Protein AF-0000000080637836 (afdb_homodimer)

Secondary structure (DSSP, 8-state):
-------EE---TTHHHHHHHHHHHHHHS-TT--HHHHHHHHHHHHHHHHHHHHHTTT-TTHHHHHHHHHHHHHHHHHHHHHHHHHTT---HHHHHHHHHHHHHHHHHHHHHHHHHSSSS-HHHHHHHHHHHHHHHHHHHHHHHHHS-EE--BTTB-HHHHHHHHHHHHHHHHTS-SS--EEEETTEEEEHHHHHHHHHHHHHHHHHHHHHHHHHHHHHHHSPPP-/-------EE---TTHHHHHHHHHHHHHHS-TT--HHHHHHHHHHHHHHHHHHHHHTTT-GGGHHHHHHHHHHHHHHHHHHHHHHHHTT---HHHHHHHHHHHHHHHHHHHHHHHHHSSSS-HHHHHHHHHHHHHHHHHHHHHHHHHS-EE--BTTB-HHHHHHHHHHHHHHHHTS-TT--EEEETTEEEEHHHHHHHHHHHHHHHHHHHHHHHHHHHHHHHSPPP-

Solvent-accessible surface area (backbone atoms only — not comparable to full-atom values): 22995 Å² total; per-residue (Å²): 130,83,82,79,68,47,59,73,51,72,64,30,86,60,43,62,67,50,46,55,53,42,48,54,51,44,74,66,49,62,86,85,65,48,40,68,56,27,43,52,46,10,46,50,12,22,51,37,20,9,48,15,27,42,45,31,70,80,36,61,72,27,39,56,45,18,40,49,9,50,51,40,20,50,51,14,57,60,35,18,61,45,32,21,57,76,67,68,42,67,31,74,64,30,47,51,52,50,52,55,53,50,50,54,50,33,51,48,45,31,37,55,16,41,19,63,16,77,61,30,50,42,54,46,36,49,44,33,49,46,23,52,49,51,41,49,41,54,38,37,53,43,19,50,74,67,54,38,39,66,75,40,70,91,47,54,33,73,66,55,53,50,51,51,49,42,53,48,41,59,54,50,62,76,44,70,73,83,49,64,60,44,68,55,97,83,41,74,32,41,65,49,32,53,56,43,43,50,53,21,50,50,38,45,48,50,40,53,52,52,49,55,55,48,48,56,52,32,42,69,75,36,53,90,64,132,132,79,80,80,67,47,61,72,53,74,65,31,86,60,43,62,69,49,47,54,53,42,48,55,49,44,72,65,49,60,85,86,64,48,40,67,57,26,43,53,46,10,45,49,12,23,52,39,20,8,49,15,26,41,45,30,69,80,37,62,70,27,40,56,45,19,40,49,10,48,51,41,20,49,51,14,58,59,35,18,62,43,32,20,57,76,68,67,43,67,33,74,64,30,46,50,53,52,51,56,53,49,51,54,47,34,51,49,46,31,37,54,17,41,20,65,15,77,61,31,51,41,51,45,36,49,44,33,50,45,22,51,48,51,41,48,41,53,38,38,53,42,21,50,74,66,52,38,39,65,74,42,69,90,46,55,34,75,66,56,53,52,51,52,50,42,51,48,41,58,55,52,64,76,44,70,73,82,49,62,60,44,68,56,98,83,40,74,34,40,66,48,32,54,56,43,42,50,53,21,50,48,36,46,47,51,41,52,51,50,47,55,56,48,48,56,53,33,42,68,76,37,52,88,63,132

Foldseek 3Di:
DPPLPQPEDQQAPCCVVLLVVLLVVLVPDDPVDALVNLLVQLLVLLLQLLVLQLCCVVPLVSLVSNLSSLVSNCSSLVNSVSNCVSVVVDDPPVCVVSSLVSVLVSLVSNLCSNCNHLQEHSVLSVLLSVLVVLVVVVQVVCCVVVSHRHQDDPNDHPVNVSVVSSVVSVVVSPPDSPAFQDQDPNDRGGPSHVVSNVSSVVSNVSSVVVVVVVVVVVCVVPPDDD/DPPLPQPEDQQAPCCVVVLVVLLVVLVPDDPVDALVNLLVQLLVLLLQLLVLQLCCVVPLVSLVSNLSSLVSNCSSLVNSVSNCVSVVVDDPPVCVVSSLVSVLVSLVSNLCSNCNHLQEHSVLSVLLSVLVVLVVVVQVVCCVVVSHRHQDDPNDHPVNVSVVVSVVSVVVSVPDSPAFQDQDPNDRGGPSHVVSNVSSVVSNVSSVVVVVVVVVVVCVVPPDDD

Radius of gyration: 23.04 Å; Cα contacts (8 Å, |Δi|>4): 621; chains: 2; bounding box: 66×60×45 Å

InterPro domains:
  IPR000462 CDP-alcohol phosphatidyltransferase [PF01066] (32-188)
  IPR043130 CDP-alcohol phosphatidyltransferase, transmembrane domain [G3DSA:1.20.120.1760] (17-220)

Structure (mmCIF, N/CA/C/O backbone):
data_AF-0000000080637836-model_v1
#
loop_
_entity.id
_entity.type
_entity.pdbx_description
1 polymer 'CDP-alcohol phosphatidyltransferase'
#
loop_
_atom_site.group_PDB
_atom_site.id
_atom_site.type_symbol
_atom_site.label_atom_id
_atom_site.label_alt_id
_atom_site.label_comp_id
_atom_site.label_asym_id
_atom_site.label_entity_id
_atom_site.label_seq_id
_atom_site.pdbx_PDB_ins_code
_atom_site.Cartn_x
_atom_site.Cartn_y
_atom_site.Cartn_z
_atom_site.occupancy
_atom_site.B_iso_or_equiv
_atom_site.auth_seq_id
_atom_site.auth_comp_id
_atom_site.auth_asym_id
_atom_site.auth_atom_id
_atom_site.pdbx_PDB_model_num
ATOM 1 N N . MET A 1 1 ? -12.875 20.547 17.578 1 31.66 1 MET A N 1
ATOM 2 C CA . MET A 1 1 ? -12.359 19.609 16.578 1 31.66 1 MET A CA 1
ATOM 3 C C . MET A 1 1 ? -13.031 19.828 15.227 1 31.66 1 MET A C 1
ATOM 5 O O . MET A 1 1 ? -14.211 19.516 15.055 1 31.66 1 MET A O 1
ATOM 9 N N . GLU A 1 2 ? -12.773 20.812 14.516 1 35.12 2 GLU A N 1
ATOM 10 C CA . GLU A 1 2 ? -13.43 21.281 13.297 1 35.12 2 GLU A CA 1
ATOM 11 C C . GLU A 1 2 ? -13.602 20.141 12.297 1 35.12 2 GLU A C 1
ATOM 13 O O . GLU A 1 2 ? -12.719 19.281 12.164 1 35.12 2 GLU A O 1
ATOM 18 N N . ARG A 1 3 ? -14.82 19.828 11.844 1 41.84 3 ARG A N 1
ATOM 19 C CA . ARG A 1 3 ? -15.477 18.781 11.062 1 41.84 3 ARG A CA 1
ATOM 20 C C . ARG A 1 3 ? -14.805 18.609 9.703 1 41.84 3 ARG A C 1
ATOM 22 O O . ARG A 1 3 ? -14.984 19.438 8.805 1 41.84 3 ARG A O 1
ATOM 29 N N . LYS A 1 4 ? -13.547 18.094 9.711 1 47.25 4 LYS A N 1
ATOM 30 C CA . LYS A 1 4 ? -12.781 18 8.469 1 47.25 4 LYS A CA 1
ATOM 31 C C . LYS A 1 4 ? -13.531 17.188 7.422 1 47.25 4 LYS A C 1
ATOM 33 O O . LYS A 1 4 ? -13.672 15.977 7.551 1 47.25 4 LYS A O 1
ATOM 38 N N . ASP A 1 5 ? -14.711 17.656 6.898 1 44.5 5 ASP A N 1
ATOM 39 C CA . ASP A 1 5 ? -15.438 17.031 5.801 1 44.5 5 ASP A CA 1
ATOM 40 C C . ASP A 1 5 ? -14.602 17.016 4.523 1 44.5 5 ASP A C 1
ATOM 42 O O . ASP A 1 5 ? -14.492 18.031 3.838 1 44.5 5 ASP A O 1
ATOM 46 N N . ALA A 1 6 ? -13.641 16.172 4.5 1 47.97 6 ALA A N 1
ATOM 47 C CA . ALA A 1 6 ? -12.945 16.125 3.215 1 47.97 6 ALA A CA 1
ATOM 48 C C . ALA A 1 6 ? -13.938 16.031 2.059 1 47.97 6 ALA A C 1
ATOM 50 O O . ALA A 1 6 ? -14.797 15.148 2.035 1 47.97 6 ALA A O 1
ATOM 51 N N . ARG A 1 7 ? -14.188 17.141 1.222 1 46.5 7 ARG A N 1
ATOM 52 C CA . ARG A 1 7 ? -15.07 17.156 0.063 1 46.5 7 ARG A CA 1
ATOM 53 C C . ARG A 1 7 ? -14.727 16.031 -0.908 1 46.5 7 ARG A C 1
ATOM 55 O O . ARG A 1 7 ? -13.578 15.906 -1.338 1 46.5 7 ARG A O 1
ATOM 62 N N . ARG A 1 8 ? -15.578 14.93 -0.896 1 47 8 ARG A N 1
ATOM 63 C CA . ARG A 1 8 ? -15.43 13.812 -1.821 1 47 8 ARG A CA 1
ATOM 64 C C . ARG A 1 8 ? -15.742 14.242 -3.252 1 47 8 ARG A C 1
ATOM 66 O O . ARG A 1 8 ? -16.828 14.734 -3.533 1 47 8 ARG A O 1
ATOM 73 N N . ILE A 1 9 ? -14.812 14.453 -4.133 1 45.25 9 ILE A N 1
ATOM 74 C CA . ILE A 1 9 ? -15.062 14.719 -5.543 1 45.25 9 ILE A CA 1
ATOM 75 C C . ILE A 1 9 ? -15.031 13.406 -6.328 1 45.25 9 ILE A C 1
ATOM 77 O O . ILE A 1 9 ? -14 12.727 -6.367 1 45.25 9 ILE A O 1
ATOM 81 N N . GLN A 1 10 ? -16.266 12.773 -6.484 1 48.22 10 GLN A N 1
ATOM 82 C CA . GLN A 1 10 ? -16.391 11.586 -7.332 1 48.22 10 GLN A CA 1
ATOM 83 C C . GLN A 1 10 ? -16.812 11.969 -8.75 1 48.22 10 GLN A C 1
ATOM 85 O O . GLN A 1 10 ? -17.953 12.359 -8.984 1 48.22 10 GLN A O 1
ATOM 90 N N . GLU A 1 11 ? -15.93 12.242 -9.648 1 54.5 11 GLU A N 1
ATOM 91 C CA . GLU A 1 11 ? -16.328 12.547 -11.023 1 54.5 11 GLU A CA 1
ATOM 92 C C . GLU A 1 11 ? -16.156 11.336 -11.93 1 54.5 11 GLU A C 1
ATOM 94 O O . GLU A 1 11 ? -15.141 11.188 -12.602 1 54.5 11 GLU A O 1
ATOM 99 N N . SER A 1 12 ? -16.969 10.273 -11.531 1 59.62 12 SER A N 1
ATOM 100 C CA . SER A 1 12 ? -16.906 9.156 -12.469 1 59.62 12 SER A CA 1
ATOM 101 C C . SER A 1 12 ? -18.109 9.164 -13.398 1 59.62 12 SER A C 1
ATOM 103 O O . SER A 1 12 ? -19.109 9.828 -13.133 1 59.62 12 SER A O 1
ATOM 105 N N . PHE A 1 13 ? -17.953 8.469 -14.508 1 52.56 13 PHE A N 1
ATOM 106 C CA . PHE A 1 13 ? -18.953 8.414 -15.57 1 52.56 13 PHE A CA 1
ATOM 107 C C . PHE A 1 13 ? -20.281 7.918 -15.039 1 52.56 13 PHE A C 1
ATOM 109 O O . PHE A 1 13 ? -21.344 8.391 -15.461 1 52.56 13 PHE A O 1
ATOM 116 N N . LEU A 1 14 ? -20.188 6.98 -14.109 1 58.09 14 LEU A N 1
ATOM 117 C CA . LEU A 1 14 ? -21.422 6.359 -13.664 1 58.09 14 LEU A CA 1
ATOM 118 C C . LEU A 1 14 ? -21.875 6.953 -12.336 1 58.09 14 LEU A C 1
ATOM 120 O O . LEU A 1 14 ? -22.797 6.43 -11.695 1 58.09 14 LEU A O 1
ATOM 124 N N . SER A 1 15 ? -21.359 8.008 -12.055 1 64.56 15 SER A N 1
ATOM 125 C CA . SER A 1 15 ? -21.609 8.547 -10.719 1 64.56 15 SER A CA 1
ATOM 126 C C . SER A 1 15 ? -23.031 9.086 -10.602 1 64.56 15 SER A C 1
ATOM 128 O O . SER A 1 15 ? -23.719 8.844 -9.602 1 64.56 15 SER A O 1
ATOM 130 N N . GLY A 1 16 ? -23.516 9.609 -11.648 1 69.62 16 GLY A N 1
ATOM 131 C CA . GLY A 1 16 ? -24.828 10.234 -11.562 1 69.62 16 GLY A CA 1
ATOM 132 C C . GLY A 1 16 ? -25.953 9.234 -11.375 1 69.62 16 GLY A C 1
ATOM 133 O O . GLY A 1 16 ? -26.516 9.109 -10.281 1 69.62 16 GLY A O 1
ATOM 134 N N . PRO A 1 17 ? -26.141 8.383 -12.375 1 74.31 17 PRO A N 1
ATOM 135 C CA . PRO A 1 17 ? -27.219 7.391 -12.258 1 74.31 17 PRO A CA 1
ATOM 136 C C . PRO A 1 17 ? -27.016 6.43 -11.086 1 74.31 17 PRO A C 1
ATOM 138 O O . PRO A 1 17 ? -27.984 6.027 -10.438 1 74.31 17 PRO A O 1
ATOM 141 N N . GLU A 1 18 ? -25.844 6.062 -10.805 1 80.94 18 GLU A N 1
ATOM 142 C CA . GLU A 1 18 ? -25.547 5.168 -9.688 1 80.94 18 GLU A CA 1
ATOM 143 C C . GLU A 1 18 ? -25.953 5.797 -8.359 1 80.94 18 GLU A C 1
ATOM 145 O O . GLU A 1 18 ? -26.516 5.121 -7.488 1 80.94 18 GLU A O 1
ATOM 150 N N . ARG A 1 19 ? -25.781 6.969 -8.328 1 82.5 19 ARG A N 1
ATOM 151 C CA . ARG A 1 19 ? -26.078 7.672 -7.082 1 82.5 19 ARG A CA 1
ATOM 152 C C . ARG A 1 19 ? -27.594 7.684 -6.816 1 82.5 19 ARG A C 1
ATOM 154 O O . ARG A 1 19 ? -28.016 7.465 -5.688 1 82.5 19 ARG A O 1
ATOM 161 N N . LYS A 1 20 ? -28.312 7.895 -7.84 1 86.56 20 LYS A N 1
ATOM 162 C CA . LYS A 1 20 ? -29.766 7.938 -7.695 1 86.56 20 LYS A CA 1
ATOM 163 C C . LYS A 1 20 ? -30.328 6.574 -7.285 1 86.56 20 LYS A C 1
ATOM 165 O O . LYS A 1 20 ? -31.203 6.488 -6.426 1 86.56 20 LYS A O 1
ATOM 170 N N . VAL A 1 21 ? -29.797 5.586 -7.902 1 89 21 VAL A N 1
ATOM 171 C CA . VAL A 1 21 ? -30.234 4.23 -7.605 1 89 21 VAL A CA 1
ATOM 172 C C . VAL A 1 21 ? -29.859 3.867 -6.168 1 89 21 VAL A C 1
ATOM 174 O O . VAL A 1 21 ? -30.656 3.291 -5.434 1 89 21 VAL A O 1
ATOM 177 N N . LEU A 1 22 ? -28.703 4.23 -5.773 1 90.5 22 LEU A N 1
ATOM 178 C CA . LEU A 1 22 ? -28.219 3.912 -4.438 1 90.5 22 LEU A CA 1
ATOM 179 C C . LEU A 1 22 ? -29.031 4.648 -3.375 1 90.5 22 LEU A C 1
ATOM 181 O O . LEU A 1 22 ? -29.359 4.078 -2.332 1 90.5 22 LEU A O 1
ATOM 185 N N . GLU A 1 23 ? -29.344 5.848 -3.664 1 91.31 23 GLU A N 1
ATOM 186 C CA . GLU A 1 23 ? -30.172 6.617 -2.734 1 91.31 23 GLU A CA 1
ATOM 187 C C . GLU A 1 23 ? -31.578 6.02 -2.617 1 91.31 23 GLU A C 1
ATOM 189 O O . GLU A 1 23 ? -32.156 5.992 -1.528 1 91.31 23 GLU A O 1
ATOM 194 N N . TRP A 1 24 ? -32.031 5.543 -3.793 1 92.69 24 TRP A N 1
ATOM 195 C CA . TRP A 1 24 ? -33.344 4.902 -3.816 1 92.69 24 TRP A CA 1
ATOM 196 C C . TRP A 1 24 ? -33.312 3.631 -2.973 1 92.69 24 TRP A C 1
ATOM 198 O O . TRP A 1 24 ? -34.25 3.387 -2.203 1 92.69 24 TRP A O 1
ATOM 208 N N . ILE A 1 25 ? -32.344 2.875 -3.037 1 93.88 25 ILE A N 1
ATOM 209 C CA . ILE A 1 25 ? -32.25 1.635 -2.277 1 93.88 25 ILE A CA 1
ATOM 210 C C . ILE A 1 25 ? -32.062 1.953 -0.797 1 93.88 25 ILE A C 1
ATOM 212 O O . ILE A 1 25 ? -32.688 1.339 0.063 1 93.88 25 ILE A O 1
ATOM 216 N N . ALA A 1 26 ? -31.203 2.867 -0.539 1 93.44 26 ALA A N 1
ATOM 217 C CA . ALA A 1 26 ? -30.906 3.252 0.839 1 93.44 26 ALA A CA 1
ATOM 218 C C . ALA A 1 26 ? -32.156 3.688 1.568 1 93.44 26 ALA A C 1
ATOM 220 O O . ALA A 1 26 ? -32.375 3.365 2.744 1 93.44 26 ALA A O 1
ATOM 221 N N . ALA A 1 27 ? -33.062 4.379 0.859 1 92.62 27 ALA A N 1
ATOM 222 C CA . ALA A 1 27 ? -34.281 4.906 1.447 1 92.62 27 ALA A CA 1
ATOM 223 C C . ALA A 1 27 ? -35.281 3.779 1.77 1 92.62 27 ALA A C 1
ATOM 225 O O . ALA A 1 27 ? -36.156 3.941 2.613 1 92.62 27 ALA A O 1
ATOM 226 N N . ARG A 1 28 ? -35.031 2.637 1.12 1 94.19 28 ARG A N 1
ATOM 227 C CA . ARG A 1 28 ? -36.031 1.566 1.254 1 94.19 28 ARG A CA 1
ATOM 228 C C . ARG A 1 28 ? -35.5 0.461 2.17 1 94.19 28 ARG A C 1
ATOM 230 O O . ARG A 1 28 ? -36.219 -0.492 2.469 1 94.19 28 ARG A O 1
ATOM 237 N N . LEU A 1 29 ? -34.344 0.607 2.635 1 93.69 29 LEU A N 1
ATOM 238 C CA . LEU A 1 29 ? -33.781 -0.412 3.518 1 93.69 29 LEU A CA 1
ATOM 239 C C . LEU A 1 29 ? -34.438 -0.349 4.898 1 93.69 29 LEU A C 1
ATOM 241 O O . LEU A 1 29 ? -34.781 0.734 5.379 1 93.69 29 LEU A O 1
ATOM 245 N N . PRO A 1 30 ? -34.625 -1.51 5.438 1 94.19 30 PRO A N 1
ATOM 246 C CA . PRO A 1 30 ? -35.219 -1.511 6.785 1 94.19 30 PRO A CA 1
ATOM 247 C C . PRO A 1 30 ? -34.406 -0.682 7.777 1 94.19 30 PRO A C 1
ATOM 249 O O . PRO A 1 30 ? -33.188 -0.538 7.617 1 94.19 30 PRO A O 1
ATOM 252 N N . ARG A 1 31 ? -35 -0.292 8.867 1 91.25 31 ARG A N 1
ATOM 253 C CA . ARG A 1 31 ? -34.406 0.625 9.836 1 91.25 31 ARG A CA 1
ATOM 254 C C . ARG A 1 31 ? -33.281 -0.054 10.625 1 91.25 31 ARG A C 1
ATOM 256 O O . ARG A 1 31 ? -32.375 0.61 11.117 1 91.25 31 ARG A O 1
ATOM 263 N N . TRP A 1 32 ? -33.344 -1.328 10.609 1 93.12 32 TRP A N 1
ATOM 264 C CA . TRP A 1 32 ? -32.375 -2.021 11.43 1 93.12 32 TRP A CA 1
ATOM 265 C C . TRP A 1 32 ? -31.031 -2.113 10.711 1 93.12 32 TRP A C 1
ATOM 267 O O . TRP A 1 32 ? -30.016 -2.443 11.32 1 93.12 32 TRP A O 1
ATOM 277 N N . VAL A 1 33 ? -31.047 -1.782 9.5 1 95.56 33 VAL A N 1
ATOM 278 C CA . VAL A 1 33 ? -29.812 -1.808 8.734 1 95.56 33 VAL A CA 1
ATOM 279 C C . VAL A 1 33 ? -29.016 -0.524 8.977 1 95.56 33 VAL A C 1
ATOM 281 O O . VAL A 1 33 ? -29.547 0.578 8.828 1 95.56 33 VAL A O 1
ATOM 284 N N . VAL A 1 34 ? -27.781 -0.696 9.445 1 94.06 34 VAL A N 1
ATOM 285 C CA . VAL A 1 34 ? -26.906 0.445 9.656 1 94.06 34 VAL A CA 1
ATOM 286 C C . VAL A 1 34 ? -25.688 0.338 8.727 1 94.06 34 VAL A C 1
ATOM 288 O O . VAL A 1 34 ? -25.422 -0.729 8.172 1 94.06 34 VAL A O 1
ATOM 291 N N . PRO A 1 35 ? -25.016 1.351 8.508 1 94.75 35 PRO A N 1
ATOM 292 C CA . PRO A 1 35 ? -23.891 1.37 7.566 1 94.75 35 PRO A CA 1
ATOM 293 C C . PRO A 1 35 ? -22.844 0.295 7.871 1 94.75 35 PRO A C 1
ATOM 295 O O . PRO A 1 35 ? -22.328 -0.334 6.949 1 94.75 35 PRO A O 1
ATOM 298 N N . ASP A 1 36 ? -22.609 0.029 9.086 1 94.62 36 ASP A N 1
ATOM 299 C CA . ASP A 1 36 ? -21.609 -0.971 9.469 1 94.62 36 ASP A CA 1
ATOM 300 C C . ASP A 1 36 ? -21.984 -2.35 8.922 1 94.62 36 ASP A C 1
ATOM 302 O O . ASP A 1 36 ? -21.109 -3.115 8.508 1 94.62 36 ASP A O 1
ATOM 306 N N . HIS A 1 37 ? -23.25 -2.623 8.984 1 96.12 37 HIS A N 1
ATOM 307 C CA . HIS A 1 37 ? -23.703 -3.891 8.43 1 96.12 37 HIS A CA 1
ATOM 308 C C . HIS A 1 37 ? -23.359 -4.008 6.949 1 96.12 37 HIS A C 1
ATOM 310 O O . HIS A 1 37 ? -22.938 -5.066 6.488 1 96.12 37 HIS A O 1
ATOM 316 N N . LEU A 1 38 ? -23.547 -2.957 6.301 1 96.56 38 LEU A N 1
ATOM 317 C CA . LEU A 1 38 ? -23.328 -2.949 4.859 1 96.56 38 LEU A CA 1
ATOM 318 C C . LEU A 1 38 ? -21.828 -3.051 4.551 1 96.56 38 LEU A C 1
ATOM 320 O O . LEU A 1 38 ? -21.438 -3.713 3.588 1 96.56 38 LEU A O 1
ATOM 324 N N . THR A 1 39 ? -21.016 -2.408 5.324 1 96.31 39 THR A N 1
ATOM 325 C CA . THR A 1 39 ? -19.562 -2.514 5.156 1 96.31 39 THR A CA 1
ATOM 326 C C . THR A 1 39 ? -19.109 -3.963 5.293 1 96.31 39 THR A C 1
ATOM 328 O O . THR A 1 39 ? -18.391 -4.477 4.438 1 96.31 39 THR A O 1
ATOM 331 N N . TRP A 1 40 ? -19.578 -4.605 6.297 1 97.12 40 TRP A N 1
ATOM 332 C CA . TRP A 1 40 ? -19.172 -5.992 6.535 1 97.12 40 TRP A CA 1
ATOM 333 C C . TRP A 1 40 ? -19.797 -6.918 5.488 1 97.12 40 TRP A C 1
ATOM 335 O O . TRP A 1 40 ? -19.188 -7.922 5.105 1 97.12 40 TRP A O 1
ATOM 345 N N . PHE A 1 41 ? -20.984 -6.57 5.098 1 97.56 41 PHE A N 1
ATOM 346 C CA . PHE A 1 41 ? -21.594 -7.316 4.008 1 97.56 41 PHE A CA 1
ATOM 347 C C . PHE A 1 41 ? -20.781 -7.195 2.732 1 97.56 41 PHE A C 1
ATOM 349 O O . PHE A 1 41 ? -20.594 -8.18 2.006 1 97.56 41 PHE A O 1
ATOM 356 N N . GLY A 1 42 ? -20.328 -6.004 2.484 1 97.38 42 GLY A N 1
ATOM 357 C CA . GLY A 1 42 ? -19.422 -5.809 1.364 1 97.38 42 GLY A CA 1
ATOM 358 C C . GLY A 1 42 ? -18.141 -6.621 1.482 1 97.38 42 GLY A C 1
ATOM 359 O O . GLY A 1 42 ? -17.688 -7.215 0.504 1 97.38 42 GLY A O 1
ATOM 360 N N . PHE A 1 43 ? -17.609 -6.684 2.621 1 97.88 43 PHE A N 1
ATOM 361 C CA . PHE A 1 43 ? -16.406 -7.473 2.84 1 97.88 43 PHE A CA 1
ATOM 362 C C . PHE A 1 43 ? -16.688 -8.953 2.633 1 97.88 43 PHE A C 1
ATOM 364 O O . PHE A 1 43 ? -15.859 -9.688 2.096 1 97.88 43 PHE A O 1
ATOM 371 N N . PHE A 1 44 ? -17.828 -9.367 3.127 1 98.44 44 PHE A N 1
ATOM 372 C CA . PHE A 1 44 ? -18.266 -10.734 2.863 1 98.44 44 PHE A CA 1
ATOM 373 C C . PHE A 1 44 ? -18.266 -11.016 1.366 1 98.44 44 PHE A C 1
ATOM 375 O O . PHE A 1 44 ? -17.844 -12.094 0.932 1 98.44 44 PHE A O 1
ATOM 382 N N . GLY A 1 45 ? -18.75 -10.086 0.604 1 98.38 45 GLY A N 1
ATOM 383 C CA . GLY A 1 45 ? -18.703 -10.219 -0.844 1 98.38 45 GLY A CA 1
ATOM 384 C C . GLY A 1 45 ? -17.281 -10.414 -1.373 1 98.38 45 GLY A C 1
ATOM 385 O O . GLY A 1 45 ? -17.062 -11.203 -2.291 1 98.38 45 GLY A O 1
ATOM 386 N N . ALA A 1 46 ? -16.375 -9.75 -0.812 1 97.94 46 ALA A N 1
ATOM 387 C CA . ALA A 1 46 ? -14.969 -9.898 -1.203 1 97.94 46 ALA A CA 1
ATOM 388 C C . ALA A 1 46 ? -14.461 -11.305 -0.904 1 97.94 46 ALA A C 1
ATOM 390 O O . ALA A 1 46 ? -13.727 -11.891 -1.703 1 97.94 46 ALA A O 1
ATOM 391 N N . LEU A 1 47 ? -14.836 -11.836 0.252 1 98.44 47 LEU A N 1
ATOM 392 C CA . LEU A 1 47 ? -14.461 -13.203 0.607 1 98.44 47 LEU A CA 1
ATOM 393 C C . LEU A 1 47 ? -15.039 -14.203 -0.388 1 98.44 47 LEU A C 1
ATOM 395 O O . LEU A 1 47 ? -14.359 -15.141 -0.797 1 98.44 47 LEU A O 1
ATOM 399 N N . VAL A 1 48 ? -16.219 -13.953 -0.766 1 98.62 48 VAL A N 1
ATOM 400 C CA . VAL A 1 48 ? -16.875 -14.812 -1.734 1 98.62 48 VAL A CA 1
ATOM 401 C C . VAL A 1 48 ? -16.156 -14.734 -3.08 1 98.62 48 VAL A C 1
ATOM 403 O O . VAL A 1 48 ? -15.914 -15.758 -3.725 1 98.62 48 VAL A O 1
ATOM 406 N N . ALA A 1 49 ? -15.867 -13.531 -3.484 1 98.12 49 ALA A N 1
ATOM 407 C CA . ALA A 1 49 ? -15.164 -13.344 -4.746 1 98.12 49 ALA A CA 1
ATOM 408 C C . ALA A 1 49 ? -13.812 -14.055 -4.734 1 98.12 49 ALA A C 1
ATOM 410 O O . ALA A 1 49 ? -13.477 -14.789 -5.668 1 98.12 49 ALA A O 1
ATOM 411 N N . GLY A 1 50 ? -13.07 -13.867 -3.688 1 98.12 50 GLY A N 1
ATOM 412 C CA . GLY A 1 50 ? -11.781 -14.539 -3.562 1 98.12 50 GLY A CA 1
ATOM 413 C C . GLY A 1 50 ? -11.891 -16.047 -3.527 1 98.12 50 GLY A C 1
ATOM 414 O O . GLY A 1 50 ? -11.133 -16.75 -4.203 1 98.12 50 GLY A O 1
ATOM 415 N N . ALA A 1 51 ? -12.844 -16.531 -2.729 1 98.25 51 ALA A N 1
ATOM 416 C CA . ALA A 1 51 ? -13.078 -17.969 -2.658 1 98.25 51 ALA A CA 1
ATOM 417 C C . ALA A 1 51 ? -13.484 -18.516 -4.02 1 98.25 51 ALA A C 1
ATOM 419 O O . ALA A 1 51 ? -13.055 -19.609 -4.406 1 98.25 51 ALA A O 1
ATOM 420 N N . GLY A 1 52 ? -14.352 -17.781 -4.684 1 97.94 52 GLY A N 1
ATOM 421 C CA . GLY A 1 52 ? -14.727 -18.188 -6.027 1 97.94 52 GLY A CA 1
ATOM 422 C C . GLY A 1 52 ? -13.539 -18.406 -6.938 1 97.94 52 GLY A C 1
ATOM 423 O O . GLY A 1 52 ? -13.477 -19.391 -7.66 1 97.94 52 GLY A O 1
ATOM 424 N N . TYR A 1 53 ? -12.625 -17.516 -6.926 1 96.75 53 TYR A N 1
ATOM 425 C CA . TYR A 1 53 ? -11.414 -17.656 -7.723 1 96.75 53 TYR A CA 1
ATOM 426 C C . TYR A 1 53 ? -10.625 -18.891 -7.312 1 96.75 53 TYR A C 1
ATOM 428 O O . TYR A 1 53 ? -10.156 -19.656 -8.172 1 96.75 53 TYR A O 1
ATOM 436 N N . VAL A 1 54 ? -10.484 -19.125 -6.035 1 96.62 54 VAL A N 1
ATOM 437 C CA . VAL A 1 54 ? -9.75 -20.281 -5.551 1 96.62 54 VAL A CA 1
ATOM 438 C C . VAL A 1 54 ? -10.43 -21.562 -6.023 1 96.62 54 VAL A C 1
ATOM 440 O O . VAL A 1 54 ? -9.766 -22.5 -6.48 1 96.62 54 VAL A O 1
ATOM 443 N N . PHE A 1 55 ? -11.703 -21.578 -6.016 1 97.06 55 PHE A N 1
ATOM 444 C CA . PHE A 1 55 ? -12.469 -22.781 -6.324 1 97.06 55 PHE A CA 1
ATOM 445 C C . PHE A 1 55 ? -12.469 -23.047 -7.82 1 97.06 55 PHE A C 1
ATOM 447 O O . PHE A 1 55 ? -12.844 -24.141 -8.258 1 97.06 55 PHE A O 1
ATOM 454 N N . THR A 1 56 ? -12.055 -22.156 -8.617 1 93.56 56 THR A N 1
ATOM 455 C CA . THR A 1 56 ? -11.984 -22.406 -10.055 1 93.56 56 THR A CA 1
ATOM 456 C C . THR A 1 56 ? -10.961 -23.484 -10.375 1 93.56 56 THR A C 1
ATOM 458 O O . THR A 1 56 ? -10.93 -24.016 -11.484 1 93.56 56 THR A O 1
ATOM 461 N N . ASN A 1 57 ? -10.062 -23.75 -9.398 1 91.69 57 ASN A N 1
ATOM 462 C CA . ASN A 1 57 ? -9.156 -24.875 -9.555 1 91.69 57 ASN A CA 1
ATOM 463 C C . ASN A 1 57 ? -9.914 -26.188 -9.734 1 91.69 57 ASN A C 1
ATOM 465 O O . ASN A 1 57 ? -9.375 -27.156 -10.281 1 91.69 57 ASN A O 1
ATOM 469 N N . TRP A 1 58 ? -11.156 -26.203 -9.281 1 93.62 58 TRP A N 1
ATOM 470 C CA . TRP A 1 58 ? -11.953 -27.422 -9.352 1 93.62 58 TRP A CA 1
ATOM 471 C C . TRP A 1 58 ? -13.047 -27.297 -10.406 1 93.62 58 TRP A C 1
ATOM 473 O O . TRP A 1 58 ? -13.75 -28.266 -10.703 1 93.62 58 TRP A O 1
ATOM 483 N N . GLY A 1 59 ? -13.227 -26.172 -10.984 1 91.56 59 GLY A N 1
ATOM 484 C CA . GLY A 1 59 ? -14.227 -25.938 -12.016 1 91.56 59 GLY A CA 1
ATOM 485 C C . GLY A 1 59 ? -14.359 -24.469 -12.398 1 91.56 59 GLY A C 1
ATOM 486 O O . GLY A 1 59 ? -14.484 -23.609 -11.531 1 91.56 59 GLY A O 1
ATOM 487 N N . LYS A 1 60 ? -14.445 -24.219 -13.641 1 90.38 60 LYS A N 1
ATOM 488 C CA . LYS A 1 60 ? -14.5 -22.844 -14.141 1 90.38 60 LYS A CA 1
ATOM 489 C C . LYS A 1 60 ? -15.812 -22.172 -13.766 1 90.38 60 LYS A C 1
ATOM 491 O O . LYS A 1 60 ? -15.906 -20.938 -13.773 1 90.38 60 LYS A O 1
ATOM 496 N N . GLY A 1 61 ? -16.828 -22.953 -13.5 1 92.69 61 GLY A N 1
ATOM 497 C CA . GLY A 1 61 ? -18.125 -22.406 -13.133 1 92.69 61 GLY A CA 1
ATOM 498 C C . GLY A 1 61 ? -18.078 -21.5 -11.922 1 92.69 61 GLY A C 1
ATOM 499 O O . GLY A 1 61 ? -18.922 -20.609 -11.766 1 92.69 61 GLY A O 1
ATOM 500 N N . PHE A 1 62 ? -17.047 -21.672 -11.141 1 95.62 62 PHE A N 1
ATOM 501 C CA . PHE A 1 62 ? -16.922 -20.875 -9.914 1 95.62 62 PHE A CA 1
ATOM 502 C C . PHE A 1 62 ? -16.547 -19.438 -10.242 1 95.62 62 PHE A C 1
ATOM 504 O O . PHE A 1 62 ? -16.578 -18.578 -9.359 1 95.62 62 PHE A O 1
ATOM 511 N N . LEU A 1 63 ? -16.297 -19.125 -11.5 1 95 63 LEU A N 1
ATOM 512 C CA . LEU A 1 63 ? -16.141 -17.734 -11.922 1 95 63 LEU A CA 1
ATOM 513 C C . LEU A 1 63 ? -17.422 -16.953 -11.68 1 95 63 LEU A C 1
ATOM 515 O O . LEU A 1 63 ? -17.359 -15.758 -11.367 1 95 63 LEU A O 1
ATOM 519 N N . TRP A 1 64 ? -18.469 -17.641 -11.781 1 95.81 64 TRP A N 1
ATOM 520 C CA . TRP A 1 64 ? -19.75 -16.984 -11.523 1 95.81 64 TRP A CA 1
ATOM 521 C C . TRP A 1 64 ? -19.906 -16.656 -10.047 1 95.81 64 TRP A C 1
ATOM 523 O O . TRP A 1 64 ? -20.531 -15.656 -9.688 1 95.81 64 TRP A O 1
ATOM 533 N N . VAL A 1 65 ? -19.406 -17.516 -9.211 1 97.38 65 VAL A N 1
ATOM 534 C CA . VAL A 1 65 ? -19.406 -17.25 -7.781 1 97.38 65 VAL A CA 1
ATOM 535 C C . VAL A 1 65 ? -18.547 -16.016 -7.48 1 97.38 65 VAL A C 1
ATOM 537 O O . VAL A 1 65 ? -18.953 -15.156 -6.688 1 97.38 65 VAL A O 1
ATOM 540 N N . SER A 1 66 ? -17.391 -15.945 -8.133 1 97.38 66 SER A N 1
ATOM 541 C CA . SER A 1 66 ? -16.547 -14.773 -7.973 1 97.38 66 SER A CA 1
ATOM 542 C C . SER A 1 66 ? -17.266 -13.508 -8.422 1 97.38 66 SER A C 1
ATOM 544 O O . SER A 1 66 ? -17.219 -12.484 -7.734 1 97.38 66 SER A O 1
ATOM 546 N N . SER A 1 67 ? -17.922 -13.586 -9.562 1 97.12 67 SER A N 1
ATOM 547 C CA . SER A 1 67 ? -18.656 -12.438 -10.078 1 97.12 67 SER A CA 1
ATOM 548 C C . SER A 1 67 ? -19.766 -12.016 -9.117 1 97.12 67 SER A C 1
ATOM 550 O O . SER A 1 67 ? -19.984 -10.82 -8.891 1 97.12 67 SER A O 1
ATOM 552 N N . LEU A 1 68 ? -20.438 -13.008 -8.586 1 97.5 68 LEU A N 1
ATOM 553 C CA . LEU A 1 68 ? -21.453 -12.711 -7.586 1 97.5 68 LEU A CA 1
ATOM 554 C C . LEU A 1 68 ? -20.844 -12.008 -6.379 1 97.5 68 LEU A C 1
ATOM 556 O O . LEU A 1 68 ? -21.422 -11.062 -5.84 1 97.5 68 LEU A O 1
ATOM 560 N N . GLY A 1 69 ? -19.703 -12.5 -5.938 1 98.19 69 GLY A N 1
ATOM 561 C CA . GLY A 1 69 ? -18.984 -11.852 -4.848 1 98.19 69 GLY A CA 1
ATOM 562 C C . GLY A 1 69 ? -18.688 -10.391 -5.113 1 98.19 69 GLY A C 1
ATOM 563 O O . GLY A 1 69 ? -18.828 -9.555 -4.223 1 98.19 69 GLY A O 1
ATOM 564 N N . PHE A 1 70 ? -18.328 -10.047 -6.348 1 97.31 70 PHE A N 1
ATOM 565 C CA . PHE A 1 70 ? -18.062 -8.664 -6.727 1 97.31 70 PHE A CA 1
ATOM 566 C C . PHE A 1 70 ? -19.328 -7.82 -6.637 1 97.31 70 PHE A C 1
ATOM 568 O O . PHE A 1 70 ? -19.266 -6.664 -6.215 1 97.31 70 PHE A O 1
ATOM 575 N N . VAL A 1 71 ? -20.438 -8.367 -7.043 1 96.19 71 VAL A N 1
ATOM 576 C CA . VAL A 1 71 ? -21.703 -7.641 -6.984 1 96.19 71 VAL A CA 1
ATOM 577 C C . VAL A 1 71 ? -22.062 -7.352 -5.527 1 96.19 71 VAL A C 1
ATOM 579 O O . VAL A 1 71 ? -22.453 -6.23 -5.188 1 96.19 71 VAL A O 1
ATOM 582 N N . ILE A 1 72 ? -21.922 -8.344 -4.68 1 97.44 72 ILE A N 1
ATOM 583 C CA . ILE A 1 72 ? -22.219 -8.188 -3.258 1 97.44 72 ILE A CA 1
ATOM 584 C C . ILE A 1 72 ? -21.281 -7.137 -2.656 1 97.44 72 ILE A C 1
ATOM 586 O O . ILE A 1 72 ? -21.719 -6.281 -1.886 1 97.44 72 ILE A O 1
ATOM 590 N N . ASN A 1 73 ? -20.016 -7.238 -3.002 1 97 73 ASN A N 1
ATOM 591 C CA . ASN A 1 73 ? -19.047 -6.273 -2.51 1 97 73 ASN A CA 1
ATOM 592 C C . ASN A 1 73 ? -19.406 -4.852 -2.93 1 97 73 ASN A C 1
ATOM 594 O O . ASN A 1 73 ? -19.344 -3.926 -2.117 1 97 73 ASN A O 1
ATOM 598 N N . TRP A 1 74 ? -19.734 -4.703 -4.211 1 93.75 74 TRP A N 1
ATOM 599 C CA . TRP A 1 74 ? -20.125 -3.404 -4.738 1 93.75 74 TRP A CA 1
ATOM 600 C C . TRP A 1 74 ? -21.344 -2.861 -3.99 1 93.75 74 TRP A C 1
ATOM 602 O O . TRP A 1 74 ? -21.375 -1.686 -3.613 1 93.75 74 TRP A O 1
ATOM 612 N N . PHE A 1 75 ? -22.281 -3.723 -3.793 1 93.94 75 PHE A N 1
ATOM 613 C CA . PHE A 1 75 ? -23.516 -3.346 -3.123 1 93.94 75 PHE A CA 1
ATOM 614 C C . PHE A 1 75 ? -23.234 -2.824 -1.718 1 93.94 75 PHE A C 1
ATOM 616 O O . PHE A 1 75 ? -23.672 -1.729 -1.358 1 93.94 75 PHE A O 1
ATOM 623 N N . GLY A 1 76 ? -22.531 -3.521 -0.961 1 95.38 76 GLY A N 1
ATOM 624 C CA . GLY A 1 76 ? -22.203 -3.119 0.399 1 95.38 76 GLY A CA 1
ATOM 625 C C . GLY A 1 76 ? -21.375 -1.854 0.465 1 95.38 76 GLY A C 1
ATOM 626 O O . GLY A 1 76 ? -21.688 -0.935 1.224 1 95.38 76 GLY A O 1
ATOM 627 N N . ASP A 1 77 ? -20.375 -1.806 -0.333 1 92.25 77 ASP A N 1
ATOM 628 C CA . ASP A 1 77 ? -19.422 -0.704 -0.326 1 92.25 77 ASP A CA 1
ATOM 629 C C . ASP A 1 77 ? -20.078 0.59 -0.813 1 92.25 77 ASP A C 1
ATOM 631 O O . ASP A 1 77 ? -19.781 1.67 -0.294 1 92.25 77 ASP A O 1
ATOM 635 N N . SER A 1 78 ? -20.922 0.54 -1.76 1 89.56 78 SER A N 1
ATOM 636 C CA . SER A 1 78 ? -21.547 1.724 -2.338 1 89.56 78 SER A CA 1
ATOM 637 C C . SER A 1 78 ? -22.703 2.215 -1.478 1 89.56 78 SER A C 1
ATOM 639 O O . SER A 1 78 ? -22.984 3.414 -1.426 1 89.56 78 SER A O 1
ATOM 641 N N . LEU A 1 79 ? -23.312 1.338 -0.764 1 93.25 79 LEU A N 1
ATOM 642 C CA . LEU A 1 79 ? -24.531 1.692 -0.038 1 93.25 79 LEU A CA 1
ATOM 643 C C . LEU A 1 79 ? -24.203 2.188 1.366 1 93.25 79 LEU A C 1
ATOM 645 O O . LEU A 1 79 ? -24.984 2.93 1.967 1 93.25 79 LEU A O 1
ATOM 649 N N . ASP A 1 80 ? -23.125 1.682 1.905 1 93.94 80 ASP A N 1
ATOM 650 C CA . ASP A 1 80 ? -22.844 2.018 3.299 1 93.94 80 ASP A CA 1
ATOM 651 C C . ASP A 1 80 ? -22.688 3.525 3.48 1 93.94 80 ASP A C 1
ATOM 653 O O . ASP A 1 80 ? -23.344 4.121 4.336 1 93.94 80 ASP A O 1
ATOM 657 N N . GLY A 1 81 ? -21.922 4.172 2.621 1 90.62 81 GLY A N 1
ATOM 658 C CA . GLY A 1 81 ? -21.797 5.617 2.688 1 90.62 81 GLY A CA 1
ATOM 659 C C . GLY A 1 81 ? -23.078 6.34 2.322 1 90.62 81 GLY A C 1
ATOM 660 O O . GLY A 1 81 ? -23.438 7.336 2.955 1 90.62 81 GLY A O 1
ATOM 661 N N . THR A 1 82 ? -23.75 5.855 1.328 1 91.81 82 THR A N 1
ATOM 662 C CA . THR A 1 82 ? -25 6.457 0.881 1 91.81 82 THR A CA 1
ATOM 663 C C . THR A 1 82 ? -26.062 6.383 1.978 1 91.81 82 THR A C 1
ATOM 665 O O . THR A 1 82 ? -26.781 7.355 2.225 1 91.81 82 THR A O 1
ATOM 668 N N . LEU A 1 83 ? -26.125 5.242 2.605 1 94.31 83 LEU A N 1
ATOM 669 C CA . LEU A 1 83 ? -27.094 5.07 3.686 1 94.31 83 LEU A CA 1
ATOM 670 C C . LEU A 1 83 ? -26.812 6.035 4.828 1 94.31 83 LEU A C 1
ATOM 672 O O . LEU A 1 83 ? -27.734 6.633 5.391 1 94.31 83 LEU A O 1
ATOM 676 N N . ALA A 1 84 ? -25.562 6.148 5.223 1 93 84 ALA A N 1
ATOM 677 C CA . ALA A 1 84 ? -25.172 7.059 6.293 1 93 84 ALA A CA 1
ATOM 678 C C . ALA A 1 84 ? -25.594 8.492 5.977 1 93 84 ALA A C 1
ATOM 680 O O . ALA A 1 84 ? -26.047 9.219 6.859 1 93 84 ALA A O 1
ATOM 681 N N . ARG A 1 85 ? -25.516 8.836 4.742 1 91.25 85 ARG A N 1
ATOM 682 C CA . ARG A 1 85 ? -25.859 10.188 4.316 1 91.25 85 ARG A CA 1
ATOM 683 C C . ARG A 1 85 ? -27.375 10.383 4.293 1 91.25 85 ARG A C 1
ATOM 685 O O . ARG A 1 85 ? -27.891 11.391 4.797 1 91.25 85 ARG A O 1
ATOM 692 N N . VAL A 1 86 ? -28.031 9.5 3.764 1 92.06 86 VAL A N 1
ATOM 693 C CA . VAL A 1 86 ? -29.469 9.586 3.607 1 92.06 86 VAL A CA 1
ATOM 694 C C . VAL A 1 86 ? -30.141 9.617 4.98 1 92.06 86 VAL A C 1
ATOM 696 O O . VAL A 1 86 ? -31.094 10.367 5.195 1 92.06 86 VAL A O 1
ATOM 699 N N . ARG A 1 87 ? -29.594 8.836 5.828 1 94 87 ARG A N 1
ATOM 700 C CA . ARG A 1 87 ? -30.188 8.758 7.156 1 94 87 ARG A CA 1
ATOM 701 C C . ARG A 1 87 ? -29.562 9.781 8.102 1 94 87 ARG A C 1
ATOM 703 O O . ARG A 1 87 ? -29.922 9.859 9.273 1 94 87 ARG A O 1
ATOM 710 N N . LYS A 1 88 ? -28.531 10.508 7.641 1 92.25 88 LYS A N 1
ATOM 711 C CA . LYS A 1 88 ? -27.859 11.555 8.406 1 92.25 88 LYS A CA 1
ATOM 712 C C . LYS A 1 88 ? -27.25 10.984 9.68 1 92.25 88 LYS A C 1
ATOM 714 O O . LYS A 1 88 ? -27.375 11.578 10.758 1 92.25 88 LYS A O 1
ATOM 719 N N . ILE A 1 89 ? -26.719 9.82 9.602 1 93.38 89 ILE A N 1
ATOM 720 C CA . ILE A 1 89 ? -26.062 9.188 10.742 1 93.38 89 ILE A CA 1
ATOM 721 C C . ILE A 1 89 ? -24.594 8.953 10.43 1 93.38 89 ILE A C 1
ATOM 723 O O . ILE A 1 89 ? -24.031 7.918 10.812 1 93.38 89 ILE A O 1
ATOM 727 N N . GLN A 1 90 ? -24.031 9.797 9.766 1 91.62 90 GLN A N 1
ATOM 728 C CA . GLN A 1 90 ? -22.641 9.672 9.352 1 91.62 90 GLN A CA 1
ATOM 729 C C . GLN A 1 90 ? -21.703 9.688 10.555 1 91.62 90 GLN A C 1
ATOM 731 O O . GLN A 1 90 ? -21.922 10.438 11.508 1 91.62 90 GLN A O 1
ATOM 736 N N . ARG A 1 91 ? -20.781 8.836 10.492 1 92.19 91 ARG A N 1
ATOM 737 C CA . ARG A 1 91 ? -19.641 8.82 11.398 1 92.19 91 ARG A CA 1
ATOM 738 C C . ARG A 1 91 ? -18.344 9.148 10.656 1 92.19 91 ARG A C 1
ATOM 740 O O . ARG A 1 91 ? -17.625 8.25 10.25 1 92.19 91 ARG A O 1
ATOM 747 N N . PRO A 1 92 ? -18.031 10.367 10.578 1 88.88 92 PRO A N 1
ATOM 748 C CA . PRO A 1 92 ? -16.969 10.805 9.68 1 88.88 92 PRO A CA 1
ATOM 749 C C . PRO A 1 92 ? -15.625 10.18 10.008 1 88.88 92 PRO A C 1
ATOM 751 O O . PRO A 1 92 ? -14.859 9.828 9.102 1 88.88 92 PRO A O 1
ATOM 754 N N . THR A 1 93 ? -15.344 10.039 11.328 1 90.75 93 THR A N 1
ATOM 755 C CA . THR A 1 93 ? -14.031 9.516 11.703 1 90.75 93 THR A CA 1
ATOM 756 C C . THR A 1 93 ? -14.023 7.988 11.633 1 90.75 93 THR A C 1
ATOM 758 O O . THR A 1 93 ? -13.234 7.402 10.891 1 90.75 93 THR A O 1
ATOM 761 N N . TYR A 1 94 ? -14.945 7.41 12.297 1 93.31 94 TYR A N 1
ATOM 762 C CA . TYR A 1 94 ? -15.008 5.953 12.32 1 93.31 94 TYR A CA 1
ATOM 763 C C . TYR A 1 94 ? -15.312 5.398 10.938 1 93.31 94 TYR A C 1
ATOM 765 O O . TYR A 1 94 ? -14.695 4.422 10.5 1 93.31 94 TYR A O 1
ATOM 773 N N . GLY A 1 95 ? -16.25 5.992 10.305 1 92.56 95 GLY A N 1
ATOM 774 C CA . GLY A 1 95 ? -16.625 5.531 8.977 1 92.56 95 GLY A CA 1
ATOM 775 C C . GLY A 1 95 ? -15.484 5.594 7.977 1 92.56 95 GLY A C 1
ATOM 776 O O . GLY A 1 95 ? -15.281 4.66 7.203 1 92.56 95 GLY A O 1
ATOM 777 N N . PHE A 1 96 ? -14.812 6.742 8.016 1 90.44 96 PHE A N 1
ATOM 778 C CA . PHE A 1 96 ? -13.656 6.891 7.141 1 90.44 96 PHE A CA 1
ATOM 779 C C . PHE A 1 96 ? -12.617 5.812 7.426 1 90.44 96 PHE A C 1
ATOM 781 O O . PHE A 1 96 ? -12.102 5.18 6.5 1 90.44 96 PHE A O 1
ATOM 788 N N . PHE A 1 97 ? -12.344 5.594 8.648 1 93.94 97 PHE A N 1
ATOM 789 C CA . PHE A 1 97 ? -11.344 4.617 9.078 1 93.94 97 PHE A CA 1
ATOM 790 C C . PHE A 1 97 ? -11.719 3.219 8.609 1 93.94 97 PHE A C 1
ATOM 792 O O . PHE A 1 97 ? -10.914 2.531 7.977 1 93.94 97 PHE A O 1
ATOM 799 N N . ILE A 1 98 ? -12.898 2.801 8.906 1 95.25 98 ILE A N 1
ATOM 800 C CA . ILE A 1 98 ? -13.336 1.44 8.617 1 95.25 98 ILE A CA 1
ATOM 801 C C . ILE A 1 98 ? -13.453 1.244 7.109 1 95.25 98 ILE A C 1
ATOM 803 O O . ILE A 1 98 ? -13.016 0.22 6.574 1 95.25 98 ILE A O 1
ATOM 807 N N . ASP A 1 99 ? -14.008 2.232 6.426 1 92.81 99 ASP A N 1
ATOM 808 C CA . ASP A 1 99 ? -14.234 2.127 4.988 1 92.81 99 ASP A CA 1
ATOM 809 C C . ASP A 1 99 ? -12.914 1.913 4.242 1 92.81 99 ASP A C 1
ATOM 811 O O . ASP A 1 99 ? -12.789 0.963 3.467 1 92.81 99 ASP A O 1
ATOM 815 N N . HIS A 1 100 ? -11.977 2.652 4.555 1 93.12 100 HIS A N 1
ATOM 816 C CA . HIS A 1 100 ? -10.742 2.637 3.777 1 93.12 100 HIS A CA 1
ATOM 817 C C . HIS A 1 100 ? -9.875 1.437 4.145 1 93.12 100 HIS A C 1
ATOM 819 O O . HIS A 1 100 ? -9.203 0.864 3.281 1 93.12 100 HIS A O 1
ATOM 825 N N . ASN A 1 101 ? -9.852 1.021 5.391 1 95.69 101 ASN A N 1
ATOM 826 C CA . ASN A 1 101 ? -9.117 -0.185 5.758 1 95.69 101 ASN A CA 1
ATOM 827 C C . ASN A 1 101 ? -9.781 -1.438 5.191 1 95.69 101 ASN A C 1
ATOM 829 O O . ASN A 1 101 ? -9.094 -2.346 4.715 1 95.69 101 ASN A O 1
ATOM 833 N N . VAL A 1 102 ? -11.07 -1.48 5.266 1 95.25 102 VAL A N 1
ATOM 834 C CA . VAL A 1 102 ? -11.781 -2.629 4.719 1 95.25 102 VAL A CA 1
ATOM 835 C C . VAL A 1 102 ? -11.57 -2.695 3.207 1 95.25 102 VAL A C 1
ATOM 837 O O . VAL A 1 102 ? -11.438 -3.781 2.641 1 95.25 102 VAL A O 1
ATOM 840 N N . ASP A 1 103 ? -11.523 -1.523 2.566 1 93.69 103 ASP A N 1
ATOM 841 C CA . ASP A 1 103 ? -11.227 -1.49 1.138 1 93.69 103 ASP A CA 1
ATOM 842 C C . ASP A 1 103 ? -9.859 -2.115 0.845 1 93.69 103 ASP A C 1
ATOM 844 O O . ASP A 1 103 ? -9.711 -2.865 -0.123 1 93.69 103 ASP A O 1
ATOM 848 N N . ALA A 1 104 ? -8.898 -1.808 1.634 1 95.81 104 ALA A N 1
ATOM 849 C CA . ALA A 1 104 ? -7.566 -2.369 1.455 1 95.81 104 ALA A CA 1
ATOM 850 C C . ALA A 1 104 ? -7.57 -3.879 1.667 1 95.81 104 ALA A C 1
ATOM 852 O O . ALA A 1 104 ? -6.945 -4.621 0.906 1 95.81 104 ALA A O 1
ATOM 853 N N . PHE A 1 105 ? -8.328 -4.359 2.623 1 95.75 105 PHE A N 1
ATOM 854 C CA . PHE A 1 105 ? -8.461 -5.785 2.889 1 95.75 105 PHE A CA 1
ATOM 855 C C . PHE A 1 105 ? -9.164 -6.488 1.731 1 95.75 105 PHE A C 1
ATOM 857 O O . PHE A 1 105 ? -8.805 -7.609 1.37 1 95.75 105 PHE A O 1
ATOM 864 N N . THR A 1 106 ? -10.125 -5.809 1.361 1 96.31 106 THR A N 1
ATOM 865 C CA . THR A 1 106 ? -10.898 -6.348 0.246 1 96.31 106 THR A CA 1
ATOM 866 C C . THR A 1 106 ? -10 -6.609 -0.958 1 96.31 106 THR A C 1
ATOM 868 O O . THR A 1 106 ? -10.039 -7.691 -1.546 1 96.31 106 THR A O 1
ATOM 871 N N . ALA A 1 107 ? -9.195 -5.676 -1.274 1 96 107 ALA A N 1
ATOM 872 C CA . ALA A 1 107 ? -8.273 -5.828 -2.395 1 96 107 ALA A CA 1
ATOM 873 C C . ALA A 1 107 ? -7.32 -6.996 -2.162 1 96 107 ALA A C 1
ATOM 875 O O . ALA A 1 107 ? -7.035 -7.77 -3.082 1 96 107 ALA A O 1
ATOM 876 N N . LEU A 1 108 ? -6.855 -7.148 -0.943 1 97.38 108 LEU A N 1
ATOM 877 C CA . LEU A 1 108 ? -5.93 -8.219 -0.586 1 97.38 108 LEU A CA 1
ATOM 878 C C . LEU A 1 108 ? -6.586 -9.586 -0.763 1 97.38 108 LEU A C 1
ATOM 880 O O . LEU A 1 108 ? -6.016 -10.469 -1.403 1 97.38 108 LEU A O 1
ATOM 884 N N . VAL A 1 109 ? -7.773 -9.742 -0.237 1 97.44 109 VAL A N 1
ATOM 885 C CA . VAL A 1 109 ? -8.477 -11.016 -0.238 1 97.44 109 VAL A CA 1
ATOM 886 C C . VAL A 1 109 ? -8.805 -11.43 -1.673 1 97.44 109 VAL A C 1
ATOM 888 O O . VAL A 1 109 ? -8.555 -12.57 -2.068 1 97.44 109 VAL A O 1
ATOM 891 N N . ILE A 1 110 ? -9.297 -10.523 -2.432 1 97.12 110 ILE A N 1
ATOM 892 C CA . ILE A 1 110 ? -9.656 -10.805 -3.816 1 97.12 110 ILE A CA 1
ATOM 893 C C . ILE A 1 110 ? -8.391 -11.07 -4.633 1 97.12 110 ILE A C 1
ATOM 895 O O . ILE A 1 110 ? -8.344 -12.008 -5.434 1 97.12 110 ILE A O 1
ATOM 899 N N . GLY A 1 111 ? -7.375 -10.273 -4.422 1 96.38 111 GLY A N 1
ATOM 900 C CA . GLY A 1 111 ? -6.117 -10.453 -5.125 1 96.38 111 GLY A CA 1
ATOM 901 C C . GLY A 1 111 ? -5.48 -11.805 -4.871 1 96.38 111 GLY A C 1
ATOM 902 O O . GLY A 1 111 ? -5.094 -12.5 -5.812 1 96.38 111 GLY A O 1
ATOM 903 N N . ILE A 1 112 ? -5.371 -12.195 -3.598 1 96.25 112 ILE A N 1
ATOM 904 C CA . ILE A 1 112 ? -4.781 -13.484 -3.248 1 96.25 112 ILE A CA 1
ATOM 905 C C . ILE A 1 112 ? -5.602 -14.609 -3.865 1 96.25 112 ILE A C 1
ATOM 907 O O . ILE A 1 112 ? -5.047 -15.562 -4.418 1 96.25 112 ILE A O 1
ATOM 911 N N . GLY A 1 113 ? -6.934 -14.508 -3.793 1 97.19 113 GLY A N 1
ATOM 912 C CA . GLY A 1 113 ? -7.789 -15.508 -4.422 1 97.19 113 GLY A CA 1
ATOM 913 C C . GLY A 1 113 ? -7.555 -15.633 -5.918 1 97.19 113 GLY A C 1
ATOM 914 O O . GLY A 1 113 ? -7.434 -16.75 -6.438 1 97.19 113 GLY A O 1
ATOM 915 N N . ALA A 1 114 ? -7.477 -14.516 -6.582 1 94.75 114 ALA A N 1
ATOM 916 C CA . ALA A 1 114 ? -7.234 -14.508 -8.023 1 94.75 114 ALA A CA 1
ATOM 917 C C . ALA A 1 114 ? -5.867 -15.102 -8.352 1 94.75 114 ALA A C 1
ATOM 919 O O . ALA A 1 114 ? -5.719 -15.82 -9.344 1 94.75 114 ALA A O 1
ATOM 920 N N . GLY A 1 115 ? -4.902 -14.844 -7.523 1 93.81 115 GLY A N 1
ATOM 921 C CA . GLY A 1 115 ? -3.555 -15.344 -7.742 1 93.81 115 GLY A CA 1
ATOM 922 C C . GLY A 1 115 ? -3.439 -16.844 -7.562 1 93.81 115 GLY A C 1
ATOM 923 O O . GLY A 1 115 ? -2.523 -17.469 -8.094 1 93.81 115 GLY A O 1
ATOM 924 N N . ILE A 1 116 ? -4.32 -17.391 -6.77 1 93.56 116 ILE A N 1
ATOM 925 C CA . ILE A 1 116 ? -4.328 -18.828 -6.539 1 93.56 116 ILE A CA 1
ATOM 926 C C . ILE A 1 116 ? -5.141 -19.516 -7.633 1 93.56 116 ILE A C 1
ATOM 928 O O . ILE A 1 116 ? -5.02 -20.734 -7.832 1 93.56 116 ILE A O 1
ATOM 932 N N . SER A 1 117 ? -5.91 -18.812 -8.391 1 91.31 117 SER A N 1
ATOM 933 C CA . SER A 1 117 ? -6.691 -19.359 -9.5 1 91.31 117 SER A CA 1
ATOM 934 C C . SER A 1 117 ? -5.785 -19.828 -10.641 1 91.31 117 SER A C 1
ATOM 936 O O . SER A 1 117 ? -4.617 -19.438 -10.703 1 91.31 117 SER A O 1
ATOM 938 N N . PRO A 1 118 ? -6.227 -20.656 -11.516 1 87.81 118 PRO A N 1
ATOM 939 C CA . PRO A 1 118 ? -5.41 -21.125 -12.633 1 87.81 118 PRO A CA 1
ATOM 940 C C . PRO A 1 118 ? -5.297 -20.094 -13.758 1 87.81 118 PRO A C 1
ATOM 942 O O . PRO A 1 118 ? -4.574 -20.328 -14.734 1 87.81 118 PRO A O 1
ATOM 945 N N . PHE A 1 119 ? -5.918 -18.953 -13.648 1 85.94 119 PHE A N 1
ATOM 946 C CA . PHE A 1 119 ? -6.043 -18.031 -14.773 1 85.94 119 PHE A CA 1
ATOM 947 C C . PHE A 1 119 ? -4.887 -17.047 -14.797 1 85.94 119 PHE A C 1
ATOM 949 O O . PHE A 1 119 ? -4.426 -16.641 -15.867 1 85.94 119 PHE A O 1
ATOM 956 N N . VAL A 1 120 ? -4.441 -16.609 -13.664 1 88.69 120 VAL A N 1
ATOM 957 C CA . VAL A 1 120 ? -3.4 -15.594 -13.578 1 88.69 120 VAL A CA 1
ATOM 958 C C . VAL A 1 120 ? -2.361 -16 -12.539 1 88.69 120 VAL A C 1
ATOM 960 O O . VAL A 1 120 ? -2.707 -16.562 -11.492 1 88.69 120 VAL A O 1
ATOM 963 N N . SER A 1 121 ? -1.144 -15.711 -12.844 1 90.31 121 SER A N 1
ATOM 964 C CA . SER A 1 121 ? -0.074 -16.047 -11.914 1 90.31 121 SER A CA 1
ATOM 965 C C . SER A 1 121 ? -0.126 -15.172 -10.672 1 90.31 121 SER A C 1
ATOM 967 O O . SER A 1 121 ? -0.476 -13.992 -10.75 1 90.31 121 SER A O 1
ATOM 969 N N . LEU A 1 122 ? 0.239 -15.727 -9.57 1 92.38 122 LEU A N 1
ATOM 970 C CA . LEU A 1 122 ? 0.21 -15.031 -8.289 1 92.38 122 LEU A CA 1
ATOM 971 C C . LEU A 1 122 ? 1.079 -13.773 -8.328 1 92.38 122 LEU A C 1
ATOM 973 O O . LEU A 1 122 ? 0.669 -12.719 -7.848 1 92.38 122 LEU A O 1
ATOM 977 N N . SER A 1 123 ? 2.268 -13.883 -8.906 1 92.75 123 SER A N 1
ATOM 978 C CA . SER A 1 123 ? 3.191 -12.758 -8.938 1 92.75 123 SER A CA 1
ATOM 979 C C . SER A 1 123 ? 2.588 -11.562 -9.68 1 92.75 123 SER A C 1
ATOM 981 O O . SER A 1 123 ? 2.746 -10.422 -9.258 1 92.75 123 SER A O 1
ATOM 983 N N . VAL A 1 124 ? 1.897 -11.859 -10.742 1 93.38 124 VAL A N 1
ATOM 984 C CA . VAL A 1 124 ? 1.334 -10.781 -11.555 1 93.38 124 VAL A CA 1
ATOM 985 C C . VAL A 1 124 ? 0.194 -10.109 -10.797 1 93.38 124 VAL A C 1
ATOM 987 O O . VAL A 1 124 ? 0.091 -8.875 -10.789 1 93.38 124 VAL A O 1
ATOM 990 N N . VAL A 1 125 ? -0.634 -10.891 -10.172 1 95.12 125 VAL A N 1
ATOM 991 C CA . VAL A 1 125 ? -1.739 -10.32 -9.398 1 95.12 125 VAL A CA 1
ATOM 992 C C . VAL A 1 125 ? -1.192 -9.484 -8.25 1 95.12 125 VAL A C 1
ATOM 994 O O . VAL A 1 125 ? -1.73 -8.414 -7.941 1 95.12 125 VAL A O 1
ATOM 997 N N . LEU A 1 126 ? -0.134 -9.953 -7.645 1 97.12 126 LEU A N 1
ATOM 998 C CA . LEU A 1 126 ? 0.461 -9.211 -6.535 1 97.12 126 LEU A CA 1
ATOM 999 C C . LEU A 1 126 ? 1.05 -7.895 -7.023 1 97.12 126 LEU A C 1
ATOM 1001 O O . LEU A 1 126 ? 1.028 -6.895 -6.297 1 97.12 126 LEU A O 1
ATOM 1005 N N . LEU A 1 127 ? 1.546 -7.859 -8.219 1 96.75 127 LEU A N 1
ATOM 1006 C CA . LEU A 1 127 ? 2.027 -6.609 -8.805 1 96.75 127 LEU A CA 1
ATOM 1007 C C . LEU A 1 127 ? 0.879 -5.625 -9 1 96.75 127 LEU A C 1
ATOM 1009 O O . LEU A 1 127 ? 1.036 -4.426 -8.758 1 96.75 127 LEU A O 1
ATOM 1013 N N . ILE A 1 128 ? -0.244 -6.121 -9.422 1 95.56 128 ILE A N 1
ATOM 1014 C CA . ILE A 1 128 ? -1.431 -5.289 -9.578 1 95.56 128 ILE A CA 1
ATOM 1015 C C . ILE A 1 128 ? -1.828 -4.703 -8.219 1 95.56 128 ILE A C 1
ATOM 1017 O O . ILE A 1 128 ? -2.109 -3.508 -8.109 1 95.56 128 ILE A O 1
ATOM 1021 N N . LEU A 1 129 ? -1.815 -5.586 -7.23 1 97.06 129 LEU A N 1
ATOM 1022 C CA . LEU A 1 129 ? -2.16 -5.152 -5.883 1 97.06 129 LEU A CA 1
ATOM 1023 C C . LEU A 1 129 ? -1.204 -4.066 -5.398 1 97.06 129 LEU A C 1
ATOM 1025 O O . LEU A 1 129 ? -1.628 -3.096 -4.77 1 97.06 129 LEU A O 1
ATOM 1029 N N . ILE A 1 130 ? 0.037 -4.234 -5.672 1 97.88 130 ILE A N 1
ATOM 1030 C CA . ILE A 1 130 ? 1.047 -3.254 -5.285 1 97.88 130 ILE A CA 1
ATOM 1031 C C . ILE A 1 130 ? 0.764 -1.922 -5.977 1 97.88 130 ILE A C 1
ATOM 1033 O O . ILE A 1 130 ? 0.843 -0.862 -5.352 1 97.88 130 ILE A O 1
ATOM 1037 N N . GLY A 1 131 ? 0.489 -1.983 -7.285 1 96.56 131 GLY A N 1
ATOM 1038 C CA . GLY A 1 131 ? 0.104 -0.77 -7.984 1 96.56 131 GLY A CA 1
ATOM 1039 C C . GLY A 1 131 ? -1.079 -0.062 -7.352 1 96.56 131 GLY A C 1
ATOM 1040 O O . GLY A 1 131 ? -1.065 1.16 -7.191 1 96.56 131 GLY A O 1
ATOM 1041 N N . TYR A 1 132 ? -2.055 -0.813 -6.98 1 94.44 132 TYR A N 1
ATOM 1042 C CA . TYR A 1 132 ? -3.246 -0.273 -6.336 1 94.44 132 TYR A CA 1
ATOM 1043 C C . TYR A 1 132 ? -2.898 0.376 -5 1 94.44 132 TYR A C 1
ATOM 1045 O O . TYR A 1 132 ? -3.363 1.478 -4.699 1 94.44 132 TYR A O 1
ATOM 1053 N N . TYR A 1 133 ? -2.111 -0.314 -4.199 1 97.12 133 TYR A N 1
ATOM 1054 C CA . TYR A 1 133 ? -1.764 0.192 -2.877 1 97.12 133 TYR A CA 1
ATOM 1055 C C . TYR A 1 133 ? -0.895 1.44 -2.982 1 97.12 133 TYR A C 1
ATOM 1057 O O . TYR A 1 133 ? -0.993 2.344 -2.148 1 97.12 133 TYR A O 1
ATOM 1065 N N . LEU A 1 134 ? -0.027 1.476 -4.02 1 96.81 134 LEU A N 1
ATOM 1066 C CA . LEU A 1 134 ? 0.766 2.68 -4.238 1 96.81 134 LEU A CA 1
ATOM 1067 C C . LEU A 1 134 ? -0.133 3.875 -4.543 1 96.81 134 LEU A C 1
ATOM 1069 O O . LEU A 1 134 ? 0.069 4.961 -3.996 1 96.81 134 LEU A O 1
ATOM 1073 N N . LEU A 1 135 ? -1.082 3.67 -5.352 1 93.31 135 LEU A N 1
ATOM 1074 C CA . LEU A 1 135 ? -2.021 4.738 -5.672 1 93.31 135 LEU A CA 1
ATOM 1075 C C . LEU A 1 135 ? -2.82 5.148 -4.438 1 93.31 135 LEU A C 1
ATOM 1077 O O . LEU A 1 135 ? -3.105 6.332 -4.242 1 93.31 135 LEU A O 1
ATOM 1081 N N . SER A 1 136 ? -3.18 4.133 -3.648 1 93.75 136 SER A N 1
ATOM 1082 C CA . SER A 1 136 ? -3.887 4.426 -2.406 1 93.75 136 SER A CA 1
ATOM 1083 C C . SER A 1 136 ? -3.031 5.27 -1.468 1 93.75 136 SER A C 1
ATOM 1085 O O . SER A 1 136 ? -3.512 6.25 -0.894 1 93.75 136 SER A O 1
ATOM 1087 N N . ILE A 1 137 ? -1.812 4.875 -1.322 1 95 137 ILE A N 1
ATOM 1088 C CA . ILE A 1 137 ? -0.873 5.613 -0.486 1 95 137 ILE A CA 1
ATOM 1089 C C . ILE A 1 137 ? -0.766 7.055 -0.978 1 95 137 ILE A C 1
ATOM 1091 O O . ILE A 1 137 ? -0.851 7.996 -0.186 1 95 137 IL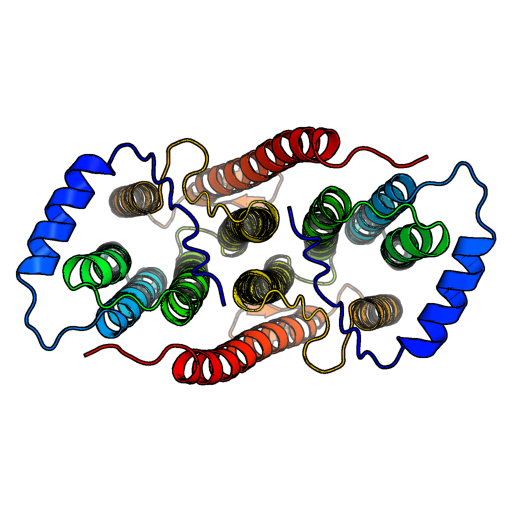E A O 1
ATOM 1095 N N . PHE A 1 138 ? -0.624 7.191 -2.287 1 94.25 138 PHE A N 1
ATOM 1096 C CA . PHE A 1 138 ? -0.564 8.516 -2.898 1 94.25 138 PHE A CA 1
ATOM 1097 C C . PHE A 1 138 ? -1.802 9.328 -2.545 1 94.25 138 PHE A C 1
ATOM 1099 O O . PHE A 1 138 ? -1.694 10.5 -2.172 1 94.25 138 PHE A O 1
ATOM 1106 N N . THR A 1 139 ? -2.906 8.758 -2.607 1 90.88 139 THR A N 1
ATOM 1107 C CA . THR A 1 139 ? -4.176 9.422 -2.344 1 90.88 139 THR A CA 1
ATOM 1108 C C . THR A 1 139 ? -4.266 9.859 -0.884 1 90.88 139 THR A C 1
ATOM 1110 O O . THR A 1 139 ? -4.68 10.984 -0.591 1 90.88 139 THR A O 1
ATOM 1113 N N . TYR A 1 140 ? -3.865 9 0.037 1 92 140 TYR A N 1
ATOM 1114 C CA . TYR A 1 140 ? -3.982 9.328 1.453 1 92 140 TYR A CA 1
ATOM 1115 C C . TYR A 1 140 ? -2.986 10.414 1.847 1 92 140 TYR A C 1
ATOM 1117 O O . TYR A 1 140 ? -3.275 11.25 2.705 1 92 140 TYR A O 1
ATOM 1125 N N . ILE A 1 141 ? -1.818 10.383 1.276 1 92.69 141 ILE A N 1
ATOM 1126 C CA . ILE A 1 141 ? -0.855 11.453 1.502 1 92.69 141 ILE A CA 1
ATOM 1127 C C . ILE A 1 141 ? -1.464 12.789 1.083 1 92.69 141 ILE A C 1
ATOM 1129 O O . ILE A 1 141 ? -1.405 13.773 1.833 1 92.69 141 ILE A O 1
ATOM 1133 N N . ASN A 1 142 ? -2.076 12.789 -0.087 1 90.88 142 ASN A N 1
ATOM 1134 C CA . ASN A 1 142 ? -2.66 14.023 -0.607 1 90.88 142 ASN A CA 1
ATOM 1135 C C . ASN A 1 142 ? -3.875 14.453 0.208 1 90.88 142 ASN A C 1
ATOM 1137 O O . ASN A 1 142 ? -4.133 15.648 0.363 1 90.88 142 ASN A O 1
ATOM 1141 N N . THR A 1 143 ? -4.617 13.5 0.649 1 86.69 143 THR A N 1
ATOM 1142 C CA . THR A 1 143 ? -5.754 13.812 1.506 1 86.69 143 THR A CA 1
ATOM 1143 C C . THR A 1 143 ? -5.293 14.508 2.787 1 86.69 143 THR A C 1
ATOM 1145 O O . THR A 1 143 ? -5.926 15.453 3.25 1 86.69 143 THR A O 1
ATOM 1148 N N . TYR A 1 144 ? -4.254 14.039 3.305 1 86.44 144 TYR A N 1
ATOM 1149 C CA . TYR A 1 144 ? -3.695 14.641 4.512 1 86.44 144 TYR A CA 1
ATOM 1150 C C . TYR A 1 144 ? -3.195 16.047 4.23 1 86.44 144 TYR A C 1
ATOM 1152 O O . TYR A 1 144 ? -3.461 16.969 5.004 1 86.44 144 TYR A O 1
ATOM 1160 N N . LEU A 1 145 ? -2.555 16.266 3.137 1 87.06 145 LEU A N 1
ATOM 1161 C CA . LEU A 1 145 ? -1.905 17.531 2.84 1 87.06 145 LEU A CA 1
ATOM 1162 C C . LEU A 1 145 ? -2.924 18.562 2.379 1 87.06 145 LEU A C 1
ATOM 1164 O O . LEU A 1 145 ? -2.797 19.75 2.695 1 87.06 145 LEU A O 1
ATOM 1168 N N . ARG A 1 146 ? -3.908 18.188 1.573 1 78.38 146 ARG A N 1
ATOM 1169 C CA . ARG A 1 146 ? -4.855 19.125 0.981 1 78.38 146 ARG A CA 1
ATOM 1170 C C . ARG A 1 146 ? -6.156 19.156 1.773 1 78.38 146 ARG A C 1
ATOM 1172 O O . ARG A 1 146 ? -6.977 20.062 1.592 1 78.38 146 ARG A O 1
ATOM 1179 N N . GLU A 1 147 ? -6.27 18.203 2.662 1 65 147 GLU A N 1
ATOM 1180 C CA . GLU A 1 147 ? -7.539 18.031 3.359 1 65 147 GLU A CA 1
ATOM 1181 C C . GLU A 1 147 ? -8.664 17.719 2.383 1 65 147 GLU A C 1
ATOM 1183 O O . GLU A 1 147 ? -9.805 18.141 2.582 1 65 147 GLU A O 1
ATOM 1188 N N . VAL A 1 148 ? -8.227 17.469 1.053 1 49.31 148 VAL A N 1
ATOM 1189 C CA . VAL A 1 148 ? -9.195 17.078 0.04 1 49.31 148 VAL A CA 1
ATOM 1190 C C . VAL A 1 148 ? -8.961 15.609 -0.347 1 49.31 148 VAL A C 1
ATOM 1192 O O . VAL A 1 148 ? -7.828 15.203 -0.609 1 49.31 148 VAL A O 1
ATOM 1195 N N . PHE A 1 149 ? -9.945 14.773 -0.022 1 44.94 149 PHE A N 1
ATOM 1196 C CA . PHE A 1 149 ? -9.836 13.367 -0.399 1 44.94 149 PHE A CA 1
ATOM 1197 C C . PHE A 1 149 ? -10.305 13.156 -1.834 1 44.94 149 PHE A C 1
ATOM 1199 O O . PHE A 1 149 ? -11.5 13.242 -2.123 1 44.94 149 PHE A O 1
ATOM 1206 N N . LYS A 1 150 ? -9.406 13.25 -2.865 1 46 150 LYS A N 1
ATOM 1207 C CA . LYS A 1 150 ? -9.766 13.023 -4.262 1 46 150 LYS A CA 1
ATOM 1208 C C . LYS A 1 150 ? -9.758 11.539 -4.602 1 46 150 LYS A C 1
ATOM 1210 O O . LYS A 1 150 ? -8.734 10.867 -4.445 1 46 150 LYS A O 1
ATOM 1215 N N . ILE A 1 151 ? -10.922 10.695 -4.723 1 44.84 151 ILE A N 1
ATOM 1216 C CA . ILE A 1 151 ? -11.062 9.258 -4.926 1 44.84 151 ILE A CA 1
ATOM 1217 C C . ILE A 1 151 ? -10.867 8.922 -6.402 1 44.84 151 ILE A C 1
ATOM 1219 O O . ILE A 1 151 ? -10.555 7.781 -6.75 1 44.84 151 ILE A O 1
ATOM 1223 N N . SER A 1 152 ? -11.156 9.742 -7.41 1 43.53 152 SER A N 1
ATOM 1224 C CA . SER A 1 152 ? -11.211 9.305 -8.797 1 43.53 152 SER A CA 1
ATOM 1225 C C . SER A 1 152 ? -10.047 9.875 -9.602 1 43.53 152 SER A C 1
ATOM 1227 O O . SER A 1 152 ? -9.852 11.094 -9.641 1 43.53 152 SER A O 1
ATOM 1229 N N . TYR A 1 153 ? -9.023 9.039 -9.695 1 47.25 153 TYR A N 1
ATOM 1230 C CA . TYR A 1 153 ? -7.984 9.461 -10.625 1 47.25 153 TYR A CA 1
ATOM 1231 C C . TYR A 1 153 ? -8.266 8.938 -12.031 1 47.25 153 TYR A C 1
ATOM 1233 O O . TYR A 1 153 ? -8.531 7.75 -12.219 1 47.25 153 TYR A O 1
ATOM 1241 N N . GLY A 1 154 ? -8.406 9.844 -13.117 1 50.53 154 GLY A N 1
ATOM 1242 C CA . GLY A 1 154 ? -8.492 9.531 -14.531 1 50.53 154 GLY A CA 1
ATOM 1243 C C . GLY A 1 154 ? -9.906 9.195 -14.984 1 50.53 154 GLY A C 1
ATOM 1244 O O . GLY A 1 154 ? -10.094 8.492 -15.977 1 50.53 154 GLY A O 1
ATOM 1245 N N . GLY A 1 155 ? -10.953 9.539 -14.102 1 52.53 155 GLY A N 1
ATOM 1246 C CA . GLY A 1 155 ? -12.32 9.336 -14.57 1 52.53 155 GLY A CA 1
ATOM 1247 C C . GLY A 1 155 ? -12.844 7.945 -14.281 1 52.53 155 GLY A C 1
ATOM 1248 O O . GLY A 1 155 ? -14.047 7.695 -14.391 1 52.53 155 GLY A O 1
ATOM 1249 N N . PHE A 1 156 ? -11.898 6.922 -13.914 1 62.09 156 PHE A N 1
ATOM 1250 C CA . PHE A 1 156 ? -12.359 5.57 -13.625 1 62.09 156 PHE A CA 1
ATOM 1251 C C . PHE A 1 156 ? -12.492 5.355 -12.125 1 62.09 156 PHE A C 1
ATOM 1253 O O . PHE A 1 156 ? -11.508 5.473 -11.383 1 62.09 156 PHE A O 1
ATOM 1260 N N . GLY A 1 157 ? -13.703 5.129 -11.773 1 67.06 157 GLY A N 1
ATOM 1261 C CA . GLY A 1 157 ? -13.984 4.922 -10.359 1 67.06 157 GLY A CA 1
ATOM 1262 C C . GLY A 1 157 ? -13.992 3.457 -9.969 1 67.06 157 GLY A C 1
ATOM 1263 O O . GLY A 1 157 ? -13.727 2.582 -10.797 1 67.06 157 GLY A O 1
ATOM 1264 N N . PRO A 1 158 ? -14.117 3.178 -8.734 1 72.81 158 PRO A N 1
ATOM 1265 C CA . PRO A 1 158 ? -14.148 1.82 -8.18 1 72.81 158 PRO A CA 1
ATOM 1266 C C . PRO A 1 158 ? -15.234 0.954 -8.805 1 72.81 158 PRO A C 1
ATOM 1268 O O . PRO A 1 158 ? -15.031 -0.243 -9.023 1 72.81 158 PRO A O 1
ATOM 1271 N N . THR A 1 159 ? -16.359 1.574 -9.133 1 77.25 159 THR A N 1
ATOM 1272 C CA . THR A 1 159 ? -17.469 0.83 -9.719 1 77.25 159 THR A CA 1
ATOM 1273 C C . THR A 1 159 ? -17.109 0.336 -11.117 1 77.25 159 THR A C 1
ATOM 1275 O O . THR A 1 159 ? -17.375 -0.82 -11.461 1 77.25 159 THR A O 1
ATOM 1278 N N . GLU A 1 160 ? -16.5 1.188 -11.836 1 78.81 160 GLU A N 1
ATOM 1279 C CA . GLU A 1 160 ? -16.109 0.825 -13.195 1 78.81 160 GLU A CA 1
ATOM 1280 C C . GLU A 1 160 ? -15.078 -0.307 -13.188 1 78.81 160 GLU A C 1
ATOM 1282 O O . GLU A 1 160 ? -15.148 -1.218 -14.016 1 78.81 160 GLU A O 1
ATOM 1287 N N . LEU A 1 161 ? -14.242 -0.256 -12.32 1 80.38 161 LEU A N 1
ATOM 1288 C CA . LEU A 1 161 ? -13.227 -1.295 -12.211 1 80.38 161 LEU A CA 1
ATOM 1289 C C . LEU A 1 161 ? -13.859 -2.645 -11.891 1 80.38 161 LEU A C 1
ATOM 1291 O O . LEU A 1 161 ? -13.5 -3.662 -12.484 1 80.38 161 LEU A O 1
ATOM 1295 N N . ARG A 1 162 ? -14.766 -2.68 -11.047 1 85.06 162 ARG A N 1
ATOM 1296 C CA . ARG A 1 162 ? -15.438 -3.922 -10.672 1 85.06 162 ARG A CA 1
ATOM 1297 C C . ARG A 1 162 ? -16.234 -4.488 -11.844 1 85.06 162 ARG A C 1
ATOM 1299 O O . ARG A 1 162 ? -16.25 -5.703 -12.062 1 85.06 162 ARG A O 1
ATOM 1306 N N . LEU A 1 163 ? -16.828 -3.572 -12.586 1 85.81 163 LEU A N 1
ATOM 1307 C CA . LEU A 1 163 ? -17.578 -4.008 -13.75 1 85.81 163 LEU A CA 1
ATOM 1308 C C . LEU A 1 163 ? -16.672 -4.633 -14.789 1 85.81 163 LEU A C 1
ATOM 1310 O O . LEU A 1 163 ? -17.016 -5.656 -15.391 1 85.81 163 LEU A O 1
ATOM 1314 N N . VAL A 1 164 ? -15.57 -4.035 -14.961 1 85.62 164 VAL A N 1
ATOM 1315 C CA . VAL A 1 164 ? -14.602 -4.559 -15.922 1 85.62 164 VAL A CA 1
ATOM 1316 C C . VAL A 1 164 ? -14.148 -5.949 -15.492 1 85.62 164 VAL A C 1
ATOM 1318 O O . VAL A 1 164 ? -14.031 -6.859 -16.312 1 85.62 164 VAL A O 1
ATOM 1321 N N . ILE A 1 165 ? -13.977 -6.16 -14.25 1 88 165 ILE A N 1
ATOM 1322 C CA . ILE A 1 165 ? -13.508 -7.441 -13.734 1 88 165 ILE A CA 1
ATOM 1323 C C . ILE A 1 165 ? -14.586 -8.508 -13.938 1 88 165 ILE A C 1
ATOM 1325 O O . ILE A 1 165 ? -14.281 -9.633 -14.336 1 88 165 ILE A O 1
ATOM 1329 N N . ILE A 1 166 ? -15.781 -8.156 -13.688 1 90.12 166 ILE A N 1
ATOM 1330 C CA . ILE A 1 166 ? -16.891 -9.078 -13.875 1 90.12 166 ILE A CA 1
ATOM 1331 C C . ILE A 1 166 ? -16.984 -9.484 -15.344 1 90.12 166 ILE A C 1
ATOM 1333 O O . ILE A 1 166 ? -17.188 -10.664 -15.656 1 90.12 166 ILE A O 1
ATOM 1337 N N . LEU A 1 167 ? -16.828 -8.516 -16.203 1 89 167 LEU A N 1
ATOM 1338 C CA . LEU A 1 167 ? -16.859 -8.789 -17.641 1 89 167 LEU A CA 1
ATOM 1339 C C . LEU A 1 167 ? -15.719 -9.734 -18.031 1 89 167 LEU A C 1
ATOM 1341 O O . LEU A 1 167 ? -15.914 -10.664 -18.812 1 89 167 LEU A O 1
ATOM 1345 N N . LEU A 1 168 ? -14.609 -9.484 -17.469 1 86 168 LEU A N 1
ATOM 1346 C CA . LEU A 1 168 ? -13.453 -10.328 -17.75 1 86 168 LEU A CA 1
ATOM 1347 C C . LEU A 1 168 ? -13.695 -11.758 -17.25 1 86 168 LEU A C 1
ATOM 1349 O O . LEU A 1 168 ? -13.281 -12.719 -17.906 1 86 168 LEU A O 1
ATOM 1353 N N . ASN A 1 169 ? -14.281 -11.875 -16.094 1 88.81 169 ASN A N 1
ATOM 1354 C CA . ASN A 1 169 ? -14.656 -13.195 -15.609 1 88.81 169 ASN A CA 1
ATOM 1355 C C . ASN A 1 169 ? -15.531 -13.945 -16.609 1 88.81 169 ASN A C 1
ATOM 1357 O O . ASN A 1 169 ? -15.336 -15.141 -16.844 1 88.81 169 ASN A O 1
ATOM 1361 N N . GLY A 1 170 ? -16.484 -13.258 -17.141 1 87.38 170 GLY A N 1
ATOM 1362 C CA . GLY A 1 170 ? -17.344 -13.844 -18.156 1 87.38 170 GLY A CA 1
ATOM 1363 C C . GLY A 1 170 ? -16.578 -14.297 -19.391 1 87.38 170 GLY A C 1
ATOM 1364 O O . GLY A 1 170 ? -16.828 -15.383 -19.906 1 87.38 170 GLY A O 1
ATOM 1365 N N . LEU A 1 171 ? -15.648 -13.516 -19.781 1 83.06 171 LEU A N 1
ATOM 1366 C CA . LEU A 1 171 ? -14.844 -13.844 -20.953 1 83.06 171 LEU A CA 1
ATOM 1367 C C . LEU A 1 171 ? -13.945 -15.047 -20.672 1 83.06 171 LEU A C 1
ATOM 1369 O O . LEU A 1 171 ? -13.766 -15.906 -21.531 1 83.06 171 LEU A O 1
ATOM 1373 N N . PHE A 1 172 ? -13.461 -15.094 -19.453 1 81.94 172 PHE A N 1
ATOM 1374 C CA . PHE A 1 172 ? -12.555 -16.172 -19.062 1 81.94 172 PHE A CA 1
ATOM 1375 C C . PHE A 1 172 ? -13.289 -17.5 -19.016 1 81.94 172 PHE A C 1
ATOM 1377 O O . PHE A 1 172 ? -12.68 -18.562 -19.172 1 81.94 172 PHE A O 1
ATOM 1384 N N . TYR A 1 173 ? -14.516 -17.391 -18.781 1 83.12 173 TYR A N 1
ATOM 1385 C CA . TYR A 1 173 ? -15.312 -18.609 -18.719 1 83.12 173 TYR A CA 1
ATOM 1386 C C . TYR A 1 173 ? -15.289 -19.344 -20.047 1 83.12 173 TYR A C 1
ATOM 1388 O O . TYR A 1 173 ? -15.297 -20.578 -20.094 1 83.12 173 TYR A O 1
ATOM 1396 N N . PHE A 1 174 ? -15.125 -18.609 -21.094 1 82.94 174 PHE A N 1
ATOM 1397 C CA . PHE A 1 174 ? -15.203 -19.203 -22.422 1 82.94 174 PHE A CA 1
ATOM 1398 C C . PHE A 1 174 ? -13.812 -19.516 -22.969 1 82.94 174 PHE A C 1
ATOM 1400 O O . PHE A 1 174 ? -13.672 -20.141 -24.016 1 82.94 174 PHE A O 1
ATOM 1407 N N . ILE A 1 175 ? -12.805 -19.125 -22.25 1 75.38 175 ILE A N 1
ATOM 1408 C CA . ILE A 1 175 ? -11.43 -19.375 -22.688 1 75.38 175 ILE A CA 1
ATOM 1409 C C . ILE A 1 175 ? -10.891 -20.625 -21.984 1 75.38 175 ILE A C 1
ATOM 1411 O O . ILE A 1 175 ? -11.039 -20.766 -20.766 1 75.38 175 ILE A O 1
ATOM 1415 N N . PRO A 1 176 ? -10.359 -21.578 -22.75 1 69.19 176 PRO A N 1
ATOM 1416 C CA . PRO A 1 176 ? -9.828 -22.797 -22.125 1 69.19 176 PRO A CA 1
ATOM 1417 C C . PRO A 1 176 ? -8.719 -22.5 -21.125 1 69.19 176 PRO A C 1
ATOM 1419 O O . PRO A 1 176 ? -7.922 -21.578 -21.328 1 69.19 176 PRO A O 1
ATOM 1422 N N . THR A 1 177 ? -8.852 -22.922 -19.922 1 63 177 THR A N 1
ATOM 1423 C CA . THR A 1 177 ? -7.918 -22.734 -18.812 1 63 177 THR A CA 1
ATOM 1424 C C . THR A 1 177 ? -6.551 -23.312 -19.156 1 63 177 THR A C 1
ATOM 1426 O O . THR A 1 177 ? -5.539 -22.938 -18.562 1 63 177 THR A O 1
ATOM 1429 N N . ASP A 1 178 ? -6.527 -24.422 -19.938 1 59.16 178 ASP A N 1
ATOM 1430 C CA . ASP A 1 178 ? -5.258 -24.984 -20.391 1 59.16 178 ASP A CA 1
ATOM 1431 C C . ASP A 1 178 ? -4.516 -24.016 -21.297 1 59.16 178 ASP A C 1
ATOM 1433 O O . ASP A 1 178 ? -3.678 -24.422 -22.109 1 59.16 178 ASP A O 1
ATOM 1437 N N . ASN A 1 179 ? -4.859 -22.859 -21.062 1 56.31 179 ASN A N 1
ATOM 1438 C CA . ASN A 1 179 ? -4.359 -21.859 -22 1 56.31 179 ASN A CA 1
ATOM 1439 C C . ASN A 1 179 ? -2.85 -21.953 -22.188 1 56.31 179 ASN A C 1
ATOM 1441 O O . ASN A 1 179 ? -2.127 -22.266 -21.234 1 56.31 179 ASN A O 1
ATOM 1445 N N . PRO A 1 180 ? -2.473 -22 -23.484 1 57.78 180 PRO A N 1
ATOM 1446 C CA . PRO A 1 180 ? -1.07 -22.094 -23.891 1 57.78 180 PRO A CA 1
ATOM 1447 C C . PRO A 1 180 ? -0.173 -21.094 -23.172 1 57.78 180 PRO A C 1
ATOM 1449 O O . PRO A 1 180 ? -0.629 -20.016 -22.812 1 57.78 180 PRO A O 1
ATOM 1452 N N . SER A 1 181 ? 0.755 -21.625 -22.469 1 64.19 181 SER A N 1
ATOM 1453 C CA . SER A 1 181 ? 1.851 -20.844 -21.906 1 64.19 181 SER A CA 1
ATOM 1454 C C . SER A 1 181 ? 2.715 -20.234 -23 1 64.19 181 SER A C 1
ATOM 1456 O O . SER A 1 181 ? 2.861 -20.812 -24.078 1 64.19 181 SER A O 1
ATOM 1458 N N . VAL A 1 182 ? 2.619 -18.953 -23.188 1 64.62 182 VAL A N 1
ATOM 1459 C CA . VAL A 1 182 ? 3.547 -18.266 -24.094 1 64.62 182 VAL A CA 1
ATOM 1460 C C . VAL A 1 182 ? 4.875 -18.031 -23.375 1 64.62 182 VAL A C 1
ATOM 1462 O O . VAL A 1 182 ? 4.898 -17.75 -22.172 1 64.62 182 VAL A O 1
ATOM 1465 N N . ARG A 1 183 ? 5.902 -18.594 -23.938 1 64.56 183 ARG A N 1
ATOM 1466 C CA . ARG A 1 183 ? 7.23 -18.344 -23.391 1 64.56 183 ARG A CA 1
ATOM 1467 C C . ARG A 1 183 ? 7.742 -16.969 -23.797 1 64.56 183 ARG A C 1
ATOM 1469 O O . ARG A 1 183 ? 7.938 -16.703 -24.984 1 64.56 183 ARG A O 1
ATOM 1476 N N . ILE A 1 184 ? 7.543 -16.047 -23.016 1 57.69 184 ILE A N 1
ATOM 1477 C CA . ILE A 1 184 ? 8.133 -14.734 -23.281 1 57.69 184 ILE A CA 1
ATOM 1478 C C . ILE A 1 184 ? 9.383 -14.547 -22.438 1 57.69 184 ILE A C 1
ATOM 1480 O O . ILE A 1 184 ? 9.328 -14.641 -21.203 1 57.69 184 ILE A O 1
ATOM 1484 N N . LEU A 1 185 ? 10.469 -14.203 -23.047 1 55.75 185 LEU A N 1
ATOM 1485 C CA . LEU A 1 185 ? 11.758 -13.961 -22.422 1 55.75 185 LEU A CA 1
ATOM 1486 C C . LEU A 1 185 ? 12.125 -15.102 -21.484 1 55.75 185 LEU A C 1
ATOM 1488 O O . LEU A 1 185 ? 12.617 -14.867 -20.375 1 55.75 185 LEU A O 1
ATOM 1492 N N . GLY A 1 186 ? 11.688 -16.359 -21.844 1 60.44 186 GLY A N 1
ATOM 1493 C CA . GLY A 1 186 ? 12.078 -17.547 -21.109 1 60.44 186 GLY A CA 1
ATOM 1494 C C . GLY A 1 186 ? 11.141 -17.875 -19.953 1 60.44 186 GLY A C 1
ATOM 1495 O O . GLY A 1 186 ? 11.367 -18.844 -19.219 1 60.44 186 GLY A O 1
ATOM 1496 N N . VAL A 1 187 ? 10.219 -16.938 -19.766 1 62.59 187 VAL A N 1
ATOM 1497 C CA . VAL A 1 187 ? 9.273 -17.219 -18.688 1 62.59 187 VAL A CA 1
ATOM 1498 C C . VAL A 1 187 ? 7.938 -17.688 -19.281 1 62.59 187 VAL A C 1
ATOM 1500 O O . VAL A 1 187 ? 7.43 -17.078 -20.234 1 62.59 187 VAL A O 1
ATOM 1503 N N . THR A 1 188 ? 7.562 -18.828 -19 1 65.44 188 THR A N 1
ATOM 1504 C CA . THR A 1 188 ? 6.27 -19.344 -19.438 1 65.44 188 THR A CA 1
ATOM 1505 C C . THR A 1 188 ? 5.129 -18.562 -18.781 1 65.44 188 THR A C 1
ATOM 1507 O O . THR A 1 188 ? 5.051 -18.484 -17.547 1 65.44 188 THR A O 1
ATOM 1510 N N . MET A 1 189 ? 4.52 -17.75 -19.656 1 71.88 189 MET A N 1
ATOM 1511 C CA . MET A 1 189 ? 3.418 -16.953 -19.125 1 71.88 189 MET A CA 1
ATOM 1512 C C . MET A 1 189 ? 2.094 -17.375 -19.75 1 71.88 189 MET A C 1
ATOM 1514 O O . MET A 1 189 ? 2.061 -17.828 -20.891 1 71.88 189 MET A O 1
ATOM 1518 N N . LYS A 1 190 ? 1.115 -17.312 -18.922 1 74.06 190 LYS A N 1
ATOM 1519 C CA . LYS A 1 190 ? -0.25 -17.516 -19.391 1 74.06 190 LYS A CA 1
ATOM 1520 C C . LYS A 1 190 ? -0.763 -16.281 -20.141 1 74.06 190 LYS A C 1
ATOM 1522 O O . LYS A 1 190 ? -0.229 -15.188 -19.969 1 74.06 190 LYS A O 1
ATOM 1527 N N . TYR A 1 191 ? -1.653 -16.453 -21.188 1 72.5 191 TYR A N 1
ATOM 1528 C CA . TYR A 1 191 ? -2.223 -15.312 -21.922 1 72.5 191 TYR A CA 1
ATOM 1529 C C . TYR A 1 191 ? -2.801 -14.281 -20.953 1 72.5 191 TYR A C 1
ATOM 1531 O O . TYR A 1 191 ? -2.629 -13.078 -21.141 1 72.5 191 TYR A O 1
ATOM 1539 N N . PHE A 1 192 ? -3.361 -14.836 -19.922 1 81.12 192 PHE A N 1
ATOM 1540 C CA . PHE A 1 192 ? -4.012 -13.938 -18.969 1 81.12 192 PHE A CA 1
ATOM 1541 C C . PHE A 1 192 ? -2.979 -13.188 -18.141 1 81.12 192 PHE A C 1
ATOM 1543 O O . PHE A 1 192 ? -3.258 -12.109 -17.609 1 81.12 192 PHE A O 1
ATOM 1550 N N . ASP A 1 193 ? -1.841 -13.68 -18.125 1 87.06 193 ASP A N 1
ATOM 1551 C CA . ASP A 1 193 ? -0.762 -12.992 -17.422 1 87.06 193 ASP A CA 1
ATOM 1552 C C . ASP A 1 193 ? -0.346 -11.719 -18.156 1 87.06 193 ASP A C 1
ATOM 1554 O O . ASP A 1 193 ? -0.021 -10.711 -17.531 1 87.06 193 ASP A O 1
ATOM 1558 N N . LEU A 1 194 ? -0.411 -11.836 -19.484 1 84.75 194 LEU A N 1
ATOM 1559 C CA . LEU A 1 194 ? -0.026 -10.68 -20.266 1 84.75 194 LEU A CA 1
ATOM 1560 C C . LEU A 1 194 ? -0.993 -9.516 -20.047 1 84.75 194 LEU A C 1
ATOM 1562 O O . LEU A 1 194 ? -0.567 -8.383 -19.828 1 84.75 194 LEU A O 1
ATOM 1566 N N . PHE A 1 195 ? -2.25 -9.875 -20.094 1 84.88 195 PHE A N 1
ATOM 1567 C CA . PHE A 1 195 ? -3.254 -8.852 -19.844 1 84.88 195 PHE A CA 1
ATOM 1568 C C . PHE A 1 195 ? -3.094 -8.273 -18.438 1 84.88 195 PHE A C 1
ATOM 1570 O O . PHE A 1 195 ? -3.127 -7.055 -18.25 1 84.88 195 PHE A O 1
ATOM 1577 N N . ALA A 1 196 ? -2.949 -9.156 -17.484 1 90.12 196 ALA A N 1
ATOM 1578 C CA . ALA A 1 196 ? -2.785 -8.734 -16.094 1 90.12 196 ALA A CA 1
ATOM 1579 C C . ALA A 1 196 ? -1.536 -7.871 -15.922 1 90.12 196 ALA A C 1
ATOM 1581 O O . ALA A 1 196 ? -1.533 -6.914 -15.141 1 90.12 196 ALA A O 1
ATOM 1582 N N . LEU A 1 197 ? -0.512 -8.164 -16.641 1 92.31 197 LEU A N 1
ATOM 1583 C CA . LEU A 1 197 ? 0.724 -7.395 -16.594 1 92.31 197 LEU A CA 1
ATOM 1584 C C . LEU A 1 197 ? 0.511 -5.988 -17.141 1 92.31 197 LEU A C 1
ATOM 1586 O O . LEU A 1 197 ? 1.062 -5.02 -16.609 1 92.31 197 LEU A O 1
ATOM 1590 N N . VAL A 1 198 ? -0.261 -5.914 -18.188 1 91.19 198 VAL A N 1
ATOM 1591 C CA . VAL A 1 198 ? -0.582 -4.605 -18.75 1 91.19 198 VAL A CA 1
ATOM 1592 C C . VAL A 1 198 ? -1.321 -3.764 -17.719 1 91.19 198 VAL A C 1
ATOM 1594 O O . VAL A 1 198 ? -1.02 -2.58 -17.531 1 91.19 198 VAL A O 1
ATOM 1597 N N . VAL A 1 199 ? -2.256 -4.379 -17.016 1 90.5 199 VAL A N 1
ATOM 1598 C CA . VAL A 1 199 ? -3.002 -3.676 -15.977 1 90.5 199 VAL A CA 1
ATOM 1599 C C . VAL A 1 199 ? -2.041 -3.182 -14.898 1 90.5 199 VAL A C 1
ATOM 1601 O O . VAL A 1 199 ? -2.131 -2.033 -14.461 1 90.5 199 VAL A O 1
ATOM 1604 N N . ALA A 1 200 ? -1.153 -4.027 -14.492 1 94.44 200 ALA A N 1
ATOM 1605 C CA . ALA A 1 200 ? -0.162 -3.635 -13.492 1 94.44 200 ALA A CA 1
ATOM 1606 C C . ALA A 1 200 ? 0.669 -2.451 -13.977 1 94.44 200 ALA A C 1
ATOM 1608 O O . ALA A 1 200 ? 0.869 -1.482 -13.242 1 94.44 200 ALA A O 1
ATOM 1609 N N . LEU A 1 201 ? 1.106 -2.48 -15.227 1 94.88 201 LEU A N 1
ATOM 1610 C CA . LEU A 1 201 ? 1.932 -1.421 -15.797 1 94.88 201 LEU A CA 1
ATOM 1611 C C . LEU A 1 201 ? 1.161 -0.107 -15.859 1 94.88 201 LEU A C 1
ATOM 1613 O O . LEU A 1 201 ? 1.724 0.961 -15.609 1 94.88 201 LEU A O 1
ATOM 1617 N N . VAL A 1 202 ? -0.071 -0.204 -16.172 1 92.5 202 VAL A N 1
ATOM 1618 C CA . VAL A 1 202 ? -0.913 0.986 -16.234 1 92.5 202 VAL A CA 1
ATOM 1619 C C . VAL A 1 202 ? -1.022 1.608 -14.844 1 92.5 202 VAL A C 1
ATOM 1621 O O . VAL A 1 202 ? -0.91 2.828 -14.695 1 92.5 202 VAL A O 1
ATOM 1624 N N . LEU A 1 203 ? -1.229 0.796 -13.859 1 92.94 203 LEU A N 1
ATOM 1625 C CA . LEU A 1 203 ? -1.343 1.302 -12.492 1 92.94 203 LEU A CA 1
ATOM 1626 C C . LEU A 1 203 ? -0.047 1.976 -12.055 1 92.94 203 LEU A C 1
ATOM 1628 O O . LEU A 1 203 ? -0.075 3.045 -11.438 1 92.94 203 LEU A O 1
ATOM 1632 N N . PHE A 1 204 ? 1.079 1.382 -12.375 1 95.31 204 PHE A N 1
ATOM 1633 C CA . PHE A 1 204 ? 2.365 1.979 -12.031 1 95.31 204 PHE A CA 1
ATOM 1634 C C . PHE A 1 204 ? 2.568 3.291 -12.781 1 95.31 204 PHE A C 1
ATOM 1636 O O . PHE A 1 204 ? 3.049 4.27 -12.211 1 95.31 204 PHE A O 1
ATOM 1643 N N . PHE A 1 205 ? 2.188 3.297 -14.023 1 95.06 205 PHE A N 1
ATOM 1644 C CA . PHE A 1 205 ? 2.303 4.512 -14.828 1 95.06 205 PHE A CA 1
ATOM 1645 C C . PHE A 1 205 ? 1.442 5.625 -14.25 1 95.06 205 PHE A C 1
ATOM 1647 O O . PHE A 1 205 ? 1.891 6.77 -14.133 1 95.06 205 PHE A O 1
ATOM 1654 N N . LEU A 1 206 ? 0.22 5.324 -13.914 1 91.5 206 LEU A N 1
ATOM 1655 C CA . LEU A 1 206 ? -0.671 6.316 -13.32 1 91.5 206 LEU A CA 1
ATOM 1656 C C . LEU A 1 206 ? -0.087 6.867 -12.023 1 91.5 206 LEU A C 1
ATOM 1658 O O . LEU A 1 206 ? -0.122 8.078 -11.781 1 91.5 206 LEU A O 1
ATOM 1662 N N . TYR A 1 207 ? 0.395 5.996 -11.219 1 93.81 207 TYR A N 1
ATOM 1663 C CA . TYR A 1 207 ? 1.007 6.434 -9.977 1 93.81 207 TYR A CA 1
ATOM 1664 C C . TYR A 1 207 ? 2.141 7.414 -10.234 1 93.81 207 TYR A C 1
ATOM 1666 O O . TYR A 1 207 ? 2.199 8.484 -9.625 1 93.81 207 TYR A O 1
ATOM 1674 N N . PHE A 1 208 ? 3.02 7.059 -11.156 1 94.62 208 PHE A N 1
ATOM 1675 C CA . PHE A 1 208 ? 4.168 7.902 -11.469 1 94.62 208 PHE A CA 1
ATOM 1676 C C . PHE A 1 208 ? 3.717 9.227 -12.078 1 94.62 208 PHE A C 1
ATOM 1678 O O . PHE A 1 208 ? 4.242 10.289 -11.727 1 94.62 208 PHE A O 1
ATOM 1685 N N . PHE A 1 209 ? 2.746 9.141 -12.93 1 93.12 209 PHE A N 1
ATOM 1686 C CA . PHE A 1 209 ? 2.213 10.336 -13.57 1 93.12 209 PHE A CA 1
ATOM 1687 C C . PHE A 1 209 ? 1.619 11.289 -12.539 1 93.12 209 PHE A C 1
ATOM 1689 O O . PHE A 1 209 ? 1.939 12.477 -12.523 1 93.12 209 PHE A O 1
ATOM 1696 N N . PHE A 1 210 ? 0.838 10.812 -11.664 1 91.81 210 PHE A N 1
ATOM 1697 C CA . PHE A 1 210 ? 0.203 11.641 -10.648 1 91.81 210 PHE A CA 1
ATOM 1698 C C . PHE A 1 210 ? 1.232 12.156 -9.648 1 91.81 210 PHE A C 1
ATOM 1700 O O . PHE A 1 210 ? 1.112 13.281 -9.148 1 91.81 210 PHE A O 1
ATOM 1707 N N . PHE A 1 211 ? 2.209 11.367 -9.336 1 94.38 211 PHE A N 1
ATOM 1708 C CA . PHE A 1 211 ? 3.277 11.789 -8.438 1 94.38 211 PHE A CA 1
ATOM 1709 C C . PHE A 1 211 ? 4.012 13 -9.008 1 94.38 211 PHE A C 1
ATOM 1711 O O . PHE A 1 211 ? 4.203 14 -8.312 1 94.38 211 PHE A O 1
ATOM 1718 N N . LEU A 1 212 ? 4.336 12.93 -10.297 1 94.44 212 LEU A N 1
ATOM 1719 C CA . LEU A 1 212 ? 5.086 14.008 -10.922 1 94.44 212 LEU A CA 1
ATOM 1720 C C . LEU A 1 212 ? 4.238 15.273 -11.023 1 94.44 212 LEU A C 1
ATOM 1722 O O . LEU A 1 212 ? 4.738 16.375 -10.797 1 94.44 212 LEU A O 1
ATOM 1726 N N . THR A 1 213 ? 2.994 15.094 -11.32 1 93.38 213 THR A N 1
ATOM 1727 C CA . THR A 1 213 ? 2.092 16.234 -11.422 1 93.38 213 THR A CA 1
ATOM 1728 C C . THR A 1 213 ? 1.902 16.906 -10.062 1 93.38 213 THR A C 1
ATOM 1730 O O . THR A 1 213 ? 1.992 18.125 -9.945 1 93.38 213 THR A O 1
ATOM 1733 N N . ALA A 1 214 ? 1.684 16.062 -9.047 1 93.44 214 ALA A N 1
ATOM 1734 C CA . ALA A 1 214 ? 1.489 16.594 -7.703 1 93.44 214 ALA A CA 1
ATOM 1735 C C . ALA A 1 214 ? 2.771 17.234 -7.18 1 93.44 214 ALA A C 1
ATOM 1737 O O . ALA A 1 214 ? 2.723 18.25 -6.469 1 93.44 214 ALA A O 1
ATOM 1738 N N . ARG A 1 215 ? 3.887 16.641 -7.5 1 93.88 215 ARG A N 1
ATOM 1739 C CA . ARG A 1 215 ? 5.168 17.188 -7.07 1 93.88 215 ARG A CA 1
ATOM 1740 C C . ARG A 1 215 ? 5.336 18.625 -7.551 1 93.88 215 ARG A C 1
ATOM 1742 O O . ARG A 1 215 ? 5.75 19.484 -6.781 1 93.88 215 ARG A O 1
ATOM 1749 N N . ARG A 1 216 ? 5.008 18.891 -8.734 1 93.94 216 ARG A N 1
ATOM 1750 C CA . ARG A 1 216 ? 5.113 20.234 -9.297 1 93.94 216 ARG A CA 1
ATOM 1751 C C . ARG A 1 216 ? 4.172 21.203 -8.586 1 93.94 216 ARG A C 1
ATOM 1753 O O . ARG A 1 216 ? 4.531 22.359 -8.328 1 93.94 216 ARG A O 1
ATOM 1760 N N . GLU A 1 217 ? 3.055 20.719 -8.305 1 92 217 GLU A N 1
ATOM 1761 C CA . GLU A 1 217 ? 2.078 21.547 -7.605 1 92 217 GLU A CA 1
ATOM 1762 C C . GLU A 1 217 ? 2.557 21.891 -6.199 1 92 217 GLU A C 1
ATOM 1764 O O . GLU A 1 217 ? 2.463 23.047 -5.773 1 92 217 GLU A O 1
ATOM 1769 N N . TYR A 1 218 ? 3.08 20.891 -5.5 1 92.56 218 TYR A N 1
ATOM 1770 C CA . TYR A 1 218 ? 3.5 21.109 -4.121 1 92.56 218 TYR A CA 1
ATOM 1771 C C . TYR A 1 218 ? 4.758 21.969 -4.066 1 92.56 218 TYR A C 1
ATOM 1773 O O . TYR A 1 218 ? 4.973 22.703 -3.098 1 92.56 218 TYR A O 1
ATOM 1781 N N . GLU A 1 219 ? 5.582 21.875 -5.113 1 92.19 219 GLU A N 1
ATOM 1782 C CA . GLU A 1 219 ? 6.762 22.734 -5.188 1 92.19 219 GLU A CA 1
ATOM 1783 C C . GLU A 1 219 ? 6.367 24.203 -5.27 1 92.19 219 GLU A C 1
ATOM 1785 O O . GLU A 1 219 ? 7.059 25.062 -4.723 1 92.19 219 GLU A O 1
ATOM 1790 N N . LYS A 1 220 ? 5.309 24.484 -5.863 1 91.88 220 LYS A N 1
ATOM 1791 C CA . LYS A 1 220 ? 4.801 25.859 -5.965 1 91.88 220 LYS A CA 1
ATOM 1792 C C . LYS A 1 220 ? 4.18 26.312 -4.648 1 91.88 220 LYS A C 1
ATOM 1794 O O . LYS A 1 220 ? 4.332 27.469 -4.25 1 91.88 220 LYS A O 1
ATOM 1799 N N . ILE A 1 221 ? 3.541 25.422 -3.992 1 89.25 221 ILE A N 1
ATOM 1800 C CA . ILE A 1 221 ? 2.852 25.719 -2.744 1 89.25 221 ILE A CA 1
ATOM 1801 C C . ILE A 1 221 ? 3.873 25.938 -1.626 1 89.25 221 ILE A C 1
ATOM 1803 O O . ILE A 1 221 ? 3.691 26.781 -0.76 1 89.25 221 ILE A O 1
ATOM 1807 N N . ASP A 1 222 ? 4.887 25.109 -1.618 1 92.12 222 ASP A N 1
ATOM 1808 C CA . ASP A 1 222 ? 5.918 25.094 -0.586 1 92.12 222 ASP A CA 1
ATOM 1809 C C . ASP A 1 222 ? 7.312 25.109 -1.207 1 92.12 222 ASP A C 1
ATOM 1811 O O . ASP A 1 222 ? 8.023 24.094 -1.177 1 92.12 222 ASP A O 1
ATOM 1815 N N . PRO A 1 223 ? 7.715 26.281 -1.753 1 90.31 223 PRO A N 1
ATOM 1816 C CA . PRO A 1 223 ? 9 26.422 -2.449 1 90.31 223 PRO A CA 1
ATOM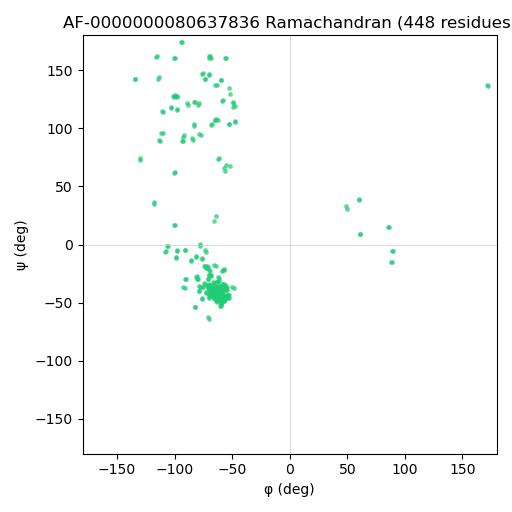 1817 C C . PRO A 1 223 ? 10.195 26.328 -1.504 1 90.31 223 PRO A C 1
ATOM 1819 O O . PRO A 1 223 ? 10.031 26.422 -0.284 1 90.31 223 PRO A O 1
ATOM 1822 N N . PRO A 1 224 ? 11.3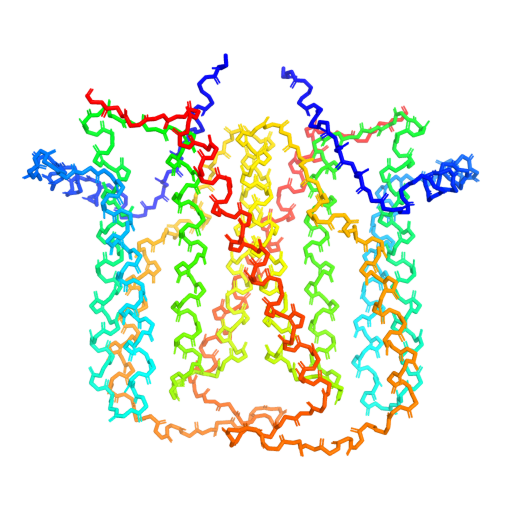91 26.078 -2.094 1 88.88 224 PRO A N 1
ATOM 1823 C CA . PRO A 1 224 ? 12.586 26 -1.259 1 88.88 224 PRO A CA 1
ATOM 1824 C C . PRO A 1 224 ? 12.859 27.297 -0.494 1 88.88 224 PRO A C 1
ATOM 1826 O O . PRO A 1 224 ? 12.617 28.391 -1.016 1 88.88 224 PRO A O 1
ATOM 1829 N N . ARG A 1 225 ? 13.328 26.953 0.771 1 79.69 225 ARG A N 1
ATOM 1830 C CA . ARG A 1 225 ? 13.641 28.109 1.617 1 79.69 225 ARG A CA 1
ATOM 1831 C C . ARG A 1 225 ? 15.133 28.406 1.624 1 79.69 225 ARG A C 1
ATOM 1833 O O . ARG A 1 225 ? 15.953 27.484 1.492 1 79.69 225 ARG A O 1
ATOM 1840 N N . SER A 1 226 ? 15.531 29.609 1.359 1 67.81 226 SER A N 1
ATOM 1841 C CA . SER A 1 226 ? 16.906 30.078 1.422 1 67.81 226 SER A CA 1
ATOM 1842 C C . SER A 1 226 ? 17.234 30.641 2.801 1 67.81 226 SER A C 1
ATOM 1844 O O . SER A 1 226 ? 16.359 31.156 3.498 1 67.81 226 SER A O 1
ATOM 1846 N N . MET B 1 1 ? -3.717 29.062 7.012 1 31.61 1 MET B N 1
ATOM 1847 C CA . MET B 1 1 ? -3.416 27.656 6.762 1 31.61 1 MET B CA 1
ATOM 1848 C C . MET B 1 1 ? -2.656 27.047 7.934 1 31.61 1 MET B C 1
ATOM 1850 O O . MET B 1 1 ? -1.474 27.344 8.125 1 31.61 1 MET B O 1
ATOM 1854 N N . GLU B 1 2 ? -3.178 26.828 9.023 1 36.31 2 GLU B N 1
ATOM 1855 C CA . GLU B 1 2 ? -2.57 26.453 10.297 1 36.31 2 GLU B CA 1
ATOM 1856 C C . GLU B 1 2 ? -1.599 25.281 10.117 1 36.31 2 GLU B C 1
ATOM 1858 O O . GLU B 1 2 ? -1.857 24.359 9.336 1 36.31 2 GLU B O 1
ATOM 1863 N N . ARG B 1 3 ? -0.32 25.422 10.477 1 42.69 3 ARG B N 1
ATOM 1864 C CA . ARG B 1 3 ? 0.941 24.703 10.391 1 42.69 3 ARG B CA 1
ATOM 1865 C C . ARG B 1 3 ? 0.787 23.281 10.914 1 42.69 3 ARG B C 1
ATOM 1867 O O . ARG B 1 3 ? 0.692 23.062 12.125 1 42.69 3 ARG B O 1
ATOM 1874 N N . LYS B 1 4 ? 0.029 22.469 10.195 1 48.66 4 LYS B N 1
ATOM 1875 C CA . LYS B 1 4 ? -0.267 21.109 10.664 1 48.66 4 LYS B CA 1
ATOM 1876 C C . LYS B 1 4 ? 1.015 20.328 10.93 1 48.66 4 LYS B C 1
ATOM 1878 O O . LYS B 1 4 ? 1.703 19.922 9.992 1 48.66 4 LYS B O 1
ATOM 1883 N N . ASP B 1 5 ? 1.877 20.75 11.891 1 45 5 ASP B N 1
ATOM 1884 C CA . ASP B 1 5 ? 3.059 20 12.305 1 45 5 ASP B CA 1
ATOM 1885 C C . ASP B 1 5 ? 2.672 18.641 12.883 1 45 5 ASP B C 1
ATOM 1887 O O . ASP B 1 5 ? 2.174 18.562 14.008 1 45 5 ASP B O 1
ATOM 1891 N N . ALA B 1 6 ? 2.318 17.797 12.047 1 48.44 6 ALA B N 1
ATOM 1892 C CA . ALA B 1 6 ? 2.084 16.484 12.641 1 48.44 6 ALA B CA 1
ATOM 1893 C C . ALA B 1 6 ? 3.238 16.078 13.555 1 48.44 6 ALA B C 1
ATOM 1895 O O . ALA B 1 6 ? 4.398 16.062 13.133 1 48.44 6 ALA B O 1
ATOM 1896 N N . ARG B 1 7 ? 3.086 16.125 14.938 1 46.78 7 ARG B N 1
ATOM 1897 C CA . ARG B 1 7 ? 4.102 15.734 15.906 1 46.78 7 ARG B CA 1
ATOM 1898 C C . ARG B 1 7 ? 4.617 14.328 15.609 1 46.78 7 ARG B C 1
ATOM 1900 O O . ARG B 1 7 ? 3.832 13.383 15.492 1 46.78 7 ARG B O 1
ATOM 1907 N N . ARG B 1 8 ? 5.875 14.258 15.008 1 47.47 8 ARG B N 1
ATOM 1908 C CA . ARG B 1 8 ? 6.535 12.984 14.742 1 47.47 8 ARG B CA 1
ATOM 1909 C C . ARG B 1 8 ? 6.953 12.297 16.031 1 47.47 8 ARG B C 1
ATOM 1911 O O . ARG B 1 8 ? 7.703 12.867 16.828 1 47.47 8 ARG B O 1
ATOM 1918 N N . ILE B 1 9 ? 6.301 11.297 16.531 1 45.91 9 ILE B N 1
ATOM 1919 C CA . ILE B 1 9 ? 6.742 10.516 17.672 1 45.91 9 ILE B CA 1
ATOM 1920 C C . ILE B 1 9 ? 7.555 9.312 17.203 1 45.91 9 ILE B C 1
ATOM 1922 O O . ILE B 1 9 ? 7.039 8.453 16.484 1 45.91 9 ILE B O 1
ATOM 1926 N N . GLN B 1 10 ? 8.93 9.5 17.172 1 48.22 10 GLN B N 1
ATOM 1927 C CA . GLN B 1 10 ? 9.836 8.391 16.875 1 48.22 10 GLN B CA 1
ATOM 1928 C C . GLN B 1 10 ? 10.312 7.707 18.156 1 48.22 10 GLN B C 1
ATOM 1930 O O . GLN B 1 10 ? 11.102 8.273 18.906 1 48.22 10 GLN B O 1
ATOM 1935 N N . GLU B 1 11 ? 9.656 6.73 18.672 1 54.75 11 GLU B N 1
ATOM 1936 C CA . GLU B 1 11 ? 10.141 6.047 19.875 1 54.75 11 GLU B CA 1
ATOM 1937 C C . GLU B 1 11 ? 10.828 4.734 19.516 1 54.75 11 GLU B C 1
ATOM 1939 O O . GLU B 1 11 ? 10.211 3.672 19.547 1 54.75 11 GLU B O 1
ATOM 1944 N N . SER B 1 12 ? 11.945 4.926 18.703 1 59.28 12 SER B N 1
ATOM 1945 C CA . SER B 1 12 ? 12.68 3.689 18.453 1 59.28 12 SER B CA 1
ATOM 1946 C C . SER B 1 12 ? 13.914 3.598 19.359 1 59.28 12 SER B C 1
ATOM 1948 O O . SER B 1 12 ? 14.352 4.602 19.922 1 59.28 12 SER B O 1
ATOM 1950 N N . PHE B 1 13 ? 14.391 2.391 19.5 1 52.62 13 PHE B N 1
ATOM 1951 C CA . PHE B 1 13 ? 15.516 2.076 20.391 1 52.62 13 PHE B CA 1
ATOM 1952 C C . PHE B 1 13 ? 16.75 2.891 20 1 52.62 13 PHE B C 1
ATOM 1954 O O . PHE B 1 13 ? 17.5 3.314 20.875 1 52.62 13 PHE B O 1
ATOM 1961 N N . LEU B 1 14 ? 16.891 3.084 18.703 1 57.88 14 LEU B N 1
ATOM 1962 C CA . LEU B 1 14 ? 18.125 3.734 18.25 1 57.88 14 LEU B CA 1
ATOM 1963 C C . LEU B 1 14 ? 17.891 5.215 17.969 1 57.88 14 LEU B C 1
ATOM 1965 O O . LEU B 1 14 ? 18.75 5.895 17.422 1 57.88 14 LEU B O 1
ATOM 1969 N N . SER B 1 15 ? 16.859 5.668 18.453 1 64.44 15 SER B N 1
ATOM 1970 C CA . SER B 1 15 ? 16.484 7.023 18.062 1 64.44 15 SER B CA 1
ATOM 1971 C C . SER B 1 15 ? 17.375 8.062 18.75 1 64.44 15 SER B C 1
ATOM 1973 O O . SER B 1 15 ? 17.812 9.016 18.109 1 64.44 15 SER B O 1
ATOM 1975 N N . GLY B 1 16 ? 17.781 7.766 19.906 1 69.69 16 GLY B N 1
ATOM 1976 C CA . GLY B 1 16 ? 18.531 8.766 20.641 1 69.69 16 GLY B CA 1
ATOM 1977 C C . GLY B 1 16 ? 19.922 8.992 20.078 1 69.69 16 GLY B C 1
ATOM 1978 O O . GLY B 1 16 ? 20.172 10.016 19.438 1 69.69 16 GLY B O 1
ATOM 1979 N N . PRO B 1 17 ? 20.734 7.965 20.109 1 73.81 17 PRO B N 1
ATOM 1980 C CA . PRO B 1 17 ? 22.094 8.117 19.578 1 73.81 17 PRO B CA 1
ATOM 1981 C C . PRO B 1 17 ? 22.109 8.43 18.094 1 73.81 17 PRO B C 1
ATOM 1983 O O . PRO B 1 17 ? 22.953 9.195 17.625 1 73.81 17 PRO B O 1
ATOM 1986 N N . GLU B 1 18 ? 21.266 7.895 17.344 1 80.69 18 GLU B N 1
ATOM 1987 C CA . GLU B 1 18 ? 21.188 8.148 15.914 1 80.69 18 GLU B CA 1
ATOM 1988 C C . GLU B 1 18 ? 20.891 9.617 15.633 1 80.69 18 GLU B C 1
ATOM 1990 O O . GLU B 1 18 ? 21.469 10.219 14.727 1 80.69 18 GLU B O 1
ATOM 1995 N N . ARG B 1 19 ? 20.141 10.102 16.438 1 82.25 19 ARG B N 1
ATOM 1996 C CA . ARG B 1 19 ? 19.75 11.492 16.234 1 82.25 19 ARG B CA 1
ATOM 1997 C C . ARG B 1 19 ? 20.922 12.438 16.453 1 82.25 19 ARG B C 1
ATOM 1999 O O . ARG B 1 19 ? 21.109 13.383 15.688 1 82.25 19 ARG B O 1
ATOM 2006 N N . LYS B 1 20 ? 21.672 12.148 17.438 1 86.31 20 LYS B N 1
ATOM 2007 C CA . LYS B 1 20 ? 22.812 12.992 17.734 1 86.31 20 LYS B CA 1
ATOM 2008 C C . LYS B 1 20 ? 23.859 12.93 16.625 1 86.31 20 LYS B C 1
ATOM 2010 O O . LYS B 1 20 ? 24.422 13.961 16.234 1 86.31 20 LYS B O 1
ATOM 2015 N N . VAL B 1 21 ? 24.062 11.758 16.141 1 88.75 21 VAL B N 1
ATOM 2016 C CA . VAL B 1 21 ? 25.031 11.57 15.078 1 88.75 21 VAL B CA 1
ATOM 2017 C C . VAL B 1 21 ? 24.531 12.266 13.805 1 88.75 21 VAL B C 1
ATOM 2019 O O . VAL B 1 21 ? 25.312 12.938 13.125 1 88.75 21 VAL B O 1
ATOM 2022 N N . LEU B 1 22 ? 23.297 12.148 13.539 1 90.44 22 LEU B N 1
ATOM 2023 C CA . LEU B 1 22 ? 22.719 12.75 12.336 1 90.44 22 LEU B CA 1
ATOM 2024 C C . LEU B 1 22 ? 22.766 14.273 12.406 1 90.44 22 LEU B C 1
ATOM 2026 O O . LEU B 1 22 ? 23.062 14.938 11.414 1 90.44 22 LEU B O 1
ATOM 2030 N N . GLU B 1 23 ? 22.516 14.773 13.547 1 91.25 23 GLU B N 1
ATOM 2031 C CA . GLU B 1 23 ? 22.594 16.219 13.727 1 91.25 23 GLU B CA 1
ATOM 2032 C C . GLU B 1 23 ? 24.016 16.719 13.562 1 91.25 23 GLU B C 1
ATOM 2034 O O . GLU B 1 23 ? 24.25 17.797 13 1 91.25 23 GLU B O 1
ATOM 2039 N N . TRP B 1 24 ? 24.922 15.875 14.07 1 92.56 24 TRP B N 1
ATOM 2040 C CA . TRP B 1 24 ? 26.344 16.203 13.938 1 92.56 24 TRP B CA 1
ATOM 2041 C C . TRP B 1 24 ? 26.75 16.234 12.469 1 92.56 24 TRP B C 1
ATOM 2043 O O . TRP B 1 24 ? 27.469 17.141 12.039 1 92.56 24 TRP B O 1
ATOM 2053 N N . ILE B 1 25 ? 26.328 15.352 11.719 1 93.69 25 ILE B N 1
ATOM 2054 C CA . ILE B 1 25 ? 26.656 15.273 10.297 1 93.69 25 ILE B CA 1
ATOM 2055 C C . ILE B 1 25 ? 25.969 16.422 9.555 1 93.69 25 ILE B C 1
ATOM 2057 O O . ILE B 1 25 ? 26.594 17.078 8.719 1 93.69 25 ILE B O 1
ATOM 2061 N N . ALA B 1 26 ? 24.75 16.609 9.852 1 93.44 26 ALA B N 1
ATOM 2062 C CA . ALA B 1 26 ? 23.969 17.656 9.188 1 93.44 26 ALA B CA 1
ATOM 2063 C C . ALA B 1 26 ? 24.625 19.016 9.367 1 93.44 26 ALA B C 1
ATOM 2065 O O . ALA B 1 26 ? 24.656 19.828 8.438 1 93.44 26 ALA B O 1
ATOM 2066 N N . ALA B 1 27 ? 25.203 19.266 10.547 1 92.56 27 ALA B N 1
ATOM 2067 C CA . ALA B 1 27 ? 25.812 20.547 10.867 1 92.56 27 ALA B CA 1
ATOM 2068 C C . ALA B 1 27 ? 27.109 20.75 10.078 1 92.56 27 ALA B C 1
ATOM 2070 O O . ALA B 1 27 ? 27.562 21.875 9.883 1 92.56 27 ALA B O 1
ATOM 2071 N N . ARG B 1 28 ? 27.656 19.625 9.586 1 94.12 28 ARG B N 1
ATOM 2072 C CA . ARG B 1 28 ? 28.969 19.719 8.961 1 94.12 28 ARG B CA 1
ATOM 2073 C C . ARG B 1 28 ? 28.859 19.625 7.445 1 94.12 28 ARG B C 1
ATOM 2075 O O . ARG B 1 28 ? 29.859 19.766 6.734 1 94.12 28 ARG B O 1
ATOM 2082 N N . LEU B 1 29 ? 27.703 19.453 6.973 1 93.62 29 LEU B N 1
ATOM 2083 C CA . LEU B 1 29 ? 27.531 19.344 5.527 1 93.62 29 LEU B CA 1
ATOM 2084 C C . LEU B 1 29 ? 27.688 20.703 4.863 1 93.62 29 LEU B C 1
ATOM 2086 O O . LEU B 1 29 ? 27.312 21.734 5.438 1 93.62 29 LEU B O 1
ATOM 2090 N N . PRO B 1 30 ? 28.297 20.672 3.717 1 94.12 30 PRO B N 1
ATOM 2091 C CA . PRO B 1 30 ? 28.438 21.938 3.012 1 94.12 30 PRO B CA 1
ATOM 2092 C C . PRO B 1 30 ? 27.109 22.656 2.789 1 94.12 30 PRO B C 1
ATOM 2094 O O . PRO B 1 30 ? 26.062 22 2.689 1 94.12 30 PRO B O 1
ATOM 2097 N N . ARG B 1 31 ? 27.125 23.922 2.533 1 91.25 31 ARG B N 1
ATOM 2098 C CA . ARG B 1 31 ? 25.938 24.766 2.447 1 91.25 31 ARG B CA 1
ATOM 2099 C C . ARG B 1 31 ? 25.156 24.484 1.173 1 91.25 31 ARG B C 1
ATOM 2101 O O . ARG B 1 31 ? 23.938 24.703 1.125 1 91.25 31 ARG B O 1
ATOM 2108 N N . TRP B 1 32 ? 25.859 23.906 0.276 1 93 32 TRP B N 1
ATOM 2109 C CA . TRP B 1 32 ? 25.172 23.703 -0.996 1 93 32 TRP B CA 1
ATOM 2110 C C . TRP B 1 32 ? 24.281 22.469 -0.941 1 93 32 TRP B C 1
ATOM 2112 O O . TRP B 1 32 ? 23.438 22.266 -1.821 1 93 32 TRP B O 1
ATOM 2122 N N . VAL B 1 33 ? 24.422 21.75 0.068 1 95.5 33 VAL B N 1
ATOM 2123 C CA . VAL B 1 33 ? 23.594 20.562 0.228 1 95.5 33 VAL B CA 1
ATOM 2124 C C . VAL B 1 33 ? 22.25 20.938 0.817 1 95.5 33 VAL B C 1
ATOM 2126 O O . VAL B 1 33 ? 22.172 21.594 1.855 1 95.5 33 VAL B O 1
ATOM 2129 N N . VAL B 1 34 ? 21.203 20.594 0.092 1 94 34 VAL B N 1
ATOM 2130 C CA . VAL B 1 34 ? 19.844 20.828 0.574 1 94 34 VAL B CA 1
ATOM 2131 C C . VAL B 1 34 ? 19.125 19.5 0.784 1 94 34 VAL B C 1
ATOM 2133 O O . VAL B 1 34 ? 19.562 18.469 0.283 1 94 34 VAL B O 1
ATOM 2136 N N . PRO B 1 35 ? 18.109 19.484 1.483 1 94.75 35 PRO B N 1
ATOM 2137 C CA . PRO B 1 35 ? 17.391 18.234 1.813 1 94.75 35 PRO B CA 1
ATOM 2138 C C . PRO B 1 35 ? 16.984 17.453 0.574 1 94.75 35 PRO B C 1
ATOM 2140 O O . PRO B 1 35 ? 17.078 16.219 0.562 1 94.75 35 PRO B O 1
ATOM 2143 N N . ASP B 1 36 ? 16.609 18.094 -0.445 1 94.62 36 ASP B N 1
ATOM 2144 C CA . ASP B 1 36 ? 16.188 17.422 -1.667 1 94.62 36 ASP B CA 1
ATOM 2145 C C . ASP B 1 36 ? 17.312 16.562 -2.242 1 94.62 36 ASP B C 1
ATOM 2147 O O . ASP B 1 36 ? 17.078 15.469 -2.756 1 94.62 36 ASP B O 1
ATOM 2151 N N . HIS B 1 37 ? 18.484 17.109 -2.168 1 96.06 37 HIS B N 1
ATOM 2152 C CA . HIS B 1 37 ? 19.641 16.359 -2.631 1 96.06 37 HIS B CA 1
ATOM 2153 C C . HIS B 1 37 ? 19.766 15.039 -1.866 1 96.06 37 HIS B C 1
ATOM 2155 O O . HIS B 1 37 ? 20.062 14 -2.461 1 96.06 37 HIS B O 1
ATOM 2161 N N . LEU B 1 38 ? 19.562 15.148 -0.647 1 96.5 38 LEU B N 1
ATOM 2162 C CA . LEU B 1 38 ? 19.719 13.977 0.211 1 96.5 38 LEU B CA 1
ATOM 2163 C C . LEU B 1 38 ? 18.609 12.961 -0.041 1 96.5 38 LEU B C 1
ATOM 2165 O O . LEU B 1 38 ? 18.859 11.75 -0.021 1 96.5 38 LEU B O 1
ATOM 2169 N N . THR B 1 39 ? 17.438 13.422 -0.257 1 96.31 39 THR B N 1
ATOM 2170 C CA . THR B 1 39 ? 16.328 12.531 -0.588 1 96.31 39 THR B CA 1
ATOM 2171 C C . THR B 1 39 ? 16.641 11.734 -1.856 1 96.31 39 THR B C 1
ATOM 2173 O O . THR B 1 39 ? 16.5 10.516 -1.875 1 96.31 39 THR B O 1
ATOM 2176 N N . TRP B 1 40 ? 17.078 12.406 -2.85 1 97.06 40 TRP B N 1
ATOM 2177 C CA . TRP B 1 40 ? 17.375 11.742 -4.113 1 97.06 40 TRP B CA 1
ATOM 2178 C C . TRP B 1 40 ? 18.609 10.852 -3.979 1 97.06 40 TRP B C 1
ATOM 2180 O O . TRP B 1 40 ? 18.688 9.805 -4.625 1 97.06 40 TRP B O 1
ATOM 2190 N N . PHE B 1 41 ? 19.516 11.312 -3.182 1 97.5 41 PHE B N 1
ATOM 2191 C CA . PHE B 1 41 ? 20.672 10.477 -2.885 1 97.5 41 PHE B CA 1
ATOM 2192 C C . PHE B 1 41 ? 20.234 9.18 -2.197 1 97.5 41 PHE B C 1
ATOM 2194 O O . PHE B 1 41 ? 20.766 8.109 -2.502 1 97.5 41 PHE B O 1
ATOM 2201 N N . GLY B 1 42 ? 19.344 9.328 -1.278 1 97.38 42 GLY B N 1
ATOM 2202 C CA . GLY B 1 42 ? 18.766 8.148 -0.656 1 97.38 42 GLY B CA 1
ATOM 2203 C C . GLY B 1 42 ? 18.078 7.227 -1.645 1 97.38 42 GLY B C 1
ATOM 2204 O O . GLY B 1 42 ? 18.234 6.004 -1.577 1 97.38 42 GLY B O 1
ATOM 2205 N N . PHE B 1 43 ? 17.391 7.773 -2.537 1 97.81 43 PHE B N 1
ATOM 2206 C CA . PHE B 1 43 ? 16.719 6.973 -3.557 1 97.81 43 PHE B CA 1
ATOM 2207 C C . PHE B 1 43 ? 17.75 6.273 -4.445 1 97.81 43 PHE B C 1
ATOM 2209 O O . PHE B 1 43 ? 17.547 5.129 -4.852 1 97.81 43 PHE B O 1
ATOM 2216 N N . PHE B 1 44 ? 18.766 7.016 -4.777 1 98.44 44 PHE B N 1
ATOM 2217 C CA . PHE B 1 44 ? 19.875 6.402 -5.504 1 98.44 44 PHE B CA 1
ATOM 2218 C C . PHE B 1 44 ? 20.391 5.168 -4.77 1 98.44 44 PHE B C 1
ATOM 2220 O O . PHE B 1 44 ? 20.672 4.141 -5.387 1 98.44 44 PHE B O 1
ATOM 2227 N N . GLY B 1 45 ? 20.516 5.285 -3.482 1 98.31 45 GLY B N 1
ATOM 2228 C CA . GLY B 1 45 ? 20.891 4.133 -2.678 1 98.31 45 GLY B CA 1
ATOM 2229 C C . GLY B 1 45 ? 19.953 2.957 -2.842 1 98.31 45 GLY B C 1
ATOM 2230 O O . GLY B 1 45 ? 20.391 1.805 -2.896 1 98.31 45 GLY B O 1
ATOM 2231 N N . ALA B 1 46 ? 18.719 3.213 -2.938 1 97.94 46 ALA B N 1
ATOM 2232 C CA . ALA B 1 46 ? 17.719 2.166 -3.148 1 97.94 46 ALA B CA 1
ATOM 2233 C C . ALA B 1 46 ? 17.922 1.48 -4.496 1 97.94 46 ALA B C 1
ATOM 2235 O O . ALA B 1 46 ? 17.797 0.258 -4.605 1 97.94 46 ALA B O 1
ATOM 2236 N N . LEU B 1 47 ? 18.219 2.277 -5.516 1 98.44 47 LEU B N 1
ATOM 2237 C CA . LEU B 1 47 ? 18.484 1.718 -6.836 1 98.44 47 LEU B CA 1
ATOM 2238 C C . LEU B 1 47 ? 19.719 0.81 -6.797 1 98.44 47 LEU B C 1
ATOM 2240 O O . LEU B 1 47 ? 19.719 -0.266 -7.398 1 98.44 47 LEU B O 1
ATOM 2244 N N . VAL B 1 48 ? 20.672 1.227 -6.082 1 98.62 48 VAL B N 1
ATOM 2245 C CA . VAL B 1 48 ? 21.891 0.443 -5.938 1 98.62 48 VAL B CA 1
ATOM 2246 C C . VAL B 1 48 ? 21.578 -0.861 -5.203 1 98.62 48 VAL B C 1
ATOM 2248 O O . VAL B 1 48 ? 22.047 -1.93 -5.605 1 98.62 48 VAL B O 1
ATOM 2251 N N . ALA B 1 49 ? 20.844 -0.744 -4.148 1 98.06 49 ALA B N 1
ATOM 2252 C CA . ALA B 1 49 ? 20.469 -1.934 -3.387 1 98.06 49 ALA B CA 1
ATOM 2253 C C . ALA B 1 49 ? 19.688 -2.922 -4.254 1 98.06 49 ALA B C 1
ATOM 2255 O O . ALA B 1 49 ? 20.016 -4.113 -4.289 1 98.06 49 ALA B O 1
ATOM 2256 N N . GLY B 1 50 ? 18.719 -2.441 -4.953 1 98.12 50 GLY B N 1
ATOM 2257 C CA . GLY B 1 50 ? 17.953 -3.295 -5.844 1 98.12 50 GLY B CA 1
ATOM 2258 C C . GLY B 1 50 ? 18.797 -3.914 -6.949 1 98.12 50 GLY B C 1
ATOM 2259 O O . GLY B 1 50 ? 18.688 -5.109 -7.223 1 98.12 50 GLY B O 1
ATOM 2260 N N . ALA B 1 51 ? 19.625 -3.078 -7.57 1 98.25 51 ALA B N 1
ATOM 2261 C CA . ALA B 1 51 ? 20.516 -3.578 -8.617 1 98.25 51 ALA B CA 1
ATOM 2262 C C . ALA B 1 51 ? 21.469 -4.633 -8.062 1 98.25 51 ALA B C 1
ATOM 2264 O O . ALA B 1 51 ? 21.75 -5.637 -8.719 1 98.25 51 ALA B O 1
ATOM 2265 N N . GLY B 1 52 ? 21.984 -4.344 -6.883 1 97.88 52 GLY B N 1
ATOM 2266 C CA . GLY B 1 52 ? 22.844 -5.332 -6.238 1 97.88 52 GLY B CA 1
ATOM 2267 C C . GLY B 1 52 ? 22.172 -6.695 -6.117 1 97.88 52 GLY B C 1
ATOM 2268 O O . GLY B 1 52 ? 22.797 -7.719 -6.41 1 97.88 52 GLY B O 1
ATOM 2269 N N . TYR B 1 53 ? 20.984 -6.723 -5.703 1 96.69 53 TYR B N 1
ATOM 2270 C CA . TYR B 1 53 ? 20.234 -7.973 -5.602 1 96.69 53 TYR B CA 1
ATOM 2271 C C . TYR B 1 53 ? 20.094 -8.633 -6.969 1 96.69 53 TYR B C 1
ATOM 2273 O O . TYR B 1 53 ? 20.297 -9.844 -7.105 1 96.69 53 TYR B O 1
ATOM 2281 N N . VAL B 1 54 ? 19.781 -7.875 -7.984 1 96.56 54 VAL B N 1
ATOM 2282 C CA . VAL B 1 54 ? 19.625 -8.414 -9.328 1 96.56 54 VAL B CA 1
ATOM 2283 C C . VAL B 1 54 ? 20.938 -9.023 -9.797 1 96.56 54 VAL B C 1
ATOM 2285 O O . VAL B 1 54 ? 20.969 -10.117 -10.367 1 96.56 54 VAL B O 1
ATOM 2288 N N . PHE B 1 55 ? 22 -8.391 -9.492 1 97.06 55 PHE B N 1
ATOM 2289 C CA . PHE B 1 55 ? 23.312 -8.797 -9.992 1 97.06 55 PHE B CA 1
ATOM 2290 C C . PHE B 1 55 ? 23.812 -10.023 -9.242 1 97.06 55 PHE B C 1
ATOM 2292 O O . PHE B 1 55 ? 24.766 -10.672 -9.672 1 97.06 55 PHE B O 1
ATOM 2299 N N . THR B 1 56 ? 23.234 -10.383 -8.195 1 93.56 56 THR B N 1
ATOM 2300 C CA . THR B 1 56 ? 23.641 -11.586 -7.48 1 93.56 56 THR B CA 1
ATOM 2301 C C . THR B 1 56 ? 23.406 -12.828 -8.328 1 93.56 56 THR B C 1
ATOM 2303 O O . THR B 1 56 ? 23.922 -13.906 -8.031 1 93.56 56 THR B O 1
ATOM 2306 N N . ASN B 1 57 ? 22.562 -12.688 -9.352 1 91.81 57 ASN B N 1
ATOM 2307 C CA . ASN B 1 57 ? 22.406 -13.781 -10.305 1 91.81 57 ASN B CA 1
ATOM 2308 C C . ASN B 1 57 ? 23.719 -14.148 -10.969 1 91.81 57 ASN B C 1
ATOM 2310 O O . ASN B 1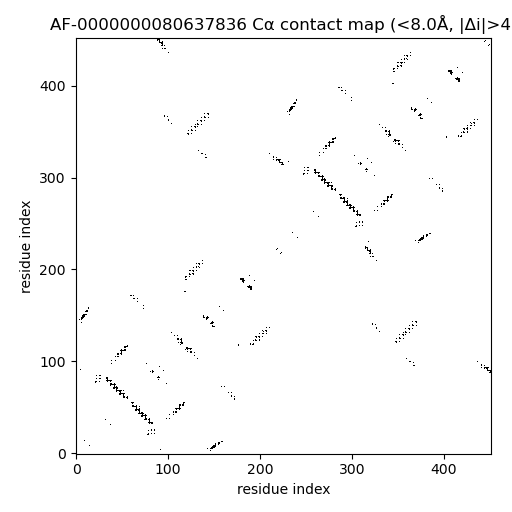 57 ? 23.891 -15.258 -11.461 1 91.81 57 ASN B O 1
ATOM 2314 N N . TRP B 1 58 ? 24.641 -13.203 -10.969 1 93.62 58 TRP B N 1
ATOM 2315 C CA . TRP B 1 58 ? 25.938 -13.43 -11.617 1 93.62 58 TRP B CA 1
ATOM 2316 C C . TRP B 1 58 ? 27.031 -13.602 -10.586 1 93.62 58 TRP B C 1
ATOM 2318 O O . TRP B 1 58 ? 28.172 -13.906 -10.938 1 93.62 58 TRP B O 1
ATOM 2328 N N . GLY B 1 59 ? 26.781 -13.438 -9.352 1 91.62 59 GLY B N 1
ATOM 2329 C CA . GLY B 1 59 ? 27.75 -13.586 -8.281 1 91.62 59 GLY B CA 1
ATOM 2330 C C . GLY B 1 59 ? 27.219 -13.125 -6.934 1 91.62 59 GLY B C 1
ATOM 2331 O O . GLY B 1 59 ? 26.688 -12.023 -6.816 1 91.62 59 GLY B O 1
ATOM 2332 N N . LYS B 1 60 ? 27.484 -13.867 -5.93 1 90.44 60 LYS B N 1
ATOM 2333 C CA . LYS B 1 60 ? 26.969 -13.578 -4.594 1 90.44 60 LYS B CA 1
ATOM 2334 C C . LYS B 1 60 ? 27.641 -12.336 -4.008 1 90.44 60 LYS B C 1
ATOM 2336 O O . LYS B 1 60 ? 27.125 -11.734 -3.068 1 90.44 60 LYS B O 1
ATOM 2341 N N . GLY B 1 61 ? 28.797 -12 -4.496 1 92.56 61 GLY B N 1
ATOM 2342 C CA . GLY B 1 61 ? 29.516 -10.836 -4.004 1 92.56 61 GLY B CA 1
ATOM 2343 C C . GLY B 1 61 ? 28.734 -9.555 -4.109 1 92.56 61 GLY B C 1
ATOM 2344 O O . GLY B 1 61 ? 28.969 -8.609 -3.355 1 92.56 61 GLY B O 1
ATOM 2345 N N . PHE B 1 62 ? 27.766 -9.57 -4.988 1 95.5 62 PHE B N 1
ATOM 2346 C CA . PHE B 1 62 ? 26.969 -8.375 -5.219 1 95.5 62 PHE B CA 1
ATOM 2347 C C . PHE B 1 62 ? 26.031 -8.117 -4.043 1 95.5 62 PHE B C 1
ATOM 2349 O O . PHE B 1 62 ? 25.391 -7.062 -3.963 1 95.5 62 PHE B O 1
ATOM 2356 N N . LEU B 1 63 ? 25.969 -9.023 -3.084 1 94.94 63 LEU B N 1
ATOM 2357 C CA . LEU B 1 63 ? 25.25 -8.766 -1.841 1 94.94 63 LEU B CA 1
ATOM 2358 C C . LEU B 1 63 ? 25.859 -7.59 -1.092 1 94.94 63 LEU B C 1
ATOM 2360 O O . LEU B 1 63 ? 25.156 -6.836 -0.423 1 94.94 63 LEU B O 1
ATOM 2364 N N . TRP B 1 64 ? 27.10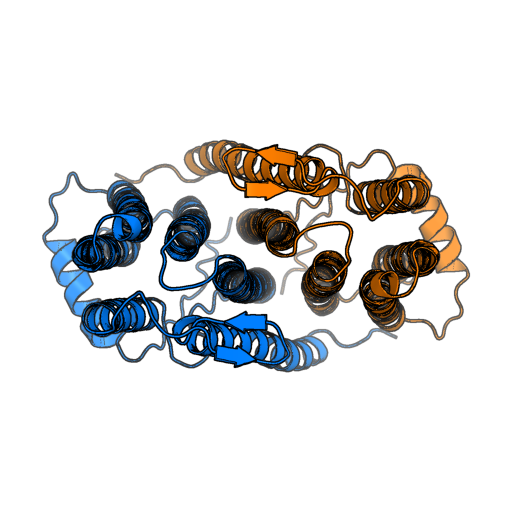9 -7.469 -1.26 1 95.75 64 TRP B N 1
ATOM 2365 C CA . TRP B 1 64 ? 27.781 -6.344 -0.618 1 95.75 64 TRP B CA 1
ATOM 2366 C C . TRP B 1 64 ? 27.391 -5.023 -1.277 1 95.75 64 TRP B C 1
ATOM 2368 O O . TRP B 1 64 ? 27.328 -3.988 -0.614 1 95.75 64 TRP B O 1
ATOM 2378 N N . VAL B 1 65 ? 27.172 -5.062 -2.566 1 97.31 65 VAL B N 1
ATOM 2379 C CA . VAL B 1 65 ? 26.688 -3.883 -3.279 1 97.31 65 VAL B CA 1
ATOM 2380 C C . VAL B 1 65 ? 25.297 -3.516 -2.777 1 97.31 65 VAL B C 1
ATOM 2382 O O . VAL B 1 65 ? 25 -2.338 -2.551 1 97.31 65 VAL B O 1
ATOM 2385 N N . SER B 1 66 ? 24.469 -4.531 -2.602 1 97.31 66 SER B N 1
ATOM 2386 C CA . SER B 1 66 ? 23.141 -4.293 -2.055 1 97.31 66 SER B CA 1
ATOM 2387 C C . SER B 1 66 ? 23.219 -3.682 -0.66 1 97.31 66 SER B C 1
ATOM 2389 O O . SER B 1 66 ? 22.516 -2.721 -0.357 1 97.31 66 SER B O 1
ATOM 2391 N N . SER B 1 67 ? 24.078 -4.223 0.166 1 97 67 SER B N 1
ATOM 2392 C CA . SER B 1 67 ? 24.25 -3.703 1.52 1 97 67 SER B CA 1
ATOM 2393 C C . SER B 1 67 ? 24.719 -2.254 1.501 1 97 67 SER B C 1
ATOM 2395 O O . SER B 1 67 ? 24.25 -1.431 2.287 1 97 67 SER B O 1
ATOM 2397 N N . LEU B 1 68 ? 25.656 -1.998 0.614 1 97.5 68 LEU B N 1
ATOM 2398 C CA . LEU B 1 68 ? 26.094 -0.619 0.452 1 97.5 68 LEU B CA 1
ATOM 2399 C C . LEU B 1 68 ? 24.938 0.287 0.055 1 97.5 68 LEU B C 1
ATOM 2401 O O . LEU B 1 68 ? 24.828 1.409 0.552 1 97.5 68 LEU B O 1
ATOM 2405 N N . GLY B 1 69 ? 24.125 -0.179 -0.882 1 98.19 69 GLY B N 1
ATOM 2406 C CA . GLY B 1 69 ? 22.938 0.569 -1.273 1 98.19 69 GLY B CA 1
ATOM 2407 C C . GLY B 1 69 ? 22.031 0.902 -0.104 1 98.19 69 GLY B C 1
ATOM 2408 O O . GLY B 1 69 ? 21.516 2.014 -0.017 1 98.19 69 GLY B O 1
ATOM 2409 N N . PHE B 1 70 ? 21.875 -0.03 0.832 1 97.25 70 PHE B N 1
ATOM 2410 C CA . PHE B 1 70 ? 21.047 0.196 2.016 1 97.25 70 PHE B CA 1
ATOM 2411 C C . PHE B 1 70 ? 21.656 1.28 2.896 1 97.25 70 PHE B C 1
ATOM 2413 O O . PHE B 1 70 ? 20.938 2.102 3.467 1 97.25 70 PHE B O 1
ATOM 2420 N N . VAL B 1 71 ? 22.969 1.286 3.045 1 96.06 71 VAL B N 1
ATOM 2421 C CA . VAL B 1 71 ? 23.641 2.291 3.855 1 96.06 71 VAL B CA 1
ATOM 2422 C C . VAL B 1 71 ? 23.438 3.674 3.24 1 96.06 71 VAL B C 1
ATOM 2424 O O . VAL B 1 71 ? 23.109 4.633 3.945 1 96.06 71 VAL B O 1
ATOM 2427 N N . ILE B 1 72 ? 23.594 3.768 1.937 1 97.38 72 ILE B N 1
ATOM 2428 C CA . ILE B 1 72 ? 23.406 5.031 1.229 1 97.38 72 ILE B CA 1
ATOM 2429 C C . ILE B 1 72 ? 21.969 5.5 1.386 1 97.38 72 ILE B C 1
ATOM 2431 O O . ILE B 1 72 ? 21.719 6.68 1.637 1 97.38 72 ILE B O 1
ATOM 2435 N N . ASN B 1 73 ? 21.047 4.566 1.205 1 96.88 73 ASN B N 1
ATOM 2436 C CA . ASN B 1 73 ? 19.625 4.891 1.358 1 96.88 73 ASN B CA 1
ATOM 2437 C C . ASN B 1 73 ? 19.328 5.418 2.758 1 96.88 73 ASN B C 1
ATOM 2439 O O . ASN B 1 73 ? 18.625 6.422 2.91 1 96.88 73 ASN B O 1
ATOM 2443 N N . TRP B 1 74 ? 19.844 4.715 3.758 1 93.69 74 TRP B N 1
ATOM 2444 C CA . TRP B 1 74 ? 19.656 5.125 5.145 1 93.69 74 TRP B CA 1
ATOM 2445 C C . TRP B 1 74 ? 20.203 6.523 5.379 1 93.69 74 TRP B C 1
ATOM 2447 O O . TRP B 1 74 ? 19.562 7.359 6.012 1 93.69 74 TRP B O 1
ATOM 2457 N N . PHE B 1 75 ? 21.375 6.723 4.859 1 93.88 75 PHE B N 1
ATOM 2458 C CA . PHE B 1 75 ? 22.047 8 5.027 1 93.88 75 PHE B CA 1
ATOM 2459 C C . PHE B 1 75 ? 21.219 9.141 4.453 1 93.88 75 PHE B C 1
ATOM 2461 O O . PHE B 1 75 ? 20.953 10.125 5.141 1 93.88 75 PHE B O 1
ATOM 2468 N N . GLY B 1 76 ? 20.797 9.023 3.285 1 95.31 76 GLY B N 1
ATOM 2469 C CA . GLY B 1 76 ? 20 10.055 2.643 1 95.31 76 GLY B CA 1
ATOM 2470 C C . GLY B 1 76 ? 18.656 10.281 3.318 1 95.31 76 GLY B C 1
ATOM 2471 O O . GLY B 1 76 ? 18.266 11.422 3.59 1 95.31 76 GLY B O 1
ATOM 2472 N N . ASP B 1 77 ? 18 9.219 3.604 1 92.31 77 ASP B N 1
ATOM 2473 C CA . ASP B 1 77 ? 16.656 9.258 4.168 1 92.31 77 ASP B CA 1
ATOM 2474 C C . ASP B 1 77 ? 16.672 9.82 5.59 1 92.31 77 ASP B C 1
ATOM 2476 O O . ASP B 1 77 ? 15.766 10.562 5.98 1 92.31 77 ASP B O 1
ATOM 2480 N N . SER B 1 78 ? 17.641 9.531 6.355 1 89.44 78 SER B N 1
ATOM 2481 C CA . SER B 1 78 ? 17.719 9.969 7.746 1 89.44 78 SER B CA 1
ATOM 2482 C C . SER B 1 78 ? 18.219 11.398 7.852 1 89.44 78 SER B C 1
ATOM 2484 O O . SER B 1 78 ? 17.844 12.133 8.773 1 89.44 78 SER B O 1
ATOM 2486 N N . LEU B 1 79 ? 18.984 11.82 6.914 1 93.25 79 LEU B N 1
ATOM 2487 C CA . LEU B 1 79 ? 19.641 13.117 7.02 1 93.25 79 LEU B CA 1
ATOM 2488 C C . LEU B 1 79 ? 18.781 14.219 6.41 1 93.25 79 LEU B C 1
ATOM 2490 O O . LEU B 1 79 ? 18.906 15.391 6.766 1 93.25 79 LEU B O 1
ATOM 2494 N N . ASP B 1 80 ? 18 13.844 5.426 1 93.94 80 ASP B N 1
ATOM 2495 C CA . ASP B 1 80 ? 17.25 14.883 4.727 1 93.94 80 ASP B CA 1
ATOM 2496 C C . ASP B 1 80 ? 16.344 15.648 5.684 1 93.94 80 ASP B C 1
ATOM 2498 O O . ASP B 1 80 ? 16.391 16.875 5.746 1 93.94 80 ASP B O 1
ATOM 2502 N N . GLY B 1 81 ? 15.586 14.938 6.508 1 90.62 81 GLY B N 1
ATOM 2503 C CA . GLY B 1 81 ? 14.75 15.602 7.5 1 90.62 81 GLY B CA 1
ATOM 2504 C C . GLY B 1 81 ? 15.555 16.297 8.578 1 90.62 81 GLY B C 1
ATOM 2505 O O . GLY B 1 81 ? 15.203 17.406 9.008 1 90.62 81 GLY B O 1
ATOM 2506 N N . THR B 1 82 ? 16.594 15.672 9.016 1 91.88 82 THR B N 1
ATOM 2507 C CA . THR B 1 82 ? 17.453 16.234 10.047 1 91.88 82 THR B CA 1
ATOM 2508 C C . THR B 1 82 ? 18.094 17.531 9.57 1 91.88 82 THR B C 1
ATOM 2510 O O . THR B 1 82 ? 18.156 18.516 10.305 1 91.88 82 THR B O 1
ATOM 2513 N N . LEU B 1 83 ? 18.578 17.516 8.352 1 94.25 83 LEU B N 1
ATOM 2514 C CA . LEU B 1 83 ? 19.188 18.703 7.789 1 94.25 83 LEU B CA 1
ATOM 2515 C C . LEU B 1 83 ? 18.188 19.844 7.699 1 94.25 83 LEU B C 1
ATOM 2517 O O . LEU B 1 83 ? 18.516 20.984 8.016 1 94.25 83 LEU B O 1
ATOM 2521 N N . ALA B 1 84 ? 17 19.562 7.223 1 93.12 84 ALA B N 1
ATOM 2522 C CA . ALA B 1 84 ? 15.945 20.578 7.117 1 93.12 84 ALA B CA 1
ATOM 2523 C C . ALA B 1 84 ? 15.672 21.219 8.477 1 93.12 84 ALA B C 1
ATOM 2525 O O . ALA B 1 84 ? 15.469 22.438 8.562 1 93.12 84 ALA B O 1
ATOM 2526 N N . ARG B 1 85 ? 15.75 20.438 9.484 1 91.25 85 ARG B N 1
ATOM 2527 C CA . ARG B 1 85 ? 15.477 20.922 10.828 1 91.25 85 ARG B CA 1
ATOM 2528 C C . ARG B 1 85 ? 16.641 21.75 11.367 1 91.25 85 ARG B C 1
ATOM 2530 O O . ARG B 1 85 ? 16.453 22.828 11.914 1 91.25 85 ARG B O 1
ATOM 2537 N N . VAL B 1 86 ? 17.766 21.266 11.219 1 92 86 VAL B N 1
ATOM 2538 C CA . VAL B 1 86 ? 18.969 21.922 11.734 1 92 86 VAL B CA 1
ATOM 2539 C C . VAL B 1 86 ? 19.156 23.266 11.055 1 92 86 VAL B C 1
ATOM 2541 O O . VAL B 1 86 ? 19.531 24.25 11.711 1 92 86 VAL B O 1
ATOM 2544 N N . ARG B 1 87 ? 18.875 23.266 9.812 1 94 87 ARG B N 1
ATOM 2545 C CA . ARG B 1 87 ? 19.078 24.5 9.062 1 94 87 ARG B CA 1
ATOM 2546 C C . ARG B 1 87 ? 17.812 25.344 9.062 1 94 87 ARG B C 1
ATOM 2548 O O . ARG B 1 87 ? 17.781 26.438 8.477 1 94 87 ARG B O 1
ATOM 2555 N N . LYS B 1 88 ? 16.703 24.844 9.633 1 92.25 88 LYS B N 1
ATOM 2556 C CA . LYS B 1 88 ? 15.43 25.547 9.75 1 92.25 88 LYS B CA 1
ATOM 2557 C C . LYS B 1 88 ? 14.883 25.922 8.375 1 92.25 88 LYS B C 1
ATOM 2559 O O . LYS B 1 88 ? 14.438 27.047 8.164 1 92.25 88 LYS B O 1
ATOM 2564 N N . ILE B 1 89 ? 15.039 25.062 7.438 1 93.25 89 ILE B N 1
ATOM 2565 C CA . ILE B 1 89 ? 14.531 25.281 6.09 1 93.25 89 ILE B CA 1
ATOM 2566 C C . ILE B 1 89 ? 13.492 24.219 5.746 1 93.25 89 ILE B C 1
ATOM 2568 O O . ILE B 1 89 ? 13.438 23.734 4.609 1 93.25 89 ILE B O 1
ATOM 2572 N N . GLN B 1 90 ? 12.781 23.828 6.652 1 91.69 90 GLN B N 1
ATOM 2573 C CA . GLN B 1 90 ? 11.781 22.781 6.48 1 91.69 90 GLN B CA 1
ATOM 2574 C C . GLN B 1 90 ? 10.695 23.203 5.5 1 91.69 90 GLN B C 1
ATOM 2576 O O . GLN B 1 90 ? 10.266 24.359 5.508 1 91.69 90 GLN B O 1
ATOM 2581 N N . ARG B 1 91 ? 10.359 22.312 4.684 1 92.19 91 ARG B N 1
ATOM 2582 C CA . ARG B 1 91 ? 9.188 22.406 3.82 1 92.19 91 ARG B CA 1
ATOM 2583 C C . ARG B 1 91 ? 8.141 21.359 4.203 1 92.19 91 ARG B C 1
ATOM 2585 O O . ARG B 1 91 ? 8.086 20.281 3.617 1 92.19 91 ARG B O 1
ATOM 2592 N N . PRO B 1 92 ? 7.297 21.719 5.07 1 89 92 PRO B N 1
ATOM 2593 C CA . PRO B 1 92 ? 6.418 20.734 5.695 1 89 92 PRO B CA 1
ATOM 2594 C C . PRO B 1 92 ? 5.523 20.016 4.684 1 89 92 PRO B C 1
ATOM 2596 O O . PRO B 1 92 ? 5.289 18.812 4.809 1 89 92 PRO B O 1
ATOM 2599 N N . THR B 1 93 ? 5.023 20.781 3.691 1 90.81 93 THR B N 1
ATOM 2600 C CA . THR B 1 93 ? 4.105 20.156 2.736 1 90.81 93 THR B CA 1
ATOM 2601 C C . THR B 1 93 ? 4.875 19.406 1.66 1 90.81 93 THR B C 1
ATOM 2603 O O . THR B 1 93 ? 4.699 18.188 1.502 1 90.81 93 THR B O 1
ATOM 2606 N N . TYR B 1 94 ? 5.762 20.078 1.044 1 93.31 94 TYR B N 1
ATOM 2607 C CA . TYR B 1 94 ? 6.535 19.469 -0.027 1 93.31 94 TYR B CA 1
ATOM 2608 C C . TYR B 1 94 ? 7.406 18.328 0.512 1 93.31 94 TYR B C 1
ATOM 2610 O O . TYR B 1 94 ? 7.484 17.266 -0.087 1 93.31 94 TYR B O 1
ATOM 2618 N N . GLY B 1 95 ? 8.055 18.609 1.581 1 92.56 95 GLY B N 1
ATOM 2619 C CA . GLY B 1 95 ? 8.922 17.609 2.176 1 92.56 95 GLY B CA 1
ATOM 2620 C C . GLY B 1 95 ? 8.188 16.344 2.566 1 92.56 95 GLY B C 1
ATOM 2621 O O . GLY B 1 95 ? 8.672 15.234 2.316 1 92.56 95 GLY B O 1
ATOM 2622 N N . PHE B 1 96 ? 7.055 16.562 3.215 1 90.38 96 PHE B N 1
ATOM 2623 C CA . PHE B 1 96 ? 6.238 15.422 3.592 1 90.38 96 PHE B CA 1
ATOM 2624 C C . PHE B 1 96 ? 5.836 14.609 2.361 1 90.38 96 PHE B C 1
ATOM 2626 O O . PHE B 1 96 ? 5.953 13.383 2.354 1 90.38 96 PHE B O 1
ATOM 2633 N N . PHE B 1 97 ? 5.398 15.273 1.357 1 94 97 PHE B N 1
ATOM 2634 C CA . PHE B 1 97 ? 4.945 14.641 0.124 1 94 97 PHE B CA 1
ATOM 2635 C C . PHE B 1 97 ? 6.066 13.828 -0.513 1 94 97 PHE B C 1
ATOM 2637 O O . PHE B 1 97 ? 5.891 12.648 -0.822 1 94 97 PHE B O 1
ATOM 2644 N N . ILE B 1 98 ? 7.191 14.445 -0.719 1 95.25 98 ILE B N 1
ATOM 2645 C CA . ILE B 1 98 ? 8.305 13.82 -1.426 1 95.25 98 ILE B CA 1
ATOM 2646 C C . ILE B 1 98 ? 8.875 12.68 -0.586 1 95.25 98 ILE B C 1
ATOM 2648 O O . ILE B 1 98 ? 9.148 11.602 -1.107 1 95.25 98 ILE B O 1
ATOM 2652 N N . ASP B 1 99 ? 9.008 12.914 0.706 1 92.88 99 ASP B N 1
ATOM 2653 C CA . ASP B 1 99 ? 9.609 11.922 1.595 1 92.88 99 ASP B CA 1
ATOM 2654 C C . ASP B 1 99 ? 8.805 10.625 1.582 1 92.88 99 ASP B C 1
ATOM 2656 O O . ASP B 1 99 ? 9.359 9.547 1.339 1 92.88 99 ASP B O 1
ATOM 2660 N N . HIS B 1 100 ? 7.574 10.719 1.696 1 93.12 100 HIS B N 1
ATOM 2661 C CA . HIS B 1 100 ? 6.746 9.531 1.865 1 93.12 100 HIS B CA 1
ATOM 2662 C C . HIS B 1 100 ? 6.535 8.812 0.537 1 93.12 100 HIS B C 1
ATOM 2664 O O . HIS B 1 100 ? 6.484 7.578 0.494 1 93.12 100 HIS B O 1
ATOM 2670 N N . ASN B 1 101 ? 6.398 9.523 -0.554 1 95.75 101 ASN B N 1
ATOM 2671 C CA . ASN B 1 101 ? 6.297 8.867 -1.854 1 95.75 101 ASN B CA 1
ATOM 2672 C C . ASN B 1 101 ? 7.613 8.203 -2.248 1 95.75 101 ASN B C 1
ATOM 2674 O O . ASN B 1 101 ? 7.613 7.09 -2.787 1 95.75 101 ASN B O 1
ATOM 2678 N N . VAL B 1 102 ? 8.695 8.883 -2.014 1 95.25 102 VAL B N 1
ATOM 2679 C CA . VAL B 1 102 ? 9.992 8.305 -2.328 1 95.25 102 VAL B CA 1
ATOM 2680 C C . VAL B 1 102 ? 10.219 7.055 -1.477 1 95.25 102 VAL B C 1
ATOM 2682 O O . VAL B 1 102 ? 10.797 6.07 -1.947 1 95.25 102 VAL B O 1
ATOM 2685 N N . ASP B 1 103 ? 9.758 7.094 -0.224 1 93.62 103 ASP B N 1
ATOM 2686 C CA . ASP B 1 103 ? 9.844 5.914 0.627 1 93.62 103 ASP B CA 1
ATOM 2687 C C . ASP B 1 103 ? 9.094 4.734 0.011 1 93.62 103 ASP B C 1
ATOM 2689 O O . ASP B 1 103 ? 9.586 3.602 0.032 1 93.62 103 ASP B O 1
ATOM 2693 N N . ALA B 1 104 ? 7.953 4.98 -0.494 1 95.81 104 ALA B N 1
ATOM 2694 C CA . ALA B 1 104 ? 7.164 3.928 -1.126 1 95.81 104 ALA B CA 1
ATOM 2695 C C . ALA B 1 104 ? 7.863 3.387 -2.369 1 95.81 104 ALA B C 1
ATOM 2697 O O . ALA B 1 104 ? 7.898 2.174 -2.59 1 95.81 104 ALA B O 1
ATOM 2698 N N . PHE B 1 105 ? 8.492 4.25 -3.143 1 95.75 105 PHE B N 1
ATOM 2699 C CA . PHE B 1 105 ? 9.25 3.85 -4.324 1 95.75 105 PHE B CA 1
ATOM 2700 C C . PHE B 1 105 ? 10.469 3.023 -3.938 1 95.75 105 PHE B C 1
ATOM 2702 O O . PHE B 1 105 ? 10.82 2.062 -4.625 1 95.75 105 PHE B O 1
ATOM 2709 N N . THR B 1 106 ? 11.023 3.543 -2.959 1 96.31 106 THR B N 1
ATOM 2710 C CA . THR B 1 106 ? 12.211 2.857 -2.457 1 96.31 106 THR B CA 1
ATOM 2711 C C . THR B 1 106 ? 11.891 1.404 -2.115 1 96.31 106 THR B C 1
ATOM 2713 O O . THR B 1 106 ? 12.609 0.491 -2.529 1 96.31 106 THR B O 1
ATOM 2716 N N . ALA B 1 107 ? 10.836 1.208 -1.437 1 95.94 107 ALA B N 1
ATOM 2717 C CA . ALA B 1 107 ? 10.422 -0.145 -1.075 1 95.94 107 ALA B CA 1
ATOM 2718 C C . ALA B 1 107 ? 10.156 -0.987 -2.318 1 95.94 107 ALA B C 1
ATOM 2720 O O . ALA B 1 107 ? 10.531 -2.158 -2.377 1 95.94 107 ALA B O 1
ATOM 2721 N N . LEU B 1 108 ? 9.539 -0.393 -3.311 1 97.38 108 LEU B N 1
ATOM 2722 C CA . LEU B 1 108 ? 9.219 -1.086 -4.551 1 97.38 108 LEU B CA 1
ATOM 2723 C C . LEU B 1 108 ? 10.484 -1.525 -5.277 1 97.38 108 LEU B C 1
ATOM 2725 O O . LEU B 1 108 ? 10.609 -2.689 -5.664 1 97.38 108 LEU B O 1
ATOM 2729 N N . VAL B 1 109 ? 11.422 -0.621 -5.438 1 97.38 109 VAL B N 1
ATOM 2730 C CA . VAL B 1 109 ? 12.641 -0.862 -6.199 1 97.38 109 VAL B CA 1
ATOM 2731 C C . VAL B 1 109 ? 13.477 -1.942 -5.512 1 97.38 109 VAL B C 1
ATOM 2733 O O . VAL B 1 109 ? 13.938 -2.885 -6.16 1 97.38 109 VAL B O 1
ATOM 2736 N N . ILE B 1 110 ? 13.625 -1.831 -4.242 1 97.06 110 ILE B N 1
ATOM 2737 C CA . ILE B 1 110 ? 14.414 -2.803 -3.488 1 97.06 110 ILE B CA 1
ATOM 2738 C C . ILE B 1 110 ? 13.695 -4.152 -3.482 1 97.06 110 ILE B C 1
ATOM 2740 O O . ILE B 1 110 ? 14.328 -5.195 -3.678 1 97.06 110 ILE B O 1
ATOM 2744 N N . GLY B 1 111 ? 12.406 -4.133 -3.277 1 96.38 111 GLY B N 1
ATOM 2745 C CA . GLY B 1 111 ? 11.625 -5.359 -3.277 1 96.38 111 GLY B CA 1
ATOM 2746 C C . GLY B 1 111 ? 11.703 -6.113 -4.59 1 96.38 111 GLY B C 1
ATOM 2747 O O . GLY B 1 111 ? 11.969 -7.316 -4.605 1 96.38 111 GLY B O 1
ATOM 2748 N N . ILE B 1 112 ? 11.484 -5.418 -5.703 1 96.19 112 ILE B N 1
ATOM 2749 C CA . ILE B 1 112 ? 11.547 -6.051 -7.016 1 96.19 112 ILE B CA 1
ATOM 2750 C C . ILE B 1 112 ? 12.938 -6.617 -7.254 1 96.19 112 ILE B C 1
ATOM 2752 O O . ILE B 1 112 ? 13.086 -7.742 -7.742 1 96.19 112 ILE B O 1
ATOM 2756 N N . GLY B 1 113 ? 13.984 -5.852 -6.906 1 97.25 113 GLY B N 1
ATOM 2757 C CA . GLY B 1 113 ? 15.344 -6.352 -7.023 1 97.25 113 GLY B CA 1
ATOM 2758 C C . GLY B 1 113 ? 15.586 -7.625 -6.234 1 97.25 113 GLY B C 1
ATOM 2759 O O . GLY B 1 113 ? 16.156 -8.586 -6.75 1 97.25 113 GLY B O 1
ATOM 2760 N N . ALA B 1 114 ? 15.125 -7.637 -5.016 1 94.69 114 ALA B N 1
ATOM 2761 C CA . ALA B 1 114 ? 15.273 -8.812 -4.16 1 94.69 114 ALA B CA 1
ATOM 2762 C C . ALA B 1 114 ? 14.516 -10.008 -4.73 1 94.69 114 ALA B C 1
ATOM 2764 O O . ALA B 1 114 ? 14.984 -11.141 -4.664 1 94.69 114 ALA B O 1
ATOM 2765 N N . GLY B 1 115 ? 13.383 -9.766 -5.305 1 93.69 115 GLY B N 1
ATOM 2766 C CA . GLY B 1 115 ? 12.562 -10.82 -5.871 1 93.69 115 GLY B CA 1
ATOM 2767 C C . GLY B 1 115 ? 13.164 -11.438 -7.117 1 93.69 115 GLY B C 1
ATOM 2768 O O . GLY B 1 115 ? 12.844 -12.578 -7.473 1 93.69 115 GLY B O 1
ATOM 2769 N N . ILE B 1 116 ? 13.969 -10.672 -7.797 1 93.56 116 ILE B N 1
ATOM 2770 C CA . ILE B 1 116 ? 14.633 -11.164 -9 1 93.56 116 ILE B CA 1
ATOM 2771 C C . ILE B 1 116 ? 15.922 -11.883 -8.617 1 93.56 116 ILE B C 1
ATOM 2773 O O . ILE B 1 116 ? 16.469 -12.648 -9.414 1 93.56 116 ILE B O 1
ATOM 2777 N N . SER B 1 117 ? 16.406 -11.758 -7.418 1 91.25 117 SER B N 1
ATOM 2778 C CA . SER B 1 117 ? 17.594 -12.438 -6.934 1 91.25 117 SER B CA 1
ATOM 2779 C C . SER B 1 117 ? 17.359 -13.93 -6.773 1 91.25 117 SER B C 1
ATOM 2781 O O . SER B 1 117 ? 16.203 -14.383 -6.746 1 91.25 117 SER B O 1
ATOM 2783 N N . PRO B 1 118 ? 18.359 -14.727 -6.73 1 87.81 118 PRO B N 1
ATOM 2784 C CA . PRO B 1 118 ? 18.188 -16.172 -6.578 1 87.81 118 PRO B CA 1
ATOM 2785 C C . PRO B 1 118 ? 17.875 -16.594 -5.145 1 87.81 118 PRO B C 1
ATOM 2787 O O . PRO B 1 118 ? 17.625 -17.766 -4.875 1 87.81 118 PRO B O 1
ATOM 2790 N N . PHE B 1 119 ? 17.781 -15.656 -4.215 1 85.81 119 PHE B N 1
ATOM 2791 C CA . PHE B 1 119 ? 17.719 -16 -2.799 1 85.81 119 PHE B CA 1
ATOM 2792 C C . PHE B 1 119 ? 16.266 -16.125 -2.342 1 85.81 119 PHE B C 1
ATOM 2794 O O . PHE B 1 119 ? 15.953 -16.969 -1.491 1 85.81 119 PHE B O 1
ATOM 2801 N N . VAL B 1 120 ? 15.406 -15.312 -2.846 1 88.56 120 VAL B N 1
ATOM 2802 C CA . VAL B 1 120 ? 14.008 -15.297 -2.412 1 88.56 120 VAL B CA 1
ATOM 2803 C C . VAL B 1 120 ? 13.094 -15.234 -3.631 1 88.56 120 VAL B C 1
ATOM 2805 O O . VAL B 1 120 ? 13.398 -14.555 -4.613 1 88.56 120 VAL B O 1
ATOM 2808 N N . SER B 1 121 ? 12.008 -15.938 -3.52 1 90.25 121 SER B N 1
ATOM 2809 C CA . SER B 1 121 ? 11.055 -15.938 -4.625 1 90.25 121 SER B CA 1
ATOM 2810 C C . SER B 1 121 ? 10.352 -14.594 -4.75 1 90.25 121 SER B C 1
ATOM 2812 O O . SER B 1 121 ? 10.086 -13.93 -3.746 1 90.25 121 SER B O 1
ATOM 2814 N N . LEU B 1 122 ? 10.047 -14.219 -5.945 1 92.31 122 LEU B N 1
ATOM 2815 C CA . LEU B 1 122 ? 9.406 -12.938 -6.234 1 92.31 122 LEU B CA 1
ATOM 2816 C C . LEU B 1 122 ? 8.078 -12.82 -5.508 1 92.31 122 LEU B C 1
ATOM 2818 O O . LEU B 1 122 ? 7.77 -11.773 -4.93 1 92.31 122 LEU B O 1
ATOM 2822 N N . SER B 1 123 ? 7.285 -13.883 -5.508 1 92.75 123 SER B N 1
ATOM 2823 C CA . SER B 1 123 ? 5.965 -13.844 -4.887 1 92.75 123 SER B CA 1
ATOM 2824 C C . SER B 1 123 ? 6.062 -13.539 -3.395 1 92.75 123 SER B C 1
ATOM 2826 O O . SER B 1 123 ? 5.254 -12.781 -2.857 1 92.75 123 SER B O 1
ATOM 2828 N N . VAL B 1 124 ? 7.043 -14.109 -2.775 1 93.31 124 VAL B N 1
ATOM 2829 C CA . VAL B 1 124 ? 7.18 -13.93 -1.334 1 93.31 124 VAL B CA 1
ATOM 2830 C C . VAL B 1 124 ? 7.605 -12.492 -1.03 1 93.31 124 VAL B C 1
ATOM 2832 O O . VAL B 1 124 ? 7.078 -11.867 -0.109 1 93.31 124 VAL B O 1
ATOM 2835 N N . VAL B 1 125 ? 8.531 -11.992 -1.788 1 95.06 125 VAL B N 1
ATOM 2836 C CA . VAL B 1 125 ? 8.984 -10.617 -1.584 1 95.06 125 VAL B CA 1
ATOM 2837 C C . VAL B 1 125 ? 7.82 -9.656 -1.825 1 95.06 125 VAL B C 1
ATOM 2839 O O . VAL B 1 125 ? 7.664 -8.672 -1.104 1 95.06 125 VAL B O 1
ATOM 2842 N N . LEU B 1 126 ? 7.016 -9.945 -2.824 1 97.06 126 LEU B N 1
ATOM 2843 C CA . LEU B 1 126 ? 5.875 -9.086 -3.123 1 97.06 126 LEU B CA 1
ATOM 2844 C C . LEU B 1 126 ? 4.855 -9.125 -1.992 1 97.06 126 LEU B C 1
ATOM 2846 O O . LEU B 1 126 ? 4.199 -8.125 -1.708 1 97.06 126 LEU B O 1
ATOM 2850 N N . LEU B 1 127 ? 4.723 -10.234 -1.33 1 96.69 127 LEU B N 1
ATOM 2851 C CA . LEU B 1 127 ? 3.852 -10.32 -0.164 1 96.69 127 LEU B CA 1
ATOM 2852 C C . LEU B 1 127 ? 4.367 -9.445 0.97 1 96.69 127 LEU B C 1
ATOM 2854 O O . LEU B 1 127 ? 3.582 -8.789 1.661 1 96.69 127 LEU B O 1
ATOM 2858 N N . ILE B 1 128 ? 5.648 -9.43 1.149 1 95.56 128 ILE B N 1
ATOM 2859 C CA . ILE B 1 128 ? 6.262 -8.57 2.154 1 95.56 128 ILE B CA 1
ATOM 2860 C C . ILE B 1 128 ? 5.965 -7.105 1.83 1 95.56 128 ILE B C 1
ATOM 2862 O O . ILE B 1 128 ? 5.578 -6.336 2.711 1 95.56 128 ILE B O 1
ATOM 2866 N N . LEU B 1 129 ? 6.152 -6.797 0.552 1 97.06 129 LEU B N 1
ATOM 2867 C CA . LEU B 1 129 ? 5.891 -5.434 0.105 1 97.06 129 LEU B CA 1
ATOM 2868 C C . LEU B 1 129 ? 4.434 -5.051 0.358 1 97.06 129 LEU B C 1
ATOM 2870 O O . LEU B 1 129 ? 4.148 -3.928 0.781 1 97.06 129 LEU B O 1
ATOM 2874 N N . ILE B 1 130 ? 3.549 -5.938 0.1 1 97.88 130 ILE B N 1
ATOM 2875 C CA . ILE B 1 130 ? 2.127 -5.699 0.323 1 97.88 130 ILE B CA 1
ATOM 2876 C C . ILE B 1 130 ? 1.871 -5.453 1.809 1 97.88 130 ILE B C 1
ATOM 2878 O O . ILE B 1 130 ? 1.124 -4.543 2.174 1 97.88 130 ILE B O 1
ATOM 2882 N N . GLY B 1 131 ? 2.455 -6.301 2.652 1 96.62 131 GLY B N 1
ATOM 2883 C CA . GLY B 1 131 ? 2.346 -6.062 4.082 1 96.62 131 GLY B CA 1
ATOM 2884 C C . GLY B 1 131 ? 2.818 -4.684 4.496 1 96.62 131 GLY B C 1
ATOM 2885 O O . GLY B 1 131 ? 2.16 -4.008 5.289 1 96.62 131 GLY B O 1
ATOM 2886 N N . TYR B 1 132 ? 3.912 -4.281 3.959 1 94.38 132 TYR B N 1
ATOM 2887 C CA . TYR B 1 132 ? 4.477 -2.967 4.246 1 94.38 132 TYR B CA 1
ATOM 2888 C C . TYR B 1 132 ? 3.531 -1.858 3.793 1 94.38 132 TYR B C 1
ATOM 2890 O O . TYR B 1 132 ? 3.299 -0.894 4.527 1 94.38 132 TYR B O 1
ATOM 2898 N N . TYR B 1 133 ? 3.02 -1.985 2.58 1 97.12 133 TYR B N 1
ATOM 2899 C CA . TYR B 1 133 ? 2.146 -0.955 2.029 1 97.12 133 TYR B CA 1
ATOM 2900 C C . TYR B 1 133 ? 0.832 -0.886 2.799 1 97.12 133 TYR B C 1
ATOM 2902 O O . TYR B 1 133 ? 0.256 0.193 2.961 1 97.12 133 TYR B O 1
ATOM 2910 N N . LEU B 1 134 ? 0.35 -2.053 3.27 1 96.81 134 LEU B N 1
ATOM 2911 C CA . LEU B 1 134 ? -0.853 -2.051 4.094 1 96.81 134 LEU B CA 1
ATOM 2912 C C . LEU B 1 134 ? -0.623 -1.275 5.387 1 96.81 134 LEU B C 1
ATOM 2914 O O . LEU B 1 134 ? -1.467 -0.475 5.797 1 96.81 134 LEU B O 1
ATOM 2918 N N . LEU B 1 135 ? 0.475 -1.486 5.98 1 93.38 135 LEU B N 1
ATOM 2919 C CA . LEU B 1 135 ? 0.806 -0.762 7.199 1 93.38 135 LEU B CA 1
ATOM 2920 C C . LEU B 1 135 ? 0.958 0.73 6.926 1 93.38 135 LEU B C 1
ATOM 2922 O O . LEU B 1 135 ? 0.562 1.562 7.742 1 93.38 135 LEU B O 1
ATOM 2926 N N . SER B 1 136 ? 1.56 1.017 5.77 1 93.62 136 SER B N 1
ATOM 2927 C CA . SER B 1 136 ? 1.691 2.416 5.379 1 93.62 136 SER B CA 1
ATOM 2928 C C . SER B 1 136 ? 0.326 3.07 5.195 1 93.62 136 SER B C 1
ATOM 2930 O O . SER B 1 136 ? 0.096 4.184 5.668 1 93.62 136 SER B O 1
ATOM 2932 N N . ILE B 1 137 ? -0.519 2.389 4.508 1 94.94 137 ILE B N 1
ATOM 2933 C CA . ILE B 1 137 ? -1.877 2.877 4.289 1 94.94 137 ILE B CA 1
ATOM 2934 C C . ILE B 1 137 ? -2.555 3.129 5.637 1 94.94 137 ILE B C 1
ATOM 2936 O O . ILE B 1 137 ? -3.148 4.188 5.848 1 94.94 137 ILE B O 1
ATOM 2940 N N . PHE B 1 138 ? -2.424 2.166 6.527 1 94.31 138 PHE B N 1
ATOM 2941 C CA . PHE B 1 138 ? -2.975 2.301 7.871 1 94.31 138 PHE B CA 1
ATOM 2942 C C . PHE B 1 138 ? -2.439 3.553 8.555 1 94.31 138 PHE B C 1
ATOM 2944 O O . PHE B 1 138 ? -3.201 4.316 9.148 1 94.31 138 PHE B O 1
ATOM 2951 N N . THR B 1 139 ? -1.219 3.781 8.453 1 90.88 139 THR B N 1
ATOM 2952 C CA . THR B 1 139 ? -0.559 4.914 9.094 1 90.88 139 THR B CA 1
ATOM 2953 C C . THR B 1 139 ? -1.067 6.234 8.516 1 90.88 139 THR B C 1
ATOM 2955 O O . THR B 1 139 ? -1.35 7.176 9.258 1 90.88 139 THR B O 1
ATOM 2958 N N . TYR B 1 140 ? -1.202 6.312 7.195 1 92 140 TYR B N 1
ATOM 2959 C CA . TYR B 1 140 ? -1.62 7.562 6.574 1 92 140 TYR B CA 1
ATOM 2960 C C . TYR B 1 140 ? -3.086 7.859 6.871 1 92 140 TYR B C 1
ATOM 2962 O O . TYR B 1 140 ? -3.475 9.023 7.016 1 92 140 TYR B O 1
ATOM 2970 N N . ILE B 1 141 ? -3.895 6.848 6.93 1 92.62 141 ILE B N 1
ATOM 2971 C CA . ILE B 1 141 ? -5.285 7.031 7.332 1 92.62 141 ILE B CA 1
ATOM 2972 C C . ILE B 1 141 ? -5.336 7.645 8.734 1 92.62 141 ILE B C 1
ATOM 2974 O O . ILE B 1 141 ? -6.059 8.617 8.961 1 92.62 141 ILE B O 1
ATOM 2978 N N . ASN B 1 142 ? -4.531 7.094 9.617 1 90.88 142 ASN B N 1
ATOM 2979 C CA . ASN B 1 142 ? -4.527 7.574 11 1 90.88 142 ASN B CA 1
ATOM 2980 C C . ASN B 1 142 ? -3.936 8.977 11.102 1 90.88 142 ASN B C 1
ATOM 2982 O O . ASN B 1 142 ? -4.352 9.766 11.945 1 90.88 142 ASN B O 1
ATOM 2986 N N . THR B 1 143 ? -2.949 9.219 10.312 1 86.75 143 THR B N 1
ATOM 2987 C CA . THR B 1 143 ? -2.375 10.555 10.281 1 86.75 143 THR B CA 1
ATOM 2988 C C . THR B 1 143 ? -3.42 11.586 9.867 1 86.75 143 THR B C 1
ATOM 2990 O O . THR B 1 143 ? -3.48 12.68 10.43 1 86.75 143 THR B O 1
ATOM 2993 N N . TYR B 1 144 ? -4.18 11.234 8.938 1 86.38 144 TYR B N 1
ATOM 2994 C CA . TYR B 1 144 ? -5.246 12.117 8.484 1 86.38 144 TYR B CA 1
ATOM 2995 C C . TYR B 1 144 ? -6.293 12.32 9.57 1 86.38 144 TYR B C 1
ATOM 2997 O O . TYR B 1 144 ? -6.723 13.453 9.828 1 86.38 144 TYR B O 1
ATOM 3005 N N . LEU B 1 145 ? -6.652 11.305 10.258 1 87.19 145 LEU B N 1
ATOM 3006 C CA . LEU B 1 145 ? -7.75 11.352 11.219 1 87.19 145 LEU B CA 1
ATOM 3007 C C . LEU B 1 145 ? -7.301 12 12.523 1 87.19 145 LEU B C 1
ATOM 3009 O O . LEU B 1 145 ? -8.07 12.719 13.156 1 87.19 145 LEU B O 1
ATOM 3013 N N . ARG B 1 146 ? -6.09 11.711 12.977 1 78.56 146 ARG B N 1
ATOM 3014 C CA . ARG B 1 146 ? -5.617 12.18 14.273 1 78.56 146 ARG B CA 1
ATOM 3015 C C . ARG B 1 146 ? -4.746 13.422 14.125 1 78.56 146 ARG B C 1
ATOM 3017 O O . ARG B 1 146 ? -4.457 14.109 15.109 1 78.56 146 ARG B O 1
ATOM 3024 N N . GLU B 1 147 ? -4.398 13.68 12.891 1 65.5 147 GLU B N 1
ATOM 3025 C CA . GLU B 1 147 ? -3.424 14.734 12.641 1 65.5 147 GLU B CA 1
ATOM 3026 C C . GLU B 1 147 ? -2.086 14.422 13.305 1 65.5 147 GLU B C 1
ATOM 3028 O O . GLU B 1 147 ? -1.391 15.32 13.773 1 65.5 147 GLU B O 1
ATOM 3033 N N . VAL B 1 148 ? -2.02 13.125 13.836 1 49.06 148 VAL B N 1
ATOM 3034 C CA . VAL B 1 148 ? -0.765 12.672 14.422 1 49.06 148 VAL B CA 1
ATOM 3035 C C . VAL B 1 148 ? -0.142 11.594 13.539 1 49.06 148 VAL B C 1
ATOM 3037 O O . VAL B 1 148 ? -0.821 10.648 13.125 1 49.06 148 VAL B O 1
ATOM 3040 N N . PHE B 1 149 ? 1.014 11.938 12.984 1 44.38 149 PHE B N 1
ATOM 3041 C CA . PHE B 1 149 ? 1.714 10.953 12.164 1 44.38 149 PHE B CA 1
ATOM 3042 C C . PHE B 1 149 ? 2.566 10.031 13.031 1 44.38 149 PHE B C 1
ATOM 3044 O O . PHE B 1 149 ? 3.572 10.461 13.602 1 44.38 149 PHE B O 1
ATOM 3051 N N . LYS B 1 150 ? 2.016 8.859 13.5 1 46.28 150 LYS B N 1
ATOM 3052 C CA . LYS B 1 150 ? 2.773 7.91 14.312 1 46.28 150 LYS B CA 1
ATOM 3053 C C . LYS B 1 150 ? 3.611 6.988 13.43 1 46.28 150 LYS B C 1
ATOM 3055 O O . LYS B 1 150 ? 3.072 6.273 12.586 1 46.28 150 LYS B O 1
ATOM 3060 N N . ILE B 1 151 ? 5.023 7.102 13.227 1 45 151 ILE B N 1
ATOM 3061 C CA . ILE B 1 151 ? 5.926 6.375 12.344 1 45 151 ILE B CA 1
ATOM 3062 C C . ILE B 1 151 ? 6.281 5.023 12.961 1 45 151 ILE B C 1
ATOM 3064 O O . ILE B 1 151 ? 6.684 4.094 12.258 1 45 151 ILE B O 1
ATOM 3068 N N . SER B 1 152 ? 6.336 4.785 14.266 1 43.78 152 SER B N 1
ATOM 3069 C CA . SER B 1 152 ? 6.926 3.57 14.82 1 43.78 152 SER B CA 1
ATOM 3070 C C . SER B 1 152 ? 5.863 2.68 15.453 1 43.78 152 SER B C 1
ATOM 3072 O O . SER B 1 152 ? 5.113 3.125 16.328 1 43.78 152 SER B O 1
ATOM 3074 N N . TYR B 1 153 ? 5.434 1.735 14.617 1 47.78 153 TYR B N 1
ATOM 3075 C CA . TYR B 1 153 ? 4.582 0.733 15.25 1 47.78 153 TYR B CA 1
ATOM 3076 C C . TYR B 1 153 ? 5.418 -0.407 15.828 1 47.78 153 TYR B C 1
ATOM 3078 O O . TYR B 1 153 ? 6.266 -0.975 15.133 1 47.78 153 TYR B O 1
ATOM 3086 N N . GLY B 1 154 ? 5.367 -0.687 17.234 1 50.91 154 GLY B N 1
ATOM 3087 C CA . GLY B 1 154 ? 5.945 -1.832 17.922 1 50.91 154 GLY B CA 1
ATOM 3088 C C . GLY B 1 154 ? 7.398 -1.625 18.312 1 50.91 154 GLY B C 1
ATOM 3089 O O . GLY B 1 154 ? 8.141 -2.592 18.484 1 50.91 154 GLY B O 1
ATOM 3090 N N . GLY B 1 155 ? 7.898 -0.305 18.266 1 52.56 155 GLY B N 1
ATOM 3091 C CA . GLY B 1 155 ? 9.25 -0.068 18.766 1 52.56 155 GLY B CA 1
ATOM 3092 C C . GLY B 1 155 ? 10.305 -0.242 17.688 1 52.56 155 GLY B C 1
ATOM 3093 O O . GLY B 1 155 ? 11.461 0.161 17.875 1 52.56 155 GLY B O 1
ATOM 3094 N N . PHE B 1 156 ? 9.953 -0.913 16.469 1 62.19 156 PHE B N 1
ATOM 3095 C CA . PHE B 1 156 ? 10.938 -1.1 15.406 1 62.19 156 PHE B CA 1
ATOM 3096 C C . PHE B 1 156 ? 10.781 -0.029 14.328 1 62.19 156 PHE B C 1
ATOM 3098 O O . PHE B 1 156 ? 9.727 0.086 13.703 1 62.19 156 PHE B O 1
ATOM 3105 N N . GLY B 1 157 ? 11.836 0.732 14.258 1 66.81 157 GLY B N 1
ATOM 3106 C CA . GLY B 1 157 ? 11.82 1.812 13.281 1 66.81 157 GLY B CA 1
ATOM 3107 C C . GLY B 1 157 ? 12.453 1.426 11.953 1 66.81 157 GLY B C 1
ATOM 3108 O O . GLY B 1 157 ? 12.883 0.284 11.773 1 66.81 157 GLY B O 1
ATOM 3109 N N . PRO B 1 158 ? 12.383 2.268 11.008 1 72.44 158 PRO B N 1
ATOM 3110 C CA . PRO B 1 158 ? 12.945 2.055 9.664 1 72.44 158 PRO B CA 1
ATOM 3111 C C . PRO B 1 158 ? 14.438 1.733 9.695 1 72.44 158 PRO B C 1
ATOM 3113 O O . PRO B 1 158 ? 14.906 0.917 8.898 1 72.44 158 PRO B O 1
ATOM 3116 N N . THR B 1 159 ? 15.148 2.338 10.633 1 76.88 159 THR B N 1
ATOM 3117 C CA . THR B 1 159 ? 16.578 2.113 10.734 1 76.88 159 THR B CA 1
ATOM 3118 C C . THR B 1 159 ? 16.875 0.679 11.164 1 76.88 159 THR B C 1
ATOM 3120 O O . THR B 1 159 ? 17.75 0.02 10.594 1 76.88 159 THR B O 1
ATOM 3123 N N . GLU B 1 160 ? 16.125 0.24 12.102 1 78.44 160 GLU B N 1
ATOM 3124 C CA . GLU B 1 160 ? 16.312 -1.122 12.594 1 78.44 160 GLU B CA 1
ATOM 3125 C C . GLU B 1 160 ? 16.016 -2.146 11.5 1 78.44 160 GLU B C 1
ATOM 3127 O O . GLU B 1 160 ? 16.719 -3.145 11.375 1 78.44 160 GLU B O 1
ATOM 3132 N N . LEU B 1 161 ? 15.086 -1.899 10.781 1 80.19 161 LEU B N 1
ATOM 3133 C CA . LEU B 1 161 ? 14.727 -2.807 9.695 1 80.19 161 LEU B CA 1
ATOM 3134 C C . LEU B 1 161 ? 15.836 -2.883 8.656 1 80.19 161 LEU B C 1
ATOM 3136 O O . LEU B 1 161 ? 16.188 -3.971 8.195 1 80.19 161 LEU B O 1
ATOM 3140 N N . ARG B 1 162 ? 16.391 -1.826 8.32 1 84.69 162 ARG B N 1
ATOM 3141 C CA . ARG B 1 162 ? 17.469 -1.796 7.344 1 84.69 162 ARG B CA 1
ATOM 3142 C C . ARG B 1 162 ? 18.703 -2.529 7.867 1 84.69 162 ARG B C 1
ATOM 3144 O O . ARG B 1 162 ? 19.375 -3.24 7.117 1 84.69 162 ARG B O 1
ATOM 3151 N N . LEU B 1 163 ? 18.938 -2.352 9.156 1 85.38 163 LEU B N 1
ATOM 3152 C CA . LEU B 1 163 ? 20.078 -3.033 9.758 1 85.38 163 LEU B CA 1
ATOM 3153 C C . LEU B 1 163 ? 19.875 -4.547 9.727 1 85.38 163 LEU B C 1
ATOM 3155 O O . LEU B 1 163 ? 20.828 -5.289 9.445 1 85.38 163 LEU B O 1
ATOM 3159 N N . VAL B 1 164 ? 18.719 -4.941 10.008 1 85.12 164 VAL B N 1
ATOM 3160 C CA . VAL B 1 164 ? 18.406 -6.367 9.984 1 85.12 164 VAL B CA 1
ATOM 3161 C C . VAL B 1 164 ? 18.609 -6.918 8.578 1 85.12 164 VAL B C 1
ATOM 3163 O O . VAL B 1 164 ? 19.172 -8 8.398 1 85.12 164 VAL B O 1
ATOM 3166 N N . ILE B 1 165 ? 18.266 -6.191 7.594 1 87.62 165 ILE B N 1
ATOM 3167 C CA . ILE B 1 165 ? 18.375 -6.637 6.211 1 87.62 165 ILE B CA 1
ATOM 3168 C C . ILE B 1 165 ? 19.844 -6.746 5.828 1 87.62 165 ILE B C 1
ATOM 3170 O O . ILE B 1 165 ? 20.266 -7.707 5.172 1 87.62 165 ILE B O 1
ATOM 3174 N N . ILE B 1 166 ? 20.625 -5.805 6.219 1 89.81 166 ILE B N 1
ATOM 3175 C CA . ILE B 1 166 ? 22.047 -5.82 5.934 1 89.81 166 ILE B CA 1
ATOM 3176 C C . ILE B 1 166 ? 22.688 -7.043 6.586 1 89.81 166 ILE B C 1
ATOM 3178 O O . ILE B 1 166 ? 23.516 -7.719 5.973 1 89.81 166 ILE B O 1
ATOM 3182 N N . LEU B 1 167 ? 22.281 -7.293 7.809 1 88.38 167 LEU B N 1
ATOM 3183 C CA . LEU B 1 167 ? 22.797 -8.461 8.516 1 88.38 167 LEU B CA 1
ATOM 3184 C C . LEU B 1 167 ? 22.422 -9.75 7.785 1 88.38 167 LEU B C 1
ATOM 3186 O O . LEU B 1 167 ? 23.234 -10.656 7.648 1 88.38 167 LEU B O 1
ATOM 3190 N N . LEU B 1 168 ? 21.234 -9.781 7.352 1 85.62 168 LEU B N 1
ATOM 3191 C CA . LEU B 1 168 ? 20.766 -10.945 6.617 1 85.62 168 LEU B CA 1
ATOM 3192 C C . LEU B 1 168 ? 21.547 -11.125 5.32 1 85.62 168 LEU B C 1
ATOM 3194 O O . LEU B 1 168 ? 21.859 -12.25 4.922 1 85.62 168 LEU B O 1
ATOM 3198 N N . ASN B 1 169 ? 21.812 -10.047 4.645 1 88.31 169 ASN B N 1
ATOM 3199 C CA . ASN B 1 169 ? 22.656 -10.117 3.457 1 88.31 169 ASN B CA 1
ATOM 3200 C C . ASN B 1 169 ? 24.016 -10.758 3.764 1 88.31 169 ASN B C 1
ATOM 3202 O O . ASN B 1 169 ? 24.5 -11.578 2.984 1 88.31 169 ASN B O 1
ATOM 3206 N N . GLY B 1 170 ? 24.594 -10.359 4.836 1 86.88 170 GLY B N 1
ATOM 3207 C CA . GLY B 1 170 ? 25.844 -10.945 5.262 1 86.88 170 GLY B CA 1
ATOM 3208 C C . GLY B 1 170 ? 25.75 -12.438 5.52 1 86.88 170 GLY B C 1
ATOM 3209 O O . GLY B 1 170 ? 26.625 -13.203 5.113 1 86.88 170 GLY B O 1
ATOM 3210 N N . LEU B 1 171 ? 24.688 -12.828 6.102 1 82.81 171 LEU B N 1
ATOM 3211 C CA . LEU B 1 171 ? 24.469 -14.242 6.395 1 82.81 171 LEU B CA 1
ATOM 3212 C C . LEU B 1 171 ? 24.25 -15.039 5.113 1 82.81 171 LEU B C 1
ATOM 3214 O O . LEU B 1 171 ? 24.75 -16.156 4.977 1 82.81 171 LEU B O 1
ATOM 3218 N N . PHE B 1 172 ? 23.562 -14.398 4.191 1 81.5 172 PHE B N 1
ATOM 3219 C CA . PHE B 1 172 ? 23.25 -15.062 2.93 1 81.5 172 PHE B CA 1
ATOM 3220 C C . PHE B 1 172 ? 24.516 -15.281 2.102 1 81.5 172 PHE B C 1
ATOM 3222 O O . PHE B 1 172 ? 24.578 -16.188 1.278 1 81.5 172 PHE B O 1
ATOM 3229 N N . TYR B 1 173 ? 25.422 -14.461 2.34 1 82.62 173 TYR B N 1
ATOM 3230 C CA . TYR B 1 173 ? 26.672 -14.586 1.602 1 82.62 173 TYR B CA 1
ATOM 3231 C C . TYR B 1 173 ? 27.359 -15.914 1.904 1 82.62 173 TYR B C 1
ATOM 3233 O O . TYR B 1 173 ? 27.984 -16.516 1.029 1 82.62 173 TYR B O 1
ATOM 3241 N N . PHE B 1 174 ?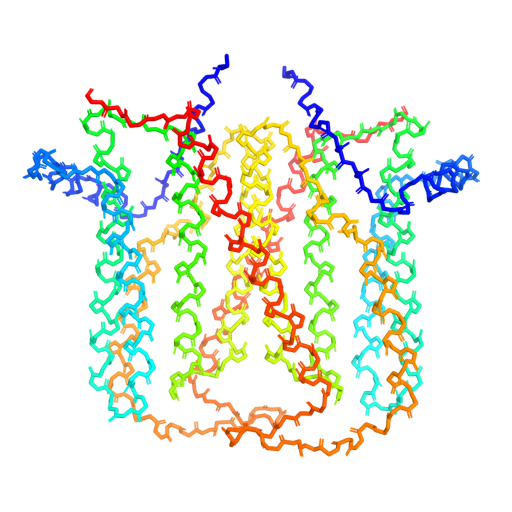 27.109 -16.422 3.07 1 82.88 174 PHE B N 1
ATOM 3242 C CA . PHE B 1 174 ? 27.812 -17.625 3.49 1 82.88 174 PHE B CA 1
ATOM 3243 C C . PHE B 1 174 ? 26.938 -18.859 3.254 1 82.88 174 PHE B C 1
ATOM 3245 O O . PHE B 1 174 ? 27.406 -19.984 3.439 1 82.88 174 PHE B O 1
ATOM 3252 N N . ILE B 1 175 ? 25.719 -18.656 2.834 1 75.5 175 ILE B N 1
ATOM 3253 C CA . ILE B 1 175 ? 24.812 -19.766 2.582 1 75.5 175 ILE B CA 1
ATOM 3254 C C . ILE B 1 175 ? 24.797 -20.094 1.091 1 75.5 175 ILE B C 1
ATOM 3256 O O . ILE B 1 175 ? 24.688 -19.203 0.254 1 75.5 175 ILE B O 1
ATOM 3260 N N . PRO B 1 176 ? 25.031 -21.375 0.749 1 68.94 176 PRO B N 1
ATOM 3261 C CA . PRO B 1 176 ? 25.031 -21.734 -0.669 1 68.94 176 PRO B CA 1
ATOM 3262 C C . PRO B 1 176 ? 23.703 -21.406 -1.365 1 68.94 176 PRO B C 1
ATOM 3264 O O . PRO B 1 176 ? 22.641 -21.516 -0.761 1 68.94 176 PRO B O 1
ATOM 3267 N N . THR B 1 177 ? 23.719 -20.656 -2.393 1 63.09 177 THR B N 1
ATOM 3268 C CA . THR B 1 177 ? 22.578 -20.219 -3.186 1 63.09 177 THR B CA 1
ATOM 3269 C C . THR B 1 177 ? 21.812 -21.422 -3.74 1 63.09 177 THR B C 1
ATOM 3271 O O . THR B 1 177 ? 20.641 -21.312 -4.094 1 63.09 177 THR B O 1
ATOM 3274 N N . ASP B 1 178 ? 22.578 -22.516 -4.055 1 58.78 178 ASP B N 1
ATOM 3275 C CA . ASP B 1 178 ? 21.938 -23.734 -4.531 1 58.78 178 ASP B CA 1
ATOM 3276 C C . ASP B 1 178 ? 21.062 -24.359 -3.443 1 58.78 178 ASP B C 1
ATOM 3278 O O . ASP B 1 178 ? 20.719 -25.531 -3.521 1 58.78 178 ASP B O 1
ATOM 3282 N N . ASN B 1 179 ? 20.766 -23.516 -2.578 1 56.09 179 ASN B N 1
ATOM 3283 C CA . ASN B 1 179 ? 20.109 -24.078 -1.397 1 56.09 179 ASN B CA 1
ATOM 3284 C C . ASN B 1 179 ? 18.906 -24.938 -1.772 1 56.09 179 ASN B C 1
ATOM 3286 O O . ASN B 1 179 ? 18.219 -24.656 -2.754 1 56.09 179 ASN B O 1
ATOM 3290 N N . PRO B 1 180 ? 18.875 -26.094 -1.115 1 57.19 180 PRO B N 1
ATOM 3291 C CA . PRO B 1 180 ? 17.844 -27.109 -1.304 1 57.19 180 PRO B CA 1
ATOM 3292 C C . PRO B 1 180 ? 16.422 -26.531 -1.233 1 57.19 180 PRO B C 1
ATOM 3294 O O . PRO B 1 180 ? 16.203 -25.531 -0.536 1 57.19 180 PRO B O 1
ATOM 3297 N N . SER B 1 181 ? 15.75 -26.672 -2.297 1 64.06 181 SER B N 1
ATOM 3298 C CA . SER B 1 181 ? 14.312 -26.438 -2.342 1 64.06 181 SER B CA 1
ATOM 3299 C C . SER B 1 181 ? 13.562 -27.391 -1.424 1 64.06 181 SER B C 1
ATOM 3301 O O . SER B 1 181 ? 13.992 -28.531 -1.224 1 64.06 181 SER B O 1
ATOM 3303 N N . VAL B 1 182 ? 13.078 -26.891 -0.333 1 64.44 182 VAL B N 1
ATOM 3304 C CA . VAL B 1 182 ? 12.203 -27.703 0.502 1 64.44 182 VAL B CA 1
ATOM 3305 C C . VAL B 1 182 ? 10.797 -27.719 -0.091 1 64.44 182 VAL B C 1
ATOM 3307 O O . VAL B 1 182 ? 10.336 -26.719 -0.648 1 64.44 182 VAL B O 1
ATOM 3310 N N . ARG B 1 183 ? 10.352 -28.891 -0.371 1 64.38 183 ARG B N 1
ATOM 3311 C CA . ARG B 1 183 ? 8.984 -29.016 -0.856 1 64.38 183 ARG B CA 1
ATOM 3312 C C . ARG B 1 183 ? 7.984 -28.938 0.295 1 64.38 183 ARG B C 1
ATOM 3314 O O . ARG B 1 183 ? 7.988 -29.797 1.186 1 64.38 183 ARG B O 1
ATOM 3321 N N . ILE B 1 184 ? 7.496 -27.859 0.532 1 58.44 184 ILE B N 1
ATOM 3322 C CA . ILE B 1 184 ? 6.426 -27.75 1.519 1 58.44 184 ILE B CA 1
ATOM 3323 C C . ILE B 1 184 ? 5.078 -27.641 0.811 1 58.44 184 ILE B C 1
ATOM 3325 O O . ILE B 1 184 ? 4.875 -26.75 -0.019 1 58.44 184 ILE B O 1
ATOM 3329 N N . LEU B 1 185 ? 4.145 -28.469 1.181 1 56.12 185 LEU B N 1
ATOM 3330 C CA . LEU B 1 185 ? 2.789 -28.516 0.643 1 56.12 185 LEU B CA 1
ATOM 3331 C C . LEU B 1 185 ? 2.809 -28.547 -0.881 1 56.12 185 LEU B C 1
ATOM 3333 O O . LEU B 1 185 ? 2.012 -27.859 -1.529 1 56.12 185 LEU B O 1
ATOM 3337 N N . GLY B 1 186 ? 3.91 -29.172 -1.459 1 60.62 186 GLY B N 1
ATOM 3338 C CA . GLY B 1 186 ? 3.99 -29.391 -2.896 1 60.62 186 GLY B CA 1
ATOM 3339 C C . GLY B 1 186 ? 4.641 -28.234 -3.635 1 60.62 186 GLY B C 1
ATOM 3340 O O . GLY B 1 186 ? 4.73 -28.25 -4.863 1 60.62 186 GLY B O 1
ATOM 3341 N N . VAL B 1 187 ? 4.906 -27.203 -2.848 1 62.66 187 VAL B N 1
ATOM 3342 C CA . VAL B 1 187 ? 5.559 -26.078 -3.5 1 62.66 187 VAL B CA 1
ATOM 3343 C C . VAL B 1 187 ? 7.043 -26.062 -3.146 1 62.66 187 VAL B C 1
ATOM 3345 O O . VAL B 1 187 ? 7.414 -26.234 -1.982 1 62.66 187 VAL B O 1
ATOM 3348 N N . THR B 1 188 ? 7.844 -26.188 -4.07 1 65.69 188 THR B N 1
ATOM 3349 C CA . THR B 1 188 ? 9.289 -26.109 -3.859 1 65.69 188 THR B CA 1
ATOM 3350 C C . THR B 1 188 ? 9.688 -24.703 -3.408 1 65.69 188 THR B C 1
ATOM 3352 O O . THR B 1 188 ? 9.398 -23.719 -4.09 1 65.69 188 THR B O 1
ATOM 3355 N N . MET B 1 189 ? 10.016 -24.672 -2.115 1 72.25 189 MET B N 1
ATOM 3356 C CA . MET B 1 189 ? 10.406 -23.359 -1.583 1 72.25 189 MET B CA 1
ATOM 3357 C C . MET B 1 189 ? 11.867 -23.359 -1.164 1 72.25 189 MET B C 1
ATOM 3359 O O . MET B 1 189 ? 12.406 -24.406 -0.766 1 72.25 189 MET B O 1
ATOM 3363 N N . LYS B 1 190 ? 12.461 -22.25 -1.42 1 73.88 190 LYS B N 1
ATOM 3364 C CA . LYS B 1 190 ? 13.82 -22.031 -0.928 1 73.88 190 LYS B CA 1
ATOM 3365 C C . LYS B 1 190 ? 13.812 -21.719 0.569 1 73.88 190 LYS B C 1
ATOM 3367 O O . LYS B 1 190 ? 12.789 -21.344 1.129 1 73.88 190 LYS B O 1
ATOM 3372 N N . TYR B 1 191 ? 14.883 -22.141 1.354 1 72.38 191 TYR B N 1
ATOM 3373 C CA . TYR B 1 191 ? 14.977 -21.859 2.781 1 72.38 191 TYR B CA 1
ATOM 3374 C C . TYR B 1 191 ? 14.703 -20.391 3.068 1 72.38 191 TYR B C 1
ATOM 3376 O O . TYR B 1 191 ? 1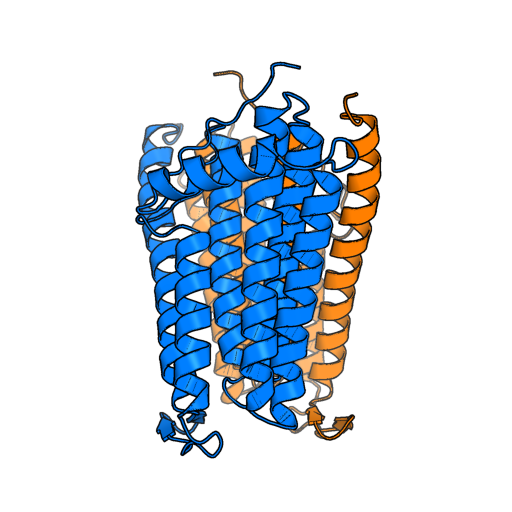4.008 -20.047 4.031 1 72.38 191 TYR B O 1
ATOM 3384 N N . PHE B 1 192 ? 15.195 -19.609 2.148 1 81.06 192 PHE B N 1
ATOM 3385 C CA . PHE B 1 192 ? 15.055 -18.172 2.373 1 81.06 192 PHE B CA 1
ATOM 3386 C C . PHE B 1 192 ? 13.617 -17.734 2.133 1 81.06 192 PHE B C 1
ATOM 3388 O O . PHE B 1 192 ? 13.18 -16.703 2.662 1 81.06 192 PHE B O 1
ATOM 3395 N N . ASP B 1 193 ? 12.914 -18.516 1.478 1 86.88 193 ASP B N 1
ATOM 3396 C CA . ASP B 1 193 ? 11.5 -18.203 1.27 1 86.88 193 ASP B CA 1
ATOM 3397 C C . ASP B 1 193 ? 10.711 -18.375 2.564 1 86.88 193 ASP B C 1
ATOM 3399 O O . ASP B 1 193 ? 9.781 -17.609 2.832 1 86.88 193 ASP B O 1
ATOM 3403 N N . LEU B 1 194 ? 11.148 -19.375 3.33 1 84.56 194 LEU B N 1
ATOM 3404 C CA . LEU B 1 194 ? 10.453 -19.609 4.59 1 84.56 194 LEU B CA 1
ATOM 3405 C C . LEU B 1 194 ? 10.625 -18.422 5.535 1 84.56 194 LEU B C 1
ATOM 3407 O O . LEU B 1 194 ? 9.648 -17.953 6.129 1 84.56 194 LEU B O 1
ATOM 3411 N N . PHE B 1 195 ? 11.852 -18 5.621 1 84.62 195 PHE B N 1
ATOM 3412 C CA . PHE B 1 195 ? 12.109 -16.844 6.465 1 84.62 195 PHE B CA 1
ATOM 3413 C C . PHE B 1 195 ? 11.336 -15.625 5.961 1 84.62 195 PHE B C 1
ATOM 3415 O O . PHE B 1 195 ? 10.719 -14.906 6.75 1 84.62 195 PHE B O 1
ATOM 3422 N N . ALA B 1 196 ? 11.422 -15.398 4.672 1 89.94 196 ALA B N 1
ATOM 3423 C CA . ALA B 1 196 ? 10.727 -14.266 4.062 1 89.94 196 ALA B CA 1
ATOM 3424 C C . ALA B 1 196 ? 9.219 -14.367 4.277 1 89.94 196 ALA B C 1
ATOM 3426 O O . ALA B 1 196 ? 8.547 -13.352 4.488 1 89.94 196 ALA B O 1
ATOM 3427 N N . LEU B 1 197 ? 8.695 -15.539 4.266 1 92.25 197 LEU B N 1
ATOM 3428 C CA . LEU B 1 197 ? 7.27 -15.75 4.488 1 92.25 197 LEU B CA 1
ATOM 3429 C C . LEU B 1 197 ? 6.887 -15.398 5.922 1 92.25 197 LEU B C 1
ATOM 3431 O O . LEU B 1 197 ? 5.812 -14.836 6.16 1 92.25 197 LEU B O 1
ATOM 3435 N N . VAL B 1 198 ? 7.754 -15.758 6.828 1 91.12 198 VAL B N 1
ATOM 3436 C CA . VAL B 1 198 ? 7.512 -15.406 8.219 1 91.12 198 VAL B CA 1
ATOM 3437 C C . VAL B 1 198 ? 7.449 -13.891 8.375 1 91.12 198 VAL B C 1
ATOM 3439 O O . VAL B 1 198 ? 6.566 -13.367 9.055 1 91.12 198 VAL B O 1
ATOM 3442 N N . VAL B 1 199 ? 8.352 -13.195 7.719 1 90.38 199 VAL B N 1
ATOM 3443 C CA . VAL B 1 199 ? 8.367 -11.734 7.766 1 90.38 199 VAL B CA 1
ATOM 3444 C C . VAL B 1 199 ? 7.051 -11.195 7.207 1 90.38 199 VAL B C 1
ATOM 3446 O O . VAL B 1 199 ? 6.445 -10.297 7.793 1 90.38 199 VAL B O 1
ATOM 3449 N N . ALA B 1 200 ? 6.637 -11.727 6.105 1 94.38 200 ALA B N 1
ATOM 3450 C CA . ALA B 1 200 ? 5.371 -11.305 5.512 1 94.38 200 ALA B CA 1
ATOM 3451 C C . ALA B 1 200 ? 4.211 -11.523 6.48 1 94.38 200 ALA B C 1
ATOM 3453 O O . ALA B 1 200 ? 3.377 -10.641 6.676 1 94.38 200 ALA B O 1
ATOM 3454 N N . LEU B 1 201 ? 4.176 -12.672 7.137 1 94.94 201 LEU B N 1
ATOM 3455 C CA . LEU B 1 201 ? 3.102 -13.008 8.07 1 94.94 201 LEU B CA 1
ATOM 3456 C C . LEU B 1 201 ? 3.105 -12.062 9.266 1 94.94 201 LEU B C 1
ATOM 3458 O O . LEU B 1 201 ? 2.043 -11.664 9.75 1 94.94 201 LEU B O 1
ATOM 3462 N N . VAL B 1 202 ? 4.258 -11.734 9.711 1 92.44 202 VAL B N 1
ATOM 3463 C CA . VAL B 1 202 ? 4.379 -10.805 10.828 1 92.44 202 VAL B CA 1
ATOM 3464 C C . VAL B 1 202 ? 3.811 -9.445 10.438 1 92.44 202 VAL B C 1
ATOM 3466 O O . VAL B 1 202 ? 3.072 -8.828 11.203 1 92.44 202 VAL B O 1
ATOM 3469 N N . LEU B 1 203 ? 4.141 -9 9.273 1 92.88 203 LEU B N 1
ATOM 3470 C CA . LEU B 1 203 ? 3.641 -7.707 8.812 1 92.88 203 LEU B CA 1
ATOM 3471 C C . LEU B 1 203 ? 2.119 -7.715 8.703 1 92.88 203 LEU B C 1
ATOM 3473 O O . LEU B 1 203 ? 1.457 -6.758 9.109 1 92.88 203 LEU B O 1
ATOM 3477 N N . PHE B 1 204 ? 1.556 -8.781 8.18 1 95.44 204 PHE B N 1
ATOM 3478 C CA . PHE B 1 204 ? 0.106 -8.898 8.078 1 95.44 204 PHE B CA 1
ATOM 3479 C C . PHE B 1 204 ? -0.531 -8.945 9.469 1 95.44 204 PHE B C 1
ATOM 3481 O O . PHE B 1 204 ? -1.562 -8.312 9.703 1 95.44 204 PHE B O 1
ATOM 3488 N N . PHE B 1 205 ? 0.096 -9.664 10.352 1 95.12 205 PHE B N 1
ATOM 3489 C CA . PHE B 1 205 ? -0.405 -9.742 11.719 1 95.12 205 PHE B CA 1
ATOM 3490 C C . PHE B 1 205 ? -0.391 -8.375 12.383 1 95.12 205 PHE B C 1
ATOM 3492 O O . PHE B 1 205 ? -1.36 -7.988 13.039 1 95.12 205 PHE B O 1
ATOM 3499 N N . LEU B 1 206 ? 0.69 -7.664 12.258 1 91.38 206 LEU B N 1
ATOM 3500 C CA . LEU B 1 206 ? 0.79 -6.328 12.836 1 91.38 206 LEU B CA 1
ATOM 3501 C C . LEU B 1 206 ? -0.292 -5.414 12.273 1 91.38 206 LEU B C 1
ATOM 3503 O O . LEU B 1 206 ? -0.923 -4.66 13.023 1 91.38 206 LEU B O 1
ATOM 3507 N N . TYR B 1 207 ? -0.458 -5.473 11.008 1 93.88 207 TYR B N 1
ATOM 3508 C CA . TYR B 1 207 ? -1.495 -4.66 10.383 1 93.88 207 TYR B CA 1
ATOM 3509 C C . TYR B 1 207 ? -2.861 -4.961 10.992 1 93.88 207 TYR B C 1
ATOM 3511 O O . TYR B 1 207 ? -3.596 -4.047 11.367 1 93.88 207 TYR B O 1
ATOM 3519 N N . PHE B 1 208 ? -3.193 -6.23 11.094 1 94.69 208 PHE B N 1
ATOM 3520 C CA . PHE B 1 208 ? -4.488 -6.641 11.625 1 94.69 208 PHE B CA 1
ATOM 3521 C C . PHE B 1 208 ? -4.621 -6.25 13.086 1 94.69 208 PHE B C 1
ATOM 3523 O O . PHE B 1 208 ? -5.672 -5.762 13.516 1 94.69 208 PHE B O 1
ATOM 3530 N N . PHE B 1 209 ? -3.555 -6.426 13.812 1 93.12 209 PHE B N 1
ATOM 3531 C CA . PHE B 1 209 ? -3.545 -6.086 15.227 1 93.12 209 PHE B CA 1
ATOM 3532 C C . PHE B 1 209 ? -3.779 -4.59 15.422 1 93.12 209 PHE B C 1
ATOM 3534 O O . PHE B 1 209 ? -4.641 -4.191 16.203 1 93.12 209 PHE B O 1
ATOM 3541 N N . PHE B 1 210 ? -3.113 -3.783 14.719 1 91.75 210 PHE B N 1
ATOM 3542 C CA . PHE B 1 210 ? -3.25 -2.336 14.852 1 91.75 210 PHE B CA 1
ATOM 3543 C C . PHE B 1 210 ? -4.609 -1.873 14.344 1 91.75 210 PHE B C 1
ATOM 3545 O O . PHE B 1 210 ? -5.191 -0.929 14.883 1 91.75 210 PHE B O 1
ATOM 3552 N N . PHE B 1 211 ? -5.09 -2.488 13.32 1 94.44 211 PHE B N 1
ATOM 3553 C CA . PHE B 1 211 ? -6.414 -2.162 12.805 1 94.44 211 PHE B CA 1
ATOM 3554 C C . PHE B 1 211 ? -7.48 -2.387 13.867 1 94.44 211 PHE B C 1
ATOM 3556 O O . PHE B 1 211 ? -8.312 -1.509 14.117 1 94.44 211 PHE B O 1
ATOM 3563 N N . LEU B 1 212 ? -7.418 -3.533 14.539 1 94.44 212 LEU B N 1
ATOM 3564 C CA . LEU B 1 212 ? -8.422 -3.869 15.539 1 94.44 212 LEU B CA 1
ATOM 3565 C C . LEU B 1 212 ? -8.32 -2.936 16.75 1 94.44 212 LEU B C 1
ATOM 3567 O O . LEU B 1 212 ? -9.336 -2.506 17.297 1 94.44 212 LEU B O 1
ATOM 3571 N N . THR B 1 213 ? -7.102 -2.623 17.109 1 93.25 213 THR B N 1
ATOM 3572 C CA . THR B 1 213 ? -6.891 -1.727 18.25 1 93.25 213 THR B CA 1
ATOM 3573 C C . THR B 1 213 ? -7.402 -0.324 17.922 1 93.25 213 THR B C 1
ATOM 3575 O O . THR B 1 213 ? -8.109 0.282 18.734 1 93.25 213 THR B O 1
ATOM 3578 N N . ALA B 1 214 ? -7.07 0.144 16.734 1 93.31 214 ALA B N 1
ATOM 3579 C CA . ALA B 1 214 ? -7.508 1.477 16.312 1 93.31 214 ALA B CA 1
ATOM 3580 C C . ALA B 1 214 ? -9.023 1.526 16.141 1 93.31 214 ALA B C 1
ATOM 3582 O O . ALA B 1 214 ? -9.656 2.541 16.438 1 93.31 214 ALA B O 1
ATOM 3583 N N . ARG B 1 215 ? -9.555 0.465 15.617 1 93.88 215 ARG B N 1
ATOM 3584 C CA . ARG B 1 215 ? -11.008 0.4 15.43 1 93.88 215 ARG B CA 1
ATOM 3585 C C . ARG B 1 215 ? -11.734 0.635 16.75 1 93.88 215 ARG B C 1
ATOM 3587 O O . ARG B 1 215 ? -12.703 1.4 16.797 1 93.88 215 ARG B O 1
ATOM 3594 N N . ARG B 1 216 ? -11.312 0.041 17.766 1 94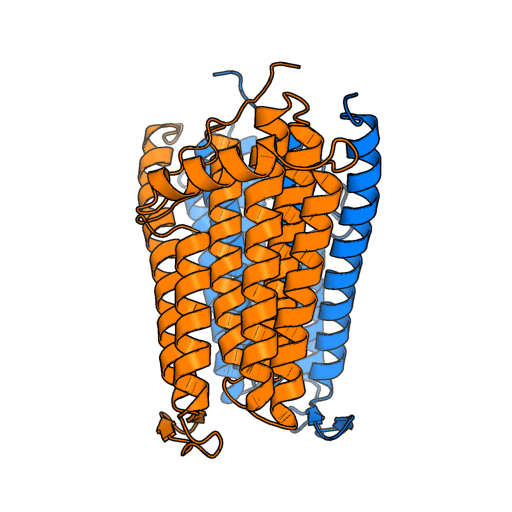 216 ARG B N 1
ATOM 3595 C CA . ARG B 1 216 ? -11.93 0.198 19.078 1 94 216 ARG B CA 1
ATOM 3596 C C . ARG B 1 216 ? -11.797 1.635 19.578 1 94 216 ARG B C 1
ATOM 3598 O O . ARG B 1 216 ? -12.734 2.182 20.172 1 94 216 ARG B O 1
ATOM 3605 N N . GLU B 1 217 ? -10.695 2.17 19.328 1 92 217 GLU B N 1
ATOM 3606 C CA . GLU B 1 217 ? -10.469 3.551 19.734 1 92 217 GLU B CA 1
ATOM 3607 C C . GLU B 1 217 ? -11.391 4.508 18.984 1 92 217 GLU B C 1
ATOM 3609 O O . GLU B 1 217 ? -11.984 5.402 19.594 1 92 217 GLU B O 1
ATOM 3614 N N . TYR B 1 218 ? -11.492 4.297 17.688 1 92.56 218 TYR B N 1
ATOM 3615 C CA . TYR B 1 218 ? -12.297 5.203 16.859 1 92.56 218 TYR B CA 1
ATOM 3616 C C . TYR B 1 218 ? -13.781 5.016 17.141 1 92.56 218 TYR B C 1
ATOM 3618 O O . TYR B 1 218 ? -14.562 5.961 17.016 1 92.56 218 TYR B O 1
ATOM 3626 N N . GLU B 1 219 ? -14.164 3.803 17.531 1 92.38 219 GLU B N 1
ATOM 3627 C CA . GLU B 1 219 ? -15.547 3.562 17.906 1 92.38 219 GLU B CA 1
ATOM 3628 C C . GLU B 1 219 ? -15.93 4.379 19.141 1 92.38 219 GLU B C 1
ATOM 3630 O O . GLU B 1 219 ? -17.062 4.844 19.25 1 92.38 219 GLU B O 1
ATOM 3635 N N . LYS B 1 220 ? -15.039 4.59 19.984 1 92.06 220 LYS B N 1
ATOM 3636 C CA . LYS B 1 220 ? -15.266 5.398 21.172 1 92.06 220 LYS B CA 1
ATOM 3637 C C . LYS B 1 220 ? -15.305 6.883 20.844 1 92.06 220 LYS B C 1
ATOM 3639 O O . LYS B 1 220 ? -16.094 7.637 21.391 1 92.06 220 LYS B O 1
ATOM 3644 N N . ILE B 1 221 ? -14.492 7.277 19.938 1 89.31 221 ILE B N 1
ATOM 3645 C CA . ILE B 1 221 ? -14.375 8.68 19.547 1 89.31 221 ILE B CA 1
ATOM 3646 C C . ILE B 1 221 ? -15.609 9.086 18.734 1 89.31 221 ILE B C 1
ATOM 3648 O O . ILE B 1 221 ? -16.094 10.219 18.875 1 89.31 221 ILE B O 1
ATOM 3652 N N . ASP B 1 222 ? -16.047 8.211 17.875 1 92.25 222 ASP B N 1
ATOM 3653 C CA . ASP B 1 222 ? -17.172 8.453 16.953 1 92.25 222 ASP B CA 1
ATOM 3654 C C . ASP B 1 222 ? -18.172 7.312 17.016 1 92.25 222 ASP B C 1
ATOM 3656 O O . ASP B 1 222 ? -18.281 6.52 16.078 1 92.25 222 ASP B O 1
ATOM 3660 N N . PRO B 1 223 ? -18.953 7.262 18.109 1 90.5 223 PRO B N 1
ATOM 3661 C CA . PRO B 1 223 ? -19.922 6.176 18.328 1 90.5 223 PRO B CA 1
ATOM 3662 C C . PRO B 1 223 ? -21.109 6.234 17.375 1 90.5 223 PRO B C 1
ATOM 3664 O O . PRO B 1 223 ? -21.312 7.254 16.703 1 90.5 223 PRO B O 1
ATOM 3667 N N . PRO B 1 224 ? -21.828 5.094 17.266 1 89.12 224 PRO B N 1
ATOM 3668 C CA . PRO B 1 224 ? -22.984 5.074 16.391 1 89.12 224 PRO B CA 1
ATOM 3669 C C . PRO B 1 224 ? -24.047 6.098 16.797 1 89.12 224 PRO B C 1
ATOM 3671 O O . PRO B 1 224 ? -24.266 6.336 17.984 1 89.12 224 PRO B O 1
ATOM 3674 N N . ARG B 1 225 ? -24.578 6.637 15.633 1 79.81 225 ARG B N 1
ATOM 3675 C CA . ARG B 1 225 ? -25.625 7.633 15.867 1 79.81 225 ARG B CA 1
ATOM 3676 C C . ARG B 1 225 ? -27.016 7.027 15.703 1 79.81 225 ARG B C 1
ATOM 3678 O O . ARG B 1 225 ? -27.203 6.105 14.914 1 79.81 225 ARG B O 1
ATOM 3685 N N . SER B 1 226 ? -27.891 7.188 16.656 1 68.44 226 SER B N 1
ATOM 3686 C CA . SER B 1 226 ? -29.281 6.77 16.625 1 68.44 226 SER B CA 1
ATOM 3687 C C . SER B 1 226 ? -30.188 7.883 16.078 1 68.44 226 SER B C 1
ATOM 3689 O O . SER B 1 226 ? -29.875 9.062 16.234 1 68.44 226 SER B O 1
#

pLDDT: mean 85.14, std 15.75, range [31.61, 98.62]

Sequence (452 aa):
MERKDARRIQESFLSGPERKVLEWIAARLPRWVVPDHLTWFGFFGALVAGAGYVFTNWGKGFLWVSSLGFVINWFGDSLDGTLARVRKIQRPTYGFFIDHNVDAFTALVIGIGAGISPFVSLSVVLLILIGYYLLSIFTYINTYLREVFKISYGGFGPTELRLVIILLNGLFYFIPTDNPSVRILGVTMKYFDLFALVVALVLFFLYFFFFLTARREYEKIDPPRSMERKDARRIQESFLSGPERKVLEWIAARLPRWVVPDHLTWFGFFGALVAGAGYVFTNWGKGFLWVSSLGFVINWFGDSLDGTLARVRKIQRPTYGFFIDHNVDAFTALVIGIGAGISPFVSLSVVLLILIGYYLLSIFTYINTYLREVFKISYGGFGPTELRLVIILLNGLFYFIPTDNPSVRILGVTMKYFDLFALVVALVLFFLYFFFFLTARREYEKIDPPRS

Organism: Winmispira thermophila (strain ATCC 700085 / DSM 6578 / Z-1203) (NCBI:txid869211)

Nearest PDB structures (foldseek):
  8gyw-assembly1_B  TM=7.617E-01  e=2.912E-04  Homo sapiens
  4o6m-assembly1_A  TM=7.757E-01  e=5.316E-04  Archaeoglobus fulgidus DSM 4304
  4mnd-assembly1_A-2  TM=7.520E-01  e=5.639E-03  Archaeoglobus fulgidus
  8gyw-assembly1_B  TM=7.617E-01  e=3.237E-04  Homo sapiens
  4o6m-assembly1_A  TM=7.740E-01  e=5.660E-04  Archaeoglobus fulgidus DSM 4304